Protein AF-A0A1N6ULQ9-F1 (afdb_monomer_lite)

pLDDT: mean 87.91, std 7.04, range [56.22, 96.94]

Radius of gyration: 104.52 Å; chains: 1; bounding box: 209×49×259 Å

InterPro domains:
  IPR003660 HAMP domain [PF00672] (233-285)
  IPR003660 HAMP domain [PS50885] (235-289)
  IPR003660 HAMP domain [SM00304] (235-289)
  IPR004089 Methyl-accepting chemotaxis protein (MCP) signalling domain [PF00015] (368-459)
  IPR004089 Methyl-accepting chemotaxis protein (MCP) signalling domain [PS50111] (294-460)
  IPR004089 Methyl-accepting chemotaxis protein (MCP) signalling domain [SM00283] (304-460)
  IPR033479 Double Cache domain 1 [PF02743] (39-207)

Secondary structure (DSSP, 8-state):
--GGGT-SS--TTEEEEEEEEPTTSSSSSS---EEEEE-TTS-EEEE-GGGSSSS--GGGSHHHHHHHHSPTT-PEEPPPB--TT-SS-EEEEEEEEEETTEEEEEEEEEEETTHHHHHHHHHHHHHTS-EEEE-TTSBB-S--TTS-S--TTSBHHHHTTT-HHHHHHHHHHTTTTT-S-EEEEEEETTEEEEEEEEE-TTSS-EEEEEEE-HHHHHHHHHHHHHHHHHHHHHHHHHHHHHHHHHHHHHHHSTT--TT------SSSHHHHHHHHHHHHHHHHHHHHHHHHHHHHHHHHHHHHHHHHHHHHHHHHHHHHHHHHHHHHHHHHHHHHHHHHHHHHHHHHHHHHHHHHHHHHHHHHHHHHHHHHHHHHHHHHHHHHHHHHHHHHHHHHHHHHHHHHHHHHHHHHHHHHHHHHHHHTGGGGHHHHHHHHHHHHHHHHHHHHHHHHHHHHTTT-

Structure (mmCIF, N/CA/C/O backbone):
data_AF-A0A1N6ULQ9-F1
#
_entry.id   AF-A0A1N6ULQ9-F1
#
loop_
_atom_site.group_PDB
_atom_site.id
_atom_site.type_symbol
_atom_site.label_atom_id
_atom_site.label_alt_id
_atom_site.label_comp_id
_atom_site.label_asym_id
_atom_site.label_entity_id
_atom_site.label_seq_id
_atom_site.pdbx_PDB_ins_code
_atom_site.Cartn_x
_atom_site.Cartn_y
_atom_site.Cartn_z
_atom_site.occupancy
_atom_site.B_iso_or_equiv
_atom_site.auth_seq_id
_atom_site.auth_comp_id
_atom_site.auth_asym_id
_atom_site.auth_atom_id
_atom_site.pdbx_PDB_model_num
ATOM 1 N N . MET A 1 1 ? 61.137 -29.752 -84.912 1.00 56.22 1 MET A N 1
ATOM 2 C CA . MET A 1 1 ? 60.511 -29.185 -83.702 1.00 56.22 1 MET A CA 1
ATOM 3 C C . MET A 1 1 ? 59.175 -29.887 -83.539 1.00 56.22 1 MET A C 1
ATOM 5 O O . MET A 1 1 ? 58.485 -30.025 -84.541 1.00 56.22 1 MET A O 1
ATOM 9 N N . VAL A 1 2 ? 58.871 -30.427 -82.361 1.00 65.38 2 VAL A N 1
ATOM 10 C CA . VAL A 1 2 ? 57.577 -31.081 -82.092 1.00 65.38 2 VAL A CA 1
ATOM 11 C C . VAL A 1 2 ? 56.573 -29.981 -81.713 1.00 65.38 2 VAL A C 1
ATOM 13 O O . VAL A 1 2 ? 56.991 -29.068 -81.002 1.00 65.38 2 VAL A O 1
ATOM 16 N N . PRO A 1 3 ? 55.293 -30.033 -82.138 1.00 66.00 3 PRO A N 1
ATOM 17 C CA . PRO A 1 3 ? 54.271 -29.047 -81.758 1.00 66.00 3 PRO A CA 1
ATOM 18 C C . PRO A 1 3 ? 54.219 -28.726 -80.253 1.00 66.00 3 PRO A C 1
ATOM 20 O O . PRO A 1 3 ? 54.009 -27.578 -79.880 1.00 66.00 3 PRO A O 1
ATOM 23 N N . GLY A 1 4 ? 54.525 -29.705 -79.393 1.00 70.69 4 GLY A N 1
ATOM 24 C CA . GLY A 1 4 ? 54.575 -29.527 -77.937 1.00 70.69 4 GLY A CA 1
ATOM 25 C C . GLY A 1 4 ? 55.683 -28.606 -77.406 1.00 70.69 4 GLY A C 1
ATOM 26 O O . GLY A 1 4 ? 55.672 -28.297 -76.225 1.00 70.69 4 GLY A O 1
ATOM 27 N N . LEU A 1 5 ? 56.636 -28.162 -78.238 1.00 76.06 5 LEU A N 1
ATOM 28 C CA . LEU A 1 5 ? 57.596 -27.109 -77.861 1.00 76.06 5 LEU A CA 1
ATOM 29 C C . LEU A 1 5 ? 57.043 -25.692 -78.074 1.00 76.06 5 LEU A C 1
ATOM 31 O O . LEU A 1 5 ? 57.602 -24.746 -77.533 1.00 76.06 5 LEU A O 1
ATOM 35 N N . VAL A 1 6 ? 56.001 -25.545 -78.894 1.00 81.56 6 VAL A N 1
ATOM 36 C CA . VAL A 1 6 ? 55.336 -24.260 -79.156 1.00 81.56 6 VAL A CA 1
ATOM 37 C C . VAL A 1 6 ? 54.208 -24.047 -78.156 1.00 81.56 6 VAL A C 1
ATOM 39 O O . VAL A 1 6 ? 54.081 -22.971 -77.587 1.00 81.56 6 VAL A O 1
ATOM 42 N N . ASP A 1 7 ? 53.426 -25.093 -77.913 1.00 81.94 7 ASP A N 1
ATOM 43 C CA . ASP A 1 7 ? 52.350 -25.088 -76.935 1.00 81.94 7 ASP A CA 1
ATOM 44 C C . ASP A 1 7 ? 52.336 -26.429 -76.195 1.00 81.94 7 ASP A C 1
ATOM 46 O O . ASP A 1 7 ? 51.782 -27.425 -76.662 1.00 81.94 7 ASP A O 1
ATOM 50 N N . GLN A 1 8 ? 53.015 -26.462 -75.049 1.00 78.56 8 GLN A N 1
ATOM 51 C CA . GLN A 1 8 ? 53.091 -27.649 -74.197 1.00 78.56 8 GLN A CA 1
ATOM 52 C C . GLN A 1 8 ? 51.780 -27.900 -73.435 1.00 78.56 8 GLN A C 1
ATOM 54 O O . GLN A 1 8 ? 51.505 -29.038 -73.056 1.00 78.56 8 GLN A O 1
ATOM 59 N N . TYR A 1 9 ? 50.988 -26.850 -73.199 1.00 82.00 9 TYR A N 1
ATOM 60 C CA . TYR A 1 9 ? 49.853 -26.871 -72.274 1.00 82.00 9 TYR A CA 1
ATOM 61 C C . TYR A 1 9 ? 48.491 -26.898 -72.971 1.00 82.00 9 TYR A C 1
ATOM 63 O O . TYR A 1 9 ? 47.471 -27.025 -72.298 1.00 82.00 9 TYR A O 1
ATOM 71 N N . GLY A 1 10 ? 48.457 -26.825 -74.302 1.00 80.19 10 GLY A N 1
ATOM 72 C CA . GLY A 1 10 ? 47.206 -26.791 -75.051 1.00 80.19 10 GLY A CA 1
ATOM 73 C C . GLY A 1 10 ? 46.504 -25.434 -74.978 1.00 80.19 10 GLY A C 1
ATOM 74 O O . GLY A 1 10 ? 45.295 -25.391 -75.197 1.00 80.19 10 GLY A O 1
ATOM 75 N N . ASP A 1 11 ? 47.212 -24.346 -74.646 1.00 84.06 11 ASP A N 1
ATOM 76 C CA . ASP A 1 11 ? 46.590 -23.027 -74.519 1.00 84.06 11 ASP A CA 1
ATOM 77 C C . ASP A 1 11 ? 46.186 -22.517 -75.907 1.00 84.06 11 ASP A C 1
ATOM 79 O O . ASP A 1 11 ? 47.011 -22.255 -76.791 1.00 84.06 11 ASP A O 1
ATOM 83 N N . THR A 1 12 ? 44.879 -22.377 -76.113 1.00 81.50 12 THR A N 1
ATOM 84 C CA . THR A 1 12 ? 44.297 -21.905 -77.370 1.00 81.50 12 THR A CA 1
ATOM 85 C C . THR A 1 12 ? 44.711 -20.476 -77.710 1.00 81.50 12 THR A C 1
ATOM 87 O O . THR A 1 12 ? 44.628 -20.103 -78.878 1.00 81.50 12 THR A O 1
ATOM 90 N N . LYS A 1 13 ? 45.196 -19.693 -76.733 1.00 85.06 13 LYS A N 1
ATOM 91 C CA . LYS A 1 13 ? 45.742 -18.346 -76.952 1.00 85.06 13 LYS A CA 1
ATOM 92 C C . LYS A 1 13 ? 47.090 -18.373 -77.662 1.00 85.06 13 LYS A C 1
ATOM 94 O O . LYS A 1 13 ? 47.447 -17.395 -78.314 1.00 85.06 13 LYS A O 1
ATOM 99 N N . VAL A 1 14 ? 47.842 -19.473 -77.563 1.00 87.88 14 VAL A N 1
ATOM 100 C CA . VAL A 1 14 ? 49.053 -19.669 -78.363 1.00 87.88 14 VAL A CA 1
ATOM 101 C C . VAL A 1 14 ? 48.617 -20.032 -79.776 1.00 87.88 14 VAL A C 1
ATOM 103 O O . VAL A 1 14 ? 48.209 -21.162 -80.058 1.00 87.88 14 VAL A O 1
ATOM 106 N N . PHE A 1 15 ? 48.687 -19.051 -80.671 1.00 89.00 15 PHE A N 1
ATOM 107 C CA . PHE A 1 15 ? 48.365 -19.222 -82.081 1.00 89.00 15 PHE A CA 1
ATOM 108 C C . PHE A 1 15 ? 49.405 -20.096 -82.776 1.00 89.00 15 PHE A C 1
ATOM 110 O O . PHE A 1 15 ? 49.069 -20.929 -83.613 1.00 89.00 15 PHE A O 1
ATOM 117 N N . GLY A 1 16 ? 50.677 -19.902 -82.444 1.00 90.00 16 GLY A N 1
ATOM 118 C CA . GLY A 1 16 ? 51.767 -20.547 -83.149 1.00 90.00 16 GLY A CA 1
ATOM 119 C C . GLY A 1 16 ? 53.123 -20.196 -82.576 1.00 90.00 16 GLY A C 1
ATOM 120 O O . GLY A 1 16 ? 53.244 -19.566 -81.533 1.00 90.00 16 GLY A O 1
ATOM 121 N N . GLY A 1 17 ? 54.163 -20.628 -83.264 1.00 91.25 17 GLY A N 1
ATOM 122 C CA . GLY A 1 17 ? 55.532 -20.377 -82.863 1.00 91.25 17 GLY A CA 1
ATOM 123 C C . GLY A 1 17 ? 56.505 -21.124 -83.748 1.00 91.25 17 GLY A C 1
ATOM 124 O O . GLY A 1 17 ? 56.156 -22.083 -84.447 1.00 91.25 17 GLY A O 1
ATOM 125 N N . GLY A 1 18 ? 57.746 -20.662 -83.765 1.00 91.56 18 GLY A N 1
ATOM 126 C CA . GLY A 1 18 ? 58.716 -21.213 -84.689 1.00 91.56 18 GLY A CA 1
ATOM 127 C C . GLY A 1 18 ? 60.156 -20.866 -84.398 1.00 91.56 18 GLY A C 1
ATOM 128 O O . GLY A 1 18 ? 60.469 -20.015 -83.575 1.00 91.56 18 GLY A O 1
ATOM 129 N N . ILE A 1 19 ? 61.037 -21.556 -85.115 1.00 92.62 19 ILE A N 1
ATOM 130 C CA . ILE A 1 19 ? 62.467 -21.273 -85.167 1.00 92.62 19 ILE A CA 1
ATOM 131 C C . ILE A 1 19 ? 62.770 -20.648 -86.517 1.00 92.62 19 ILE A C 1
ATOM 133 O O . ILE A 1 19 ? 62.474 -21.236 -87.562 1.00 92.62 19 ILE A O 1
ATOM 137 N N . TRP A 1 20 ? 63.427 -19.497 -86.470 1.00 93.38 20 TRP A N 1
ATOM 138 C CA . TRP A 1 20 ? 63.716 -18.624 -87.598 1.00 93.38 20 TRP A CA 1
ATOM 139 C C . TRP A 1 20 ? 65.231 -18.385 -87.688 1.00 93.38 20 TRP A C 1
ATOM 141 O O . TRP A 1 20 ? 65.728 -17.364 -87.199 1.00 93.38 20 TRP A O 1
ATOM 151 N N . PRO A 1 21 ? 65.998 -19.337 -88.253 1.00 94.69 21 PRO A N 1
ATOM 152 C CA . PRO A 1 21 ? 67.453 -19.247 -88.348 1.00 94.69 21 PRO A CA 1
ATOM 153 C C . PRO A 1 21 ? 67.902 -18.107 -89.260 1.00 94.69 21 PRO A C 1
ATOM 155 O O . PRO A 1 21 ? 67.238 -17.816 -90.251 1.00 94.69 21 PRO A O 1
ATOM 158 N N . LEU A 1 22 ? 69.063 -17.516 -88.990 1.00 94.12 22 LEU A N 1
ATOM 159 C CA . LEU A 1 22 ? 69.713 -16.615 -89.942 1.00 94.12 22 LEU A CA 1
ATOM 160 C C . LEU A 1 22 ? 70.035 -17.346 -91.265 1.00 94.12 22 LEU A C 1
ATOM 162 O O . LEU A 1 22 ? 70.157 -18.580 -91.261 1.00 94.12 22 LEU A O 1
ATOM 166 N N . PRO A 1 23 ? 70.201 -16.607 -92.380 1.00 93.56 23 PRO A N 1
ATOM 167 C CA . PRO A 1 23 ? 70.508 -17.195 -93.680 1.00 93.56 23 PRO A CA 1
ATOM 168 C C . PRO A 1 23 ? 71.663 -18.191 -93.600 1.00 93.56 23 PRO A C 1
ATOM 170 O O . PRO A 1 23 ? 72.671 -17.942 -92.934 1.00 93.56 23 PRO A O 1
ATOM 173 N N . GLN A 1 24 ? 71.489 -19.341 -94.249 1.00 90.44 24 GLN A N 1
ATOM 174 C CA . GLN A 1 24 ? 72.498 -20.396 -94.372 1.00 90.44 24 GLN A CA 1
ATOM 175 C C . GLN A 1 24 ? 72.966 -21.041 -93.050 1.00 90.44 24 GLN A C 1
ATOM 177 O O . GLN A 1 24 ? 73.880 -21.864 -93.042 1.00 90.44 24 GLN A O 1
ATOM 182 N N . LYS A 1 25 ? 72.333 -20.734 -91.904 1.00 91.31 25 LYS A N 1
ATOM 183 C CA . LYS A 1 25 ? 72.685 -21.348 -90.604 1.00 91.31 25 LYS A CA 1
ATOM 184 C C . LYS A 1 25 ? 72.104 -22.743 -90.394 1.00 91.31 25 LYS A C 1
ATOM 186 O O . LYS A 1 25 ? 72.619 -23.494 -89.567 1.00 91.31 25 LYS A O 1
ATOM 191 N N . ARG A 1 26 ? 71.020 -23.084 -91.095 1.00 89.69 26 ARG A N 1
ATOM 192 C CA . ARG A 1 26 ? 70.310 -24.367 -90.941 1.00 89.69 26 ARG A CA 1
ATOM 193 C C . ARG A 1 26 ? 70.421 -25.289 -92.156 1.00 89.69 26 ARG A C 1
ATOM 195 O O . ARG A 1 26 ? 70.409 -26.502 -91.988 1.00 89.69 26 ARG A O 1
ATOM 202 N N . SER A 1 27 ? 70.514 -24.722 -93.351 1.00 89.69 27 SER A N 1
ATOM 203 C CA . SER A 1 27 ? 70.687 -25.419 -94.632 1.00 89.69 27 SER A CA 1
ATOM 204 C C . SER A 1 27 ? 71.316 -24.467 -95.639 1.00 89.69 27 SER A C 1
ATOM 206 O O . SER A 1 27 ? 71.380 -23.281 -95.354 1.00 89.69 27 SER A O 1
ATOM 208 N N . GLU A 1 28 ? 71.653 -24.935 -96.837 1.00 87.12 28 GLU A N 1
ATOM 209 C CA . GLU A 1 28 ? 72.172 -24.085 -97.923 1.00 87.12 28 GLU A CA 1
ATOM 210 C C . GLU A 1 28 ? 71.163 -23.037 -98.442 1.00 87.12 28 GLU A C 1
ATOM 212 O O . GLU A 1 28 ? 71.550 -22.100 -99.131 1.00 87.12 28 GLU A O 1
ATOM 217 N N . GLN A 1 29 ? 69.875 -23.154 -98.094 1.00 87.81 29 GLN A N 1
ATOM 218 C CA . GLN A 1 29 ? 68.844 -22.161 -98.416 1.00 87.81 29 GLN A CA 1
ATOM 219 C C . GLN A 1 29 ? 68.864 -20.964 -97.449 1.00 87.81 29 GLN A C 1
ATOM 221 O O . GLN A 1 29 ? 68.985 -21.135 -96.232 1.00 87.81 29 GLN A O 1
ATOM 226 N N . ASP A 1 30 ? 68.642 -19.758 -97.981 1.00 89.19 30 ASP A N 1
ATOM 227 C CA . ASP A 1 30 ? 68.546 -18.522 -97.188 1.00 89.19 30 ASP A CA 1
ATOM 228 C C . ASP A 1 30 ? 67.293 -18.474 -96.294 1.00 89.19 30 ASP A C 1
ATOM 230 O O . ASP A 1 30 ? 67.328 -17.882 -95.215 1.00 89.19 30 ASP A O 1
ATOM 234 N N . LYS A 1 31 ? 66.191 -19.109 -96.721 1.00 92.88 31 LYS A N 1
ATOM 235 C CA . LYS A 1 31 ? 64.935 -19.215 -95.964 1.00 92.88 31 LYS A CA 1
ATOM 236 C C . LYS A 1 31 ? 64.673 -20.672 -95.587 1.00 92.88 31 LYS A C 1
ATOM 238 O O . LYS A 1 31 ? 64.257 -21.461 -96.425 1.00 92.88 31 LYS A O 1
ATOM 243 N N . HIS A 1 32 ? 64.915 -21.020 -94.324 1.00 92.94 32 HIS A N 1
ATOM 244 C CA . HIS A 1 32 ? 64.592 -22.347 -93.791 1.00 92.94 32 HIS A CA 1
ATOM 245 C C . HIS A 1 32 ? 64.159 -22.257 -92.322 1.00 92.94 32 HIS A C 1
ATOM 247 O O . HIS A 1 32 ? 64.877 -22.642 -91.392 1.00 92.94 32 HIS A O 1
ATOM 253 N N . SER A 1 33 ? 62.948 -21.756 -92.104 1.00 92.00 33 SER A N 1
ATOM 254 C CA . SER A 1 33 ? 62.291 -21.730 -90.803 1.00 92.00 33 SER A CA 1
ATOM 255 C C . SER A 1 33 ? 61.489 -23.008 -90.537 1.00 92.00 33 SER A C 1
ATOM 257 O O . SER A 1 33 ? 61.214 -23.829 -91.418 1.00 92.00 33 SER A O 1
ATOM 259 N N . THR A 1 34 ? 61.125 -23.208 -89.275 1.00 91.69 34 THR A N 1
ATOM 260 C CA . THR A 1 34 ? 60.052 -24.131 -88.897 1.00 91.69 34 THR A CA 1
ATOM 261 C C . THR A 1 34 ? 59.057 -23.343 -88.083 1.00 91.69 34 THR A C 1
ATOM 263 O O . THR A 1 34 ? 59.369 -22.998 -86.950 1.00 91.69 34 THR A O 1
ATOM 266 N N . PHE A 1 35 ? 57.894 -23.075 -88.660 1.00 90.56 35 PHE A N 1
ATOM 267 C CA . PHE A 1 35 ? 56.804 -22.374 -88.003 1.00 90.56 35 PHE A CA 1
ATOM 268 C C . PHE A 1 35 ? 55.598 -23.303 -87.919 1.00 90.56 35 PHE A C 1
ATOM 270 O O . PHE A 1 35 ? 55.226 -23.936 -88.908 1.00 90.56 35 PHE A O 1
ATOM 277 N N . PHE A 1 36 ? 55.022 -23.411 -86.730 1.00 90.56 36 PHE A N 1
ATOM 278 C CA . PHE A 1 36 ? 53.741 -24.060 -86.508 1.00 90.56 36 PHE A CA 1
ATOM 279 C C . PHE A 1 36 ? 52.712 -22.993 -86.174 1.00 90.56 36 PHE A C 1
ATOM 281 O O . PHE A 1 36 ? 53.017 -22.039 -85.466 1.00 90.56 36 PHE A O 1
ATOM 288 N N . HIS A 1 37 ? 51.500 -23.177 -86.670 1.00 88.94 37 HIS A N 1
ATOM 289 C CA . HIS A 1 37 ? 50.359 -22.327 -86.362 1.00 88.94 37 HIS A CA 1
ATOM 290 C C . HIS A 1 37 ? 49.102 -23.178 -86.249 1.00 88.94 37 HIS A C 1
ATOM 292 O O . HIS A 1 37 ? 49.050 -24.285 -86.793 1.00 88.94 37 HIS A O 1
ATOM 298 N N . ARG A 1 38 ? 48.089 -22.668 -85.561 1.00 88.25 38 ARG A N 1
ATOM 299 C CA . ARG A 1 38 ? 46.770 -23.282 -85.534 1.00 88.25 38 ARG A CA 1
ATOM 300 C C . ARG A 1 38 ? 46.036 -23.009 -86.842 1.00 88.25 38 ARG A C 1
ATOM 302 O O . ARG A 1 38 ? 45.975 -21.871 -87.295 1.00 88.25 38 ARG A O 1
ATOM 309 N N . ASP A 1 39 ? 45.480 -24.062 -87.430 1.00 85.19 39 ASP A N 1
ATOM 310 C CA . ASP A 1 39 ? 44.512 -23.937 -88.518 1.00 85.19 39 ASP A CA 1
ATOM 311 C C . ASP A 1 39 ? 43.135 -23.477 -87.994 1.00 85.19 39 ASP A C 1
ATOM 313 O O . ASP A 1 39 ? 42.933 -23.294 -86.790 1.00 85.19 39 ASP A O 1
ATOM 317 N N . ALA A 1 40 ? 42.157 -23.319 -88.891 1.00 80.94 40 ALA A N 1
ATOM 318 C CA . ALA A 1 40 ? 40.790 -22.935 -88.526 1.00 80.94 40 ALA A CA 1
ATOM 319 C C . ALA A 1 40 ? 40.098 -23.925 -87.560 1.00 80.94 40 ALA A C 1
ATOM 321 O O . ALA A 1 40 ? 39.140 -23.554 -86.889 1.00 80.94 40 ALA A O 1
ATOM 322 N N . GLY A 1 41 ? 40.576 -25.173 -87.474 1.00 80.56 41 GLY A N 1
ATOM 323 C CA . GLY A 1 41 ? 40.109 -26.182 -86.521 1.00 80.56 41 GLY A CA 1
ATOM 324 C C . GLY A 1 41 ? 40.857 -26.163 -85.183 1.00 80.56 41 GLY A C 1
ATOM 325 O O . GLY A 1 41 ? 40.627 -27.037 -84.348 1.00 80.56 41 GLY A O 1
ATOM 326 N N . GLY A 1 42 ? 41.771 -25.209 -84.971 1.00 81.12 42 GLY A N 1
ATOM 327 C CA . GLY A 1 42 ? 42.565 -25.072 -83.751 1.00 81.12 42 GLY A CA 1
ATOM 328 C C . GLY A 1 42 ? 43.751 -26.038 -83.657 1.00 81.12 42 GLY A C 1
ATOM 329 O O . GLY A 1 42 ? 44.415 -26.087 -82.616 1.00 81.12 42 GLY A O 1
ATOM 330 N N . LYS A 1 43 ? 44.056 -26.809 -84.710 1.00 85.94 43 LYS A N 1
ATOM 331 C CA . LYS A 1 43 ? 45.126 -27.813 -84.698 1.00 85.94 43 LYS A CA 1
ATOM 332 C C . LYS A 1 43 ? 46.452 -27.205 -85.147 1.00 85.94 43 LYS A C 1
ATOM 334 O O . LYS A 1 43 ? 46.520 -26.546 -86.178 1.00 85.94 43 LYS A O 1
ATOM 339 N N . MET A 1 44 ? 47.529 -27.483 -84.408 1.00 88.00 44 MET A N 1
ATOM 340 C CA . MET A 1 44 ? 48.880 -27.064 -84.795 1.00 88.00 44 MET A CA 1
ATOM 341 C C . MET A 1 44 ? 49.328 -27.778 -86.076 1.00 88.00 44 MET A C 1
ATOM 343 O O . MET A 1 44 ? 49.506 -28.999 -86.102 1.00 88.00 44 MET A O 1
ATOM 347 N N . THR A 1 45 ? 49.553 -27.001 -87.129 1.00 88.50 45 THR A N 1
ATOM 348 C CA . THR A 1 45 ? 50.034 -27.449 -88.435 1.00 88.50 45 THR A CA 1
ATOM 349 C C . THR A 1 45 ? 51.289 -26.678 -88.827 1.00 88.50 45 THR A C 1
ATOM 351 O O . THR A 1 45 ? 51.475 -25.510 -88.472 1.00 88.50 45 THR A O 1
ATOM 354 N N . VAL A 1 46 ? 52.197 -27.353 -89.534 1.00 88.94 46 VAL A N 1
ATOM 355 C CA . VAL A 1 46 ? 53.414 -26.714 -90.040 1.00 88.94 46 VAL A CA 1
ATOM 356 C C . VAL A 1 46 ? 53.057 -25.772 -91.184 1.00 88.94 46 VAL A C 1
ATOM 358 O O . VAL A 1 46 ? 52.354 -26.150 -92.118 1.00 88.94 46 VAL A O 1
ATOM 361 N N . ASN A 1 47 ? 53.570 -24.551 -91.120 1.00 87.81 47 ASN A N 1
ATOM 362 C CA . ASN A 1 47 ? 53.441 -23.563 -92.172 1.00 87.81 47 ASN A CA 1
ATOM 363 C C . ASN A 1 47 ? 54.770 -23.457 -92.927 1.00 87.81 47 ASN A C 1
ATOM 365 O O . ASN A 1 47 ? 55.796 -23.066 -92.367 1.00 87.81 47 ASN A O 1
ATOM 369 N N . THR A 1 48 ? 54.748 -23.812 -94.210 1.00 89.19 48 THR A N 1
ATOM 370 C CA . THR A 1 48 ? 55.922 -23.757 -95.090 1.00 89.19 48 THR A CA 1
ATOM 371 C C . THR A 1 48 ? 55.962 -22.503 -95.960 1.00 89.19 48 THR A C 1
ATOM 373 O O . THR A 1 48 ? 56.920 -22.337 -96.712 1.00 89.19 48 THR A O 1
ATOM 376 N N . TYR A 1 49 ? 54.973 -21.603 -95.860 1.00 90.00 49 TYR A N 1
ATOM 377 C CA . TYR A 1 49 ? 54.896 -20.388 -96.677 1.00 90.00 49 TYR A CA 1
ATOM 378 C C . TYR A 1 49 ? 56.152 -19.531 -96.526 1.00 90.00 49 TYR A C 1
ATOM 380 O O . TYR A 1 49 ? 56.719 -19.103 -97.521 1.00 90.00 49 TYR A O 1
ATOM 388 N N . TRP A 1 50 ? 56.669 -19.365 -95.309 1.00 89.56 50 TRP A N 1
ATOM 389 C CA . TRP A 1 50 ? 57.881 -18.577 -95.049 1.00 89.56 50 TRP A CA 1
ATOM 390 C C . TRP A 1 50 ? 59.180 -19.145 -95.647 1.00 89.56 50 TRP A C 1
ATOM 392 O O . TRP A 1 50 ? 60.206 -18.463 -95.625 1.00 89.56 50 TRP A O 1
ATOM 402 N N . ASN A 1 51 ? 59.134 -20.365 -96.189 1.00 91.31 51 ASN A N 1
ATOM 403 C CA . ASN A 1 51 ? 60.228 -21.001 -96.927 1.00 91.31 51 ASN A CA 1
ATOM 404 C C . ASN A 1 51 ? 60.008 -20.970 -98.453 1.00 91.31 51 ASN A C 1
ATOM 406 O O . ASN A 1 51 ? 60.888 -21.388 -99.201 1.00 91.31 51 ASN A O 1
ATOM 410 N N . SER A 1 52 ? 58.851 -20.490 -98.923 1.00 90.94 52 SER A N 1
ATOM 411 C CA . SER A 1 52 ? 58.534 -20.330 -100.351 1.00 90.94 52 SER A CA 1
ATOM 412 C C . SER A 1 52 ? 59.309 -19.166 -100.970 1.00 90.94 52 SER A C 1
ATOM 414 O O . SER A 1 52 ? 59.844 -18.328 -100.244 1.00 90.94 52 SER A O 1
ATOM 416 N N . ALA A 1 53 ? 59.382 -19.072 -102.299 1.00 87.31 53 ALA A N 1
ATOM 417 C CA . ALA A 1 53 ? 60.057 -17.955 -102.963 1.00 87.31 53 ALA A CA 1
ATOM 418 C C . ALA A 1 53 ? 59.297 -16.632 -102.752 1.00 87.31 53 ALA A C 1
ATOM 420 O O . ALA A 1 53 ? 59.925 -15.591 -102.562 1.00 87.31 53 ALA A O 1
ATOM 421 N N . GLU A 1 54 ? 57.969 -16.712 -102.690 1.00 89.25 54 GLU A N 1
ATOM 422 C CA . GLU A 1 54 ? 57.003 -15.614 -102.641 1.00 89.25 54 GLU A CA 1
ATOM 423 C C . GLU A 1 54 ? 56.989 -14.885 -101.292 1.00 89.25 54 GLU A C 1
ATOM 425 O O . GLU A 1 54 ? 56.601 -13.720 -101.212 1.00 89.25 54 GLU A O 1
ATOM 430 N N . SER A 1 55 ? 57.432 -15.543 -100.217 1.00 89.62 55 SER A N 1
ATOM 431 C CA . SER A 1 55 ? 57.442 -14.927 -98.894 1.00 89.62 55 SER A CA 1
ATOM 432 C C . SER A 1 55 ? 58.487 -13.821 -98.766 1.00 89.62 55 SER A C 1
ATOM 434 O O . SER A 1 55 ? 59.601 -13.898 -99.302 1.00 89.62 55 SER A O 1
ATOM 436 N N . LEU A 1 56 ? 58.193 -12.853 -97.902 1.00 90.50 56 LEU A N 1
ATOM 437 C CA . LEU A 1 56 ? 59.202 -11.916 -97.426 1.00 90.50 56 LEU A CA 1
ATOM 438 C C . LEU A 1 56 ? 60.350 -12.660 -96.725 1.00 90.50 56 LEU A C 1
ATOM 440 O O . LEU A 1 56 ? 60.198 -13.770 -96.199 1.00 90.50 56 LEU A O 1
ATOM 444 N N . LYS A 1 57 ? 61.520 -12.023 -96.698 1.00 93.19 57 LYS A N 1
ATOM 445 C CA . LYS A 1 57 ? 62.671 -12.492 -95.926 1.00 93.19 57 LYS A CA 1
ATOM 446 C C . LYS A 1 57 ? 62.378 -12.300 -94.441 1.00 93.19 57 LYS A C 1
ATOM 448 O O . LYS A 1 57 ? 62.404 -11.171 -93.948 1.00 93.19 57 LYS A O 1
ATOM 453 N N . TYR A 1 58 ? 62.091 -13.391 -93.725 1.00 91.56 58 TYR A N 1
ATOM 454 C CA . TYR A 1 58 ? 61.716 -13.333 -92.306 1.00 91.56 58 TYR A CA 1
ATOM 455 C C . TYR A 1 58 ? 62.816 -12.693 -91.435 1.00 91.56 58 TYR A C 1
ATOM 457 O O . TYR A 1 58 ? 62.513 -11.982 -90.487 1.00 91.56 58 TYR A O 1
ATOM 465 N N . TYR A 1 59 ? 64.092 -12.867 -91.798 1.00 92.31 59 TYR A N 1
ATOM 466 C CA . TYR A 1 59 ? 65.250 -12.308 -91.086 1.00 92.31 59 TYR A CA 1
ATOM 467 C C . TYR A 1 59 ? 65.451 -10.796 -91.301 1.00 92.31 59 TYR A C 1
ATOM 469 O O . TYR A 1 59 ? 66.295 -10.174 -90.659 1.00 92.31 59 TYR A O 1
ATOM 477 N N . GLU A 1 60 ? 64.686 -10.181 -92.205 1.00 93.44 60 GLU A N 1
ATOM 478 C CA . GLU A 1 60 ? 64.641 -8.725 -92.379 1.00 93.44 60 GLU A CA 1
ATOM 479 C C . GLU A 1 60 ? 63.432 -8.092 -91.674 1.00 93.44 60 GLU A C 1
ATOM 481 O O . GLU A 1 60 ? 63.357 -6.867 -91.593 1.00 93.44 60 GLU A O 1
ATOM 486 N N . GLN A 1 61 ? 62.509 -8.901 -91.139 1.00 92.06 61 GLN A N 1
ATOM 487 C CA . GLN A 1 61 ? 61.284 -8.402 -90.518 1.00 92.06 61 GLN A CA 1
ATOM 488 C C . GLN A 1 61 ? 61.562 -7.744 -89.158 1.00 92.06 61 GLN A C 1
ATOM 490 O O . GLN A 1 61 ? 62.460 -8.192 -88.434 1.00 92.06 61 GLN A O 1
ATOM 495 N N . PRO A 1 62 ? 60.774 -6.722 -88.766 1.00 89.69 62 PRO A N 1
ATOM 496 C CA . PRO A 1 62 ? 60.975 -6.002 -87.509 1.00 89.69 62 PRO A CA 1
ATOM 497 C C . PRO A 1 62 ? 61.004 -6.911 -86.277 1.00 89.69 62 PRO A C 1
ATOM 499 O O . PRO A 1 62 ? 61.900 -6.777 -85.451 1.00 89.69 62 PRO A O 1
ATOM 502 N N . TRP A 1 63 ? 60.093 -7.886 -86.188 1.00 90.19 63 TRP A N 1
ATOM 503 C CA . TRP A 1 63 ? 60.023 -8.826 -85.063 1.00 90.19 63 TRP A CA 1
ATOM 504 C C . TRP A 1 63 ? 61.261 -9.728 -84.962 1.00 90.19 63 TRP A C 1
ATOM 506 O O . TRP A 1 63 ? 61.712 -10.043 -83.864 1.00 90.19 63 TRP A O 1
ATOM 516 N N . HIS A 1 64 ? 61.862 -10.111 -86.094 1.00 92.75 64 HIS A N 1
ATOM 517 C CA . HIS A 1 64 ? 63.072 -10.935 -86.103 1.00 92.75 64 HIS A CA 1
ATOM 518 C C . HIS A 1 64 ? 64.275 -10.113 -85.652 1.00 92.75 64 HIS A C 1
ATOM 520 O O . HIS A 1 64 ? 65.007 -10.522 -84.756 1.00 92.75 64 HIS A O 1
ATOM 526 N N . ARG A 1 65 ? 64.432 -8.899 -86.194 1.00 92.06 65 ARG A N 1
ATOM 527 C CA . ARG A 1 65 ? 65.496 -7.975 -85.776 1.00 92.06 65 ARG A CA 1
ATOM 528 C C . ARG A 1 65 ? 65.378 -7.593 -84.300 1.00 92.06 65 ARG A C 1
ATOM 530 O O . ARG A 1 65 ? 66.390 -7.607 -83.607 1.00 92.06 65 ARG A O 1
ATOM 537 N N . ALA A 1 66 ? 64.167 -7.312 -83.819 1.00 89.25 66 ALA A N 1
ATOM 538 C CA . ALA A 1 66 ? 63.903 -7.025 -82.412 1.00 89.25 66 ALA A CA 1
ATOM 539 C C . ALA A 1 66 ? 64.235 -8.233 -81.525 1.00 89.25 66 ALA A C 1
ATOM 541 O O . ALA A 1 66 ? 64.957 -8.091 -80.544 1.00 89.25 66 ALA A O 1
ATOM 542 N N . GLY A 1 67 ? 63.810 -9.439 -81.917 1.00 90.81 67 GLY A N 1
ATOM 543 C CA . GLY A 1 67 ? 64.149 -10.665 -81.196 1.00 90.81 67 GLY A CA 1
ATOM 544 C C . GLY A 1 67 ? 65.650 -10.952 -81.153 1.00 90.81 67 GLY A C 1
ATOM 545 O O . GLY A 1 67 ? 66.152 -11.388 -80.123 1.00 90.81 67 GLY A O 1
ATOM 546 N N . MET A 1 68 ? 66.387 -10.657 -82.230 1.00 90.94 68 MET A N 1
ATOM 547 C CA . MET A 1 68 ? 67.853 -10.759 -82.270 1.00 90.94 68 MET A CA 1
ATOM 548 C C . MET A 1 68 ? 68.555 -9.761 -81.336 1.00 90.94 68 MET A C 1
ATOM 550 O O . MET A 1 68 ? 69.675 -10.029 -80.905 1.00 90.94 68 MET A O 1
ATOM 554 N N . GLN A 1 69 ? 67.928 -8.614 -81.060 1.00 90.12 69 GLN A N 1
ATOM 555 C CA . GLN A 1 69 ? 68.444 -7.568 -80.168 1.00 90.12 69 GLN A CA 1
ATOM 556 C C . GLN A 1 69 ? 67.977 -7.735 -78.715 1.00 90.12 69 GLN A C 1
ATOM 558 O O . GLN A 1 69 ? 68.526 -7.086 -77.825 1.00 90.12 69 GLN A O 1
ATOM 563 N N . ALA A 1 70 ? 66.984 -8.593 -78.467 1.00 87.25 70 ALA A N 1
ATOM 564 C CA . ALA A 1 70 ? 66.452 -8.839 -77.136 1.00 87.25 70 ALA A CA 1
ATOM 565 C C . ALA A 1 70 ? 67.539 -9.407 -76.197 1.00 87.25 70 ALA A C 1
ATOM 567 O O . ALA A 1 70 ? 68.340 -10.253 -76.618 1.00 87.25 70 ALA A O 1
ATOM 568 N N . PRO A 1 71 ? 67.578 -8.988 -74.916 1.00 85.50 71 PRO A N 1
ATOM 569 C CA . PRO A 1 71 ? 68.475 -9.574 -73.928 1.00 85.50 71 PRO A CA 1
ATOM 570 C C . PRO A 1 71 ? 68.292 -11.090 -73.822 1.00 85.50 71 PRO A C 1
ATOM 572 O O . PRO A 1 71 ? 67.197 -11.629 -73.984 1.00 85.50 71 PRO A O 1
ATOM 575 N N . ARG A 1 72 ? 69.375 -11.807 -73.511 1.00 82.81 72 ARG A N 1
ATOM 576 C CA . ARG A 1 72 ? 69.343 -13.271 -73.425 1.00 82.81 72 ARG A CA 1
ATOM 577 C C . ARG A 1 72 ? 68.303 -13.737 -72.397 1.00 82.81 72 ARG A C 1
ATOM 579 O O . ARG A 1 72 ? 68.385 -13.371 -71.230 1.00 82.81 72 ARG A O 1
ATOM 586 N N . GLY A 1 73 ? 67.386 -14.603 -72.831 1.00 81.00 73 GLY A N 1
ATOM 587 C CA . GLY A 1 73 ? 66.313 -15.143 -71.989 1.00 81.00 73 GLY A CA 1
ATOM 588 C C . GLY A 1 73 ? 65.073 -14.250 -71.889 1.00 81.00 73 GLY A C 1
ATOM 589 O O . GLY A 1 73 ? 64.113 -14.646 -71.240 1.00 81.00 73 GLY A O 1
ATOM 590 N N . GLN A 1 74 ? 65.067 -13.090 -72.549 1.00 85.31 74 GLN A N 1
ATOM 591 C CA . GLN A 1 74 ? 63.904 -12.217 -72.679 1.00 85.31 74 GLN A CA 1
ATOM 592 C C . GLN A 1 74 ? 63.427 -12.219 -74.126 1.00 85.31 74 GLN A C 1
ATOM 594 O O . GLN A 1 74 ? 64.226 -12.328 -75.058 1.00 85.31 74 GLN A O 1
ATOM 599 N N . CYS A 1 75 ? 62.118 -12.131 -74.320 1.00 86.69 75 CYS A N 1
ATOM 600 C CA . CYS A 1 75 ? 61.547 -11.989 -75.646 1.00 86.69 75 CYS A CA 1
ATOM 601 C C . CYS A 1 75 ? 61.126 -10.535 -75.871 1.00 86.69 75 CYS A C 1
ATOM 603 O O . CYS A 1 75 ? 60.651 -9.863 -74.959 1.00 86.69 75 CYS A O 1
ATOM 605 N N . ALA A 1 76 ? 61.351 -10.040 -77.083 1.00 87.50 76 ALA A N 1
ATOM 606 C CA . ALA A 1 76 ? 60.836 -8.758 -77.525 1.00 87.50 76 ALA A CA 1
ATOM 607 C C . ALA A 1 76 ? 59.456 -8.980 -78.144 1.00 87.50 76 ALA A C 1
ATOM 609 O O . ALA A 1 76 ? 59.326 -9.746 -79.105 1.00 87.50 76 ALA A O 1
ATOM 610 N N . SER A 1 77 ? 58.438 -8.318 -77.597 1.00 87.19 77 SER A N 1
ATOM 611 C CA . SER A 1 77 ? 57.097 -8.324 -78.176 1.00 87.19 77 SER A CA 1
ATOM 612 C C . SER A 1 77 ? 57.064 -7.470 -79.441 1.00 87.19 77 SER A C 1
ATOM 614 O O . SER A 1 77 ? 57.527 -6.328 -79.447 1.00 87.19 77 SER A O 1
ATOM 616 N N . ALA A 1 78 ? 56.513 -8.014 -80.520 1.00 86.44 78 ALA A N 1
ATOM 617 C CA . ALA A 1 78 ? 56.239 -7.264 -81.733 1.00 86.44 78 ALA A CA 1
ATOM 618 C C . ALA A 1 78 ? 54.948 -6.452 -81.601 1.00 86.44 78 ALA A C 1
ATOM 620 O O . ALA A 1 78 ? 54.033 -6.820 -80.864 1.00 86.44 78 ALA A O 1
ATOM 621 N N . ALA A 1 79 ? 54.855 -5.375 -82.375 1.00 86.31 79 ALA A N 1
ATOM 622 C CA . ALA A 1 79 ? 53.629 -4.599 -82.469 1.00 86.31 79 ALA A CA 1
ATOM 623 C C . ALA A 1 79 ? 52.465 -5.491 -82.936 1.00 86.31 79 ALA A C 1
ATOM 625 O O . ALA A 1 79 ? 52.636 -6.318 -83.837 1.00 86.31 79 ALA A O 1
ATOM 626 N N . ALA A 1 80 ? 51.290 -5.321 -82.337 1.00 88.88 80 ALA A N 1
ATOM 627 C CA . ALA A 1 80 ? 50.105 -6.098 -82.673 1.00 88.88 80 ALA A CA 1
ATOM 628 C C . ALA A 1 80 ? 49.696 -5.918 -84.144 1.00 88.88 80 ALA A C 1
ATOM 630 O O . ALA A 1 80 ? 49.758 -4.807 -84.686 1.00 88.88 80 ALA A O 1
ATOM 631 N N . TYR A 1 81 ? 49.271 -7.013 -84.779 1.00 86.25 81 TYR A N 1
ATOM 632 C CA . TYR A 1 81 ? 48.872 -7.069 -86.186 1.00 86.25 81 TYR A CA 1
ATOM 633 C C . TYR A 1 81 ? 47.786 -8.133 -86.430 1.00 86.25 81 TYR A C 1
ATOM 635 O O . TYR A 1 81 ? 47.571 -9.027 -85.612 1.00 86.25 81 TYR A O 1
ATOM 643 N N . LYS A 1 82 ? 47.094 -8.053 -87.571 1.00 85.00 82 LYS A N 1
ATOM 644 C CA . LYS A 1 82 ? 46.137 -9.063 -88.056 1.00 85.00 82 LYS A CA 1
ATOM 645 C C . LYS A 1 82 ? 46.486 -9.392 -89.504 1.00 85.00 82 LYS A C 1
ATOM 647 O O . LYS A 1 82 ? 46.752 -8.484 -90.287 1.00 85.00 82 LYS A O 1
ATOM 652 N N . ASP A 1 83 ? 46.523 -10.675 -89.831 1.00 79.38 83 ASP A N 1
ATOM 653 C CA . ASP A 1 83 ? 46.754 -11.183 -91.182 1.00 79.38 83 ASP A CA 1
ATOM 654 C C . ASP A 1 83 ? 45.739 -12.281 -91.518 1.00 79.38 83 ASP A C 1
ATOM 656 O O . ASP A 1 83 ? 45.008 -12.746 -90.643 1.00 79.38 83 ASP A O 1
ATOM 660 N N . ASP A 1 84 ? 45.712 -12.721 -92.775 1.00 75.19 84 ASP A N 1
ATOM 661 C CA . ASP A 1 84 ? 44.756 -13.731 -93.255 1.00 75.19 84 ASP A CA 1
ATOM 662 C C . ASP A 1 84 ? 44.930 -15.109 -92.591 1.00 75.19 84 ASP A C 1
ATOM 664 O O . ASP A 1 84 ? 44.070 -15.980 -92.722 1.00 75.19 84 ASP A O 1
ATOM 668 N N . ALA A 1 85 ? 46.036 -15.331 -91.871 1.00 71.31 85 ALA A N 1
ATOM 669 C CA . ALA A 1 85 ? 46.304 -16.592 -91.193 1.00 71.31 85 ALA A CA 1
ATOM 670 C C . ALA A 1 85 ? 45.596 -16.704 -89.832 1.00 71.31 85 ALA A C 1
ATOM 672 O O . ALA A 1 85 ? 45.497 -17.809 -89.303 1.00 71.31 85 ALA A O 1
ATOM 673 N N . SER A 1 86 ? 45.102 -15.602 -89.254 1.00 77.19 86 SER A N 1
ATOM 674 C CA . SER A 1 86 ? 44.411 -15.606 -87.960 1.00 77.19 86 SER A CA 1
ATOM 675 C C . SER A 1 86 ? 43.111 -14.811 -88.002 1.00 77.19 86 SER A C 1
ATOM 677 O O . SER A 1 86 ? 43.079 -13.649 -88.396 1.00 77.19 86 SER A O 1
ATOM 679 N N . ALA A 1 87 ? 42.033 -15.406 -87.485 1.00 77.44 87 ALA A N 1
ATOM 680 C CA . ALA A 1 87 ? 40.758 -14.710 -87.313 1.00 77.44 87 ALA A CA 1
ATOM 681 C C . ALA A 1 87 ? 40.844 -13.555 -86.294 1.00 77.44 87 ALA A C 1
ATOM 683 O O . ALA A 1 87 ? 40.073 -12.598 -86.374 1.00 77.44 87 ALA A O 1
ATOM 684 N N . GLN A 1 88 ? 41.789 -13.630 -85.349 1.00 81.81 88 GLN A N 1
ATOM 685 C CA . GLN A 1 88 ? 41.991 -12.637 -84.295 1.00 81.81 88 GLN A CA 1
ATOM 686 C C . GLN A 1 88 ? 43.311 -11.871 -84.482 1.00 81.81 88 GLN A C 1
ATOM 688 O O . GLN A 1 88 ? 44.301 -12.469 -84.921 1.00 81.81 88 GLN A O 1
ATOM 693 N N . PRO A 1 89 ? 43.365 -10.582 -84.099 1.00 87.19 89 PRO A N 1
ATOM 694 C CA . PRO A 1 89 ? 44.620 -9.864 -83.914 1.00 87.19 89 PRO A CA 1
ATOM 695 C C . PRO A 1 89 ? 45.589 -10.643 -83.024 1.00 87.19 89 PRO A C 1
ATOM 697 O O . PRO A 1 89 ? 45.181 -11.306 -82.065 1.00 87.19 89 PRO A O 1
ATOM 700 N N . ARG A 1 90 ? 46.879 -10.560 -83.334 1.00 88.38 90 ARG A N 1
ATOM 701 C CA . ARG A 1 90 ? 47.933 -11.261 -82.608 1.00 88.38 90 ARG A CA 1
ATOM 702 C C . ARG A 1 90 ? 49.171 -10.396 -82.435 1.00 88.38 90 ARG A C 1
ATOM 704 O O . ARG A 1 90 ? 49.380 -9.408 -83.134 1.00 88.38 90 ARG A O 1
ATOM 711 N N . THR A 1 91 ? 50.009 -10.812 -81.506 1.00 89.62 91 THR A N 1
ATOM 712 C CA . THR A 1 91 ? 51.390 -10.351 -81.371 1.00 89.62 91 THR A CA 1
ATOM 713 C C . THR A 1 91 ? 52.300 -11.575 -81.380 1.00 89.62 91 THR A C 1
ATOM 715 O O . THR A 1 91 ? 51.833 -12.712 -81.274 1.00 89.62 91 THR A O 1
ATOM 718 N N . ASN A 1 92 ? 53.602 -11.360 -81.506 1.00 88.81 92 ASN A N 1
ATOM 719 C CA . ASN A 1 92 ? 54.575 -12.403 -81.241 1.00 88.81 92 ASN A CA 1
ATOM 720 C C . ASN A 1 92 ? 55.600 -11.925 -80.220 1.00 88.81 92 ASN A C 1
ATOM 722 O O . ASN A 1 92 ? 55.905 -10.740 -80.143 1.00 88.81 92 ASN A O 1
ATOM 726 N N . CYS A 1 93 ? 56.126 -12.868 -79.448 1.00 89.19 93 CYS A N 1
ATOM 727 C CA . CYS A 1 93 ? 57.295 -12.657 -78.617 1.00 89.19 93 CYS A CA 1
ATOM 728 C C . CYS A 1 93 ? 58.480 -13.369 -79.262 1.00 89.19 93 CYS A C 1
ATOM 730 O O . CYS A 1 93 ? 58.470 -14.591 -79.426 1.00 89.19 93 CYS A O 1
ATOM 732 N N . ALA A 1 94 ? 59.488 -12.597 -79.650 1.00 91.81 94 ALA A N 1
ATOM 733 C CA . ALA A 1 94 ? 60.652 -13.055 -80.390 1.00 91.81 94 ALA A CA 1
ATOM 734 C C . ALA A 1 94 ? 61.896 -13.043 -79.490 1.00 91.81 94 ALA A C 1
ATOM 736 O O . ALA A 1 94 ? 62.221 -12.024 -78.890 1.00 91.81 94 ALA A O 1
ATOM 737 N N . MET A 1 95 ? 62.614 -14.162 -79.397 1.00 92.31 95 MET A N 1
ATOM 738 C CA . MET A 1 95 ? 63.816 -14.307 -78.564 1.00 92.31 95 MET A CA 1
ATOM 739 C C . MET A 1 95 ? 64.994 -14.826 -79.388 1.00 92.31 95 MET A C 1
ATOM 741 O O . MET A 1 95 ? 64.844 -15.781 -80.148 1.00 92.31 95 MET A O 1
ATOM 745 N N . ALA A 1 96 ? 66.178 -14.238 -79.217 1.00 92.56 96 ALA A N 1
ATOM 746 C CA . ALA A 1 96 ? 67.398 -14.709 -79.862 1.00 92.56 96 ALA A CA 1
ATOM 747 C C . ALA A 1 96 ? 67.771 -16.136 -79.420 1.00 92.56 96 ALA A C 1
ATOM 749 O O . ALA A 1 96 ? 67.809 -16.463 -78.233 1.00 92.56 96 ALA A O 1
ATOM 750 N N . ILE A 1 97 ? 68.131 -16.971 -80.391 1.00 91.50 97 ILE A N 1
ATOM 751 C CA . ILE A 1 97 ? 68.658 -18.319 -80.195 1.00 91.50 97 ILE A CA 1
ATOM 752 C C . ILE A 1 97 ? 70.129 -18.318 -80.578 1.00 91.50 97 ILE A C 1
ATOM 754 O O . ILE A 1 97 ? 70.518 -17.847 -81.651 1.00 91.50 97 ILE A O 1
ATOM 758 N N . MET A 1 98 ? 70.936 -18.938 -79.728 1.00 89.44 98 MET A N 1
ATOM 759 C CA . MET A 1 98 ? 72.366 -19.117 -79.938 1.00 89.44 98 MET A CA 1
ATOM 760 C C . MET A 1 98 ? 72.678 -20.598 -80.147 1.00 89.44 98 MET A C 1
ATOM 762 O O . MET A 1 98 ? 72.078 -21.460 -79.505 1.00 89.44 98 MET A O 1
ATOM 766 N N . LYS A 1 99 ? 73.651 -20.894 -81.008 1.00 89.19 99 LYS A N 1
ATOM 767 C CA . LYS A 1 99 ? 74.226 -22.231 -81.178 1.00 89.19 99 LYS A CA 1
ATOM 768 C C . LYS A 1 99 ? 75.741 -22.107 -81.070 1.00 89.19 99 LYS A C 1
ATOM 770 O O . LYS A 1 99 ? 76.330 -21.281 -81.759 1.00 89.19 99 LYS A O 1
ATOM 775 N N . ASP A 1 100 ? 76.347 -22.869 -80.161 1.00 88.56 100 ASP A N 1
ATOM 776 C CA . ASP A 1 100 ? 77.796 -22.858 -79.906 1.00 88.56 100 ASP A CA 1
ATOM 777 C C . ASP A 1 100 ? 78.364 -21.448 -79.633 1.00 88.56 100 ASP A C 1
ATOM 779 O O . ASP A 1 100 ? 79.442 -21.080 -80.087 1.00 88.56 100 ASP A O 1
ATOM 783 N N . GLY A 1 101 ? 77.599 -20.617 -78.914 1.00 84.38 101 GLY A N 1
ATOM 784 C CA . GLY A 1 101 ? 77.984 -19.241 -78.572 1.00 84.38 101 GLY A CA 1
ATOM 785 C C . GLY A 1 101 ? 77.806 -18.209 -79.693 1.00 84.38 101 GLY A C 1
ATOM 786 O O . GLY A 1 101 ? 77.974 -17.020 -79.435 1.00 84.38 101 GLY A O 1
ATOM 787 N N . ALA A 1 102 ? 77.405 -18.620 -80.901 1.00 89.69 102 ALA A N 1
ATOM 788 C CA . ALA A 1 102 ? 77.137 -17.727 -82.027 1.00 89.69 102 ALA A CA 1
ATOM 789 C C . ALA A 1 102 ? 75.625 -17.534 -82.275 1.00 89.69 102 ALA A C 1
ATOM 791 O O . ALA A 1 102 ? 74.841 -18.457 -82.024 1.00 89.69 102 ALA A O 1
ATOM 792 N N . PRO A 1 103 ? 75.189 -16.372 -82.803 1.00 90.69 103 PRO A N 1
ATOM 793 C CA . PRO A 1 103 ? 73.790 -16.150 -83.153 1.00 90.69 103 PRO A CA 1
ATOM 794 C C . PRO A 1 103 ? 73.316 -17.129 -84.228 1.00 90.69 103 PRO A C 1
ATOM 796 O O . PRO A 1 103 ? 73.895 -17.222 -85.315 1.00 90.69 103 PRO A O 1
ATOM 799 N N . PHE A 1 104 ? 72.258 -17.872 -83.909 1.00 93.38 104 PHE A N 1
ATOM 800 C CA . PHE A 1 104 ? 71.667 -18.874 -84.792 1.00 93.38 104 PHE A CA 1
ATOM 801 C C . PHE A 1 104 ? 70.397 -18.357 -85.469 1.00 93.38 104 PHE A C 1
ATOM 803 O O . PHE A 1 104 ? 70.168 -18.661 -86.637 1.00 93.38 104 PHE A O 1
ATOM 810 N N . GLY A 1 105 ? 69.590 -17.562 -84.766 1.00 92.88 105 GLY A N 1
ATOM 811 C CA . GLY A 1 105 ? 68.327 -17.016 -85.259 1.00 92.88 105 GLY A CA 1
ATOM 812 C C . GLY A 1 105 ? 67.414 -16.596 -84.119 1.00 92.88 105 GLY A C 1
ATOM 813 O O . GLY A 1 105 ? 67.897 -16.268 -83.043 1.00 92.88 105 GLY A O 1
ATOM 814 N N . VAL A 1 106 ? 66.103 -16.651 -84.341 1.00 93.44 106 VAL A N 1
ATOM 815 C CA . VAL A 1 106 ? 65.079 -16.253 -83.362 1.00 93.44 106 VAL A CA 1
ATOM 816 C C . VAL A 1 106 ? 64.079 -17.383 -83.141 1.00 93.44 106 VAL A C 1
ATOM 818 O O . VAL A 1 106 ? 63.721 -18.080 -84.089 1.00 93.44 106 VAL A O 1
ATOM 821 N N . SER A 1 107 ? 63.616 -17.567 -81.907 1.00 92.25 107 SER A N 1
ATOM 822 C CA . SER A 1 107 ? 62.427 -18.357 -81.574 1.00 92.25 107 SER A CA 1
ATOM 823 C C . SER A 1 107 ? 61.255 -17.418 -81.352 1.00 92.25 107 SER A C 1
ATOM 825 O O . SER A 1 107 ? 61.413 -16.430 -80.636 1.00 92.25 107 SER A O 1
ATOM 827 N N . THR A 1 108 ? 60.096 -17.730 -81.923 1.00 91.62 108 THR A N 1
ATOM 828 C CA . THR A 1 108 ? 58.865 -16.966 -81.695 1.00 91.62 108 THR A CA 1
ATOM 829 C C . THR A 1 108 ? 57.803 -17.805 -81.014 1.00 91.62 108 THR A C 1
ATOM 831 O O . THR A 1 108 ? 57.715 -19.013 -81.248 1.00 91.62 108 THR A O 1
ATOM 834 N N . ILE A 1 109 ? 56.980 -17.132 -80.218 1.00 90.44 109 ILE A N 1
ATOM 835 C CA . ILE A 1 109 ? 55.654 -17.595 -79.821 1.00 90.44 109 ILE A CA 1
ATOM 836 C C . ILE A 1 109 ? 54.672 -16.501 -80.221 1.00 90.44 109 ILE A C 1
ATOM 838 O O . ILE A 1 109 ? 54.854 -15.338 -79.867 1.00 90.44 109 ILE A O 1
ATOM 842 N N . ASP A 1 110 ? 53.651 -16.881 -80.967 1.00 89.06 110 ASP A N 1
ATOM 843 C CA . ASP A 1 110 ? 52.594 -16.013 -81.453 1.00 89.06 110 ASP A CA 1
ATOM 844 C C . ASP A 1 110 ? 51.374 -16.219 -80.554 1.00 89.06 110 ASP A C 1
ATOM 846 O O . ASP A 1 110 ? 50.903 -17.348 -80.390 1.00 89.06 110 ASP A O 1
ATOM 850 N N . VAL A 1 111 ? 50.857 -15.133 -79.980 1.00 88.44 111 VAL A N 1
ATOM 851 C CA . VAL A 1 111 ? 49.694 -15.162 -79.085 1.00 88.44 111 VAL A CA 1
ATOM 852 C C . VAL A 1 111 ? 48.565 -14.307 -79.641 1.00 88.44 111 VAL A C 1
ATOM 854 O O . VAL A 1 111 ? 48.777 -13.175 -80.084 1.00 88.44 111 VAL A O 1
ATOM 857 N N . THR A 1 112 ? 47.351 -14.854 -79.637 1.00 88.56 112 THR A N 1
ATOM 858 C CA . THR A 1 112 ? 46.138 -14.118 -80.004 1.00 88.56 112 THR A CA 1
ATOM 859 C C . THR A 1 112 ? 45.796 -13.114 -78.914 1.00 88.56 112 THR A C 1
ATOM 861 O O . THR A 1 112 ? 45.843 -13.457 -77.736 1.00 88.56 112 THR A O 1
ATOM 864 N N . LEU A 1 113 ? 45.378 -11.911 -79.291 1.00 85.69 113 LEU A N 1
ATOM 865 C CA . LEU A 1 113 ? 45.036 -10.836 -78.356 1.00 85.69 113 LEU A CA 1
ATOM 866 C C . LEU A 1 113 ? 43.582 -10.883 -77.871 1.00 85.69 113 LEU A C 1
ATOM 868 O O . LEU A 1 113 ? 43.201 -10.098 -77.012 1.00 85.69 113 LEU A O 1
ATOM 872 N N . GLY A 1 114 ? 42.768 -11.820 -78.370 1.00 80.38 114 GLY A N 1
ATOM 873 C CA . GLY A 1 114 ? 41.351 -11.923 -78.005 1.00 80.38 114 GLY A CA 1
ATOM 874 C C . GLY A 1 114 ? 41.090 -12.092 -76.502 1.00 80.38 114 GLY A C 1
ATOM 875 O O . GLY A 1 114 ? 40.027 -11.701 -76.032 1.00 80.38 114 GLY A O 1
ATOM 876 N N . PHE A 1 115 ? 42.057 -12.608 -75.733 1.00 83.19 115 PHE A N 1
ATOM 877 C CA . PHE A 1 115 ? 41.922 -12.740 -74.277 1.00 83.19 115 PHE A CA 1
ATOM 878 C C . PHE A 1 115 ? 41.851 -11.392 -73.550 1.00 83.19 115 PHE A C 1
ATOM 880 O O . PHE A 1 115 ? 41.274 -11.328 -72.468 1.00 83.19 115 PHE A O 1
ATOM 887 N N . PHE A 1 116 ? 42.411 -10.322 -74.126 1.00 87.62 116 PHE A N 1
ATOM 888 C CA . PHE A 1 116 ? 42.346 -9.000 -73.514 1.00 87.62 116 PHE A CA 1
ATOM 889 C C . PHE A 1 116 ? 40.931 -8.464 -73.435 1.00 87.62 116 PHE A C 1
ATOM 891 O O . PHE A 1 116 ? 40.606 -7.799 -72.464 1.00 87.62 116 PHE A O 1
ATOM 898 N N . ASN A 1 117 ? 40.085 -8.793 -74.409 1.00 86.12 117 ASN A N 1
ATOM 899 C CA . ASN A 1 117 ? 38.690 -8.367 -74.395 1.00 86.12 117 ASN A CA 1
ATOM 900 C C . ASN A 1 117 ? 37.957 -8.944 -73.182 1.00 86.12 117 ASN A C 1
ATOM 902 O O . ASN A 1 117 ? 37.271 -8.211 -72.485 1.00 86.12 117 ASN A O 1
ATOM 906 N N . GLN A 1 118 ? 38.157 -10.236 -72.906 1.00 84.38 118 GLN A N 1
ATOM 907 C CA . GLN A 1 118 ? 37.555 -10.885 -71.744 1.00 84.38 118 GLN A CA 1
ATOM 908 C C . GLN A 1 118 ? 38.116 -10.316 -70.433 1.00 84.38 118 GLN A C 1
ATOM 910 O O . GLN A 1 118 ? 37.363 -10.051 -69.505 1.00 84.38 118 GLN A O 1
ATOM 915 N N . LEU A 1 119 ? 39.434 -10.097 -70.367 1.00 86.88 119 LEU A N 1
ATOM 916 C CA . LEU A 1 119 ? 40.074 -9.525 -69.182 1.00 86.88 119 LEU A CA 1
ATOM 917 C C . LEU A 1 119 ? 39.562 -8.111 -68.877 1.00 86.88 119 LEU A C 1
ATOM 919 O O . LEU A 1 119 ? 39.315 -7.784 -67.720 1.00 86.88 119 LEU A O 1
ATOM 923 N N . VAL A 1 120 ? 39.424 -7.282 -69.913 1.00 89.62 120 VAL A N 1
ATOM 924 C CA . VAL A 1 120 ? 38.874 -5.930 -69.801 1.00 89.62 120 VAL A CA 1
ATOM 925 C C . VAL A 1 120 ? 37.426 -5.990 -69.337 1.00 89.62 120 VAL A C 1
ATOM 927 O O . VAL A 1 120 ? 37.108 -5.355 -68.343 1.00 89.62 120 VAL A O 1
ATOM 930 N N . GLU A 1 121 ? 36.581 -6.811 -69.960 1.00 86.94 121 GLU A N 1
ATOM 931 C CA . GLU A 1 121 ? 35.168 -6.941 -69.583 1.00 86.94 121 GLU A CA 1
ATOM 932 C C . GLU A 1 121 ? 34.984 -7.366 -68.114 1.00 86.94 121 GLU A C 1
ATOM 934 O O . GLU A 1 121 ? 34.184 -6.774 -67.388 1.00 86.94 121 GLU A O 1
ATOM 939 N N . GLU A 1 122 ? 35.755 -8.353 -67.646 1.00 87.62 122 GLU A N 1
ATOM 940 C CA . GLU A 1 122 ? 35.735 -8.787 -66.242 1.00 87.62 122 GLU A CA 1
ATOM 941 C C . GLU A 1 122 ? 36.149 -7.651 -65.292 1.00 87.62 122 GLU A C 1
ATOM 943 O O . GLU A 1 122 ? 35.552 -7.475 -64.227 1.00 87.62 122 GLU A O 1
ATOM 948 N N . LYS A 1 123 ? 37.146 -6.849 -65.683 1.00 86.75 123 LYS A N 1
ATOM 949 C CA . LYS A 1 123 ? 37.634 -5.731 -64.870 1.00 86.75 123 LYS A CA 1
ATOM 950 C C . LYS A 1 123 ? 36.694 -4.535 -64.861 1.00 86.75 123 LYS A C 1
ATOM 952 O O . LYS A 1 123 ? 36.480 -3.978 -63.789 1.00 86.75 123 LYS A O 1
ATOM 957 N N . GLU A 1 124 ? 36.090 -4.187 -65.993 1.00 87.25 124 GLU A N 1
ATOM 958 C CA . GLU A 1 124 ? 35.082 -3.122 -66.089 1.00 87.25 124 GLU A CA 1
ATOM 959 C C . GLU A 1 124 ? 33.899 -3.390 -65.142 1.00 87.25 124 GLU A C 1
ATOM 961 O O . GLU A 1 124 ? 33.423 -2.483 -64.455 1.00 87.25 124 GLU A O 1
ATOM 966 N N . GLN A 1 125 ? 33.475 -4.655 -65.020 1.00 84.88 125 GLN A N 1
ATOM 967 C CA . GLN A 1 125 ? 32.437 -5.064 -64.067 1.00 84.88 125 GLN A CA 1
ATOM 968 C C . GLN A 1 125 ? 32.875 -4.932 -62.602 1.00 84.88 125 GLN A C 1
ATOM 970 O O . GLN A 1 125 ? 32.065 -4.556 -61.754 1.00 84.88 125 GLN A O 1
ATOM 975 N N . GLU A 1 126 ? 34.134 -5.250 -62.293 1.00 84.31 126 GLU A N 1
ATOM 976 C CA . GLU A 1 126 ? 34.676 -5.188 -60.932 1.00 84.31 126 GLU A CA 1
ATOM 977 C C . GLU A 1 126 ? 34.810 -3.744 -60.437 1.00 84.31 126 GLU A C 1
ATOM 979 O O . GLU A 1 126 ? 34.404 -3.436 -59.315 1.00 84.31 126 GLU A O 1
ATOM 984 N N . ILE A 1 127 ? 35.368 -2.862 -61.269 1.00 83.00 127 ILE A N 1
ATOM 985 C CA . ILE A 1 127 ? 35.676 -1.480 -60.874 1.00 83.00 127 ILE A CA 1
ATOM 986 C C . ILE A 1 127 ? 34.530 -0.501 -61.152 1.00 83.00 127 ILE A C 1
ATOM 988 O O . ILE A 1 127 ? 34.622 0.660 -60.750 1.00 83.00 127 ILE A O 1
ATOM 992 N N . GLN A 1 128 ? 33.463 -0.965 -61.816 1.00 83.88 128 GLN A N 1
ATOM 993 C CA . GLN A 1 128 ? 32.347 -0.141 -62.292 1.00 83.88 128 GLN A CA 1
ATOM 994 C C . GLN A 1 128 ? 32.841 1.075 -63.090 1.00 83.88 128 GLN A C 1
ATOM 996 O O . GLN A 1 128 ? 32.442 2.213 -62.840 1.00 83.88 128 GLN A O 1
ATOM 1001 N N . GLY A 1 129 ? 33.739 0.813 -64.037 1.00 86.44 129 GLY A N 1
ATOM 1002 C CA . GLY A 1 129 ? 34.401 1.819 -64.858 1.00 86.44 129 GLY A CA 1
ATOM 1003 C C . GLY A 1 129 ? 34.894 1.240 -66.176 1.00 86.44 129 GLY A C 1
ATOM 1004 O O . GLY A 1 129 ? 34.616 0.090 -66.503 1.00 86.44 129 GLY A O 1
ATOM 1005 N N . GLU A 1 130 ? 35.597 2.056 -66.945 1.00 90.00 130 GLU A N 1
ATOM 1006 C CA . GLU A 1 130 ? 36.119 1.740 -68.270 1.00 90.00 130 GLU A CA 1
ATOM 1007 C C . GLU A 1 130 ? 37.578 1.292 -68.171 1.00 90.00 130 GLU A C 1
ATOM 1009 O O . GLU A 1 130 ? 38.356 1.866 -67.405 1.00 90.00 130 GLU A O 1
ATOM 1014 N N . VAL A 1 131 ? 37.960 0.285 -68.961 1.00 92.31 131 VAL A N 1
ATOM 1015 C CA . VAL A 1 131 ? 39.333 -0.240 -69.003 1.00 92.31 131 VAL A CA 1
ATOM 1016 C C . VAL A 1 131 ? 39.772 -0.437 -70.453 1.00 92.31 131 VAL A C 1
ATOM 1018 O O . VAL A 1 131 ? 39.021 -0.929 -71.290 1.00 92.31 131 VAL A O 1
ATOM 1021 N N . MET A 1 132 ? 41.014 -0.079 -70.782 1.00 92.81 132 MET A N 1
ATOM 1022 C CA . MET A 1 132 ? 41.581 -0.302 -72.112 1.00 92.81 132 MET A CA 1
ATOM 1023 C C . MET A 1 132 ? 43.067 -0.643 -72.046 1.00 92.81 132 MET A C 1
ATOM 1025 O O . MET A 1 132 ? 43.829 -0.058 -71.278 1.00 92.81 132 MET A O 1
ATOM 1029 N N . ILE A 1 133 ? 43.491 -1.580 -72.893 1.00 92.62 133 ILE A N 1
ATOM 1030 C CA . ILE A 1 133 ? 44.894 -1.957 -73.064 1.00 92.62 133 ILE A CA 1
ATOM 1031 C C . ILE A 1 133 ? 45.378 -1.431 -74.412 1.00 92.62 133 ILE A C 1
ATOM 1033 O O . ILE A 1 133 ? 44.748 -1.672 -75.446 1.00 92.62 133 ILE A O 1
ATOM 1037 N N . ILE A 1 134 ? 46.506 -0.725 -74.408 1.00 93.19 134 ILE A N 1
ATOM 1038 C CA . ILE A 1 134 ? 47.051 -0.037 -75.586 1.00 93.19 134 ILE A CA 1
ATOM 1039 C C . ILE A 1 134 ? 48.567 -0.240 -75.717 1.00 93.19 134 ILE A C 1
ATOM 1041 O O . ILE A 1 134 ? 49.264 -0.529 -74.745 1.00 93.19 134 ILE A O 1
ATOM 1045 N N . GLU A 1 135 ? 49.095 -0.065 -76.925 1.00 91.38 135 GLU A N 1
ATOM 1046 C CA . GLU A 1 135 ? 50.529 0.089 -77.186 1.00 91.38 135 GLU A CA 1
ATOM 1047 C C . GLU A 1 135 ? 50.968 1.556 -76.991 1.00 91.38 135 GLU A C 1
ATOM 1049 O O . GLU A 1 135 ? 50.138 2.468 -77.053 1.00 91.38 135 GLU A O 1
ATOM 1054 N N . PRO A 1 136 ? 52.272 1.833 -76.795 1.00 87.94 136 PRO A N 1
ATOM 1055 C CA . PRO A 1 136 ? 52.770 3.186 -76.532 1.00 87.94 136 PRO A CA 1
ATOM 1056 C C . PRO A 1 136 ? 52.622 4.144 -77.722 1.00 87.94 136 PRO A C 1
ATOM 1058 O O . PRO A 1 136 ? 52.703 5.356 -77.549 1.00 87.94 136 PRO A O 1
ATOM 1061 N N . ASP A 1 137 ? 52.417 3.614 -78.931 1.00 88.62 137 ASP A N 1
ATOM 1062 C CA . ASP A 1 137 ? 52.100 4.385 -80.139 1.00 88.62 137 ASP A CA 1
ATOM 1063 C C . ASP A 1 137 ? 50.593 4.695 -80.274 1.00 88.62 137 ASP A C 1
ATOM 1065 O O . ASP A 1 137 ? 50.161 5.314 -81.250 1.00 88.62 137 ASP A O 1
ATOM 1069 N N . GLY A 1 138 ? 49.791 4.277 -79.290 1.00 89.75 138 GLY A N 1
ATOM 1070 C CA . GLY A 1 138 ? 48.350 4.483 -79.230 1.00 89.75 138 GLY A CA 1
ATOM 1071 C C . GLY A 1 138 ? 47.524 3.421 -79.942 1.00 89.75 138 GLY A C 1
ATOM 1072 O O . GLY A 1 138 ? 46.316 3.600 -80.096 1.00 89.75 138 GLY A O 1
ATOM 1073 N N . LYS A 1 139 ? 48.123 2.313 -80.387 1.00 92.38 139 LYS A N 1
ATOM 1074 C CA . LYS A 1 139 ? 47.349 1.205 -80.949 1.00 92.38 139 LYS A CA 1
ATOM 1075 C C . LYS A 1 139 ? 46.543 0.486 -79.869 1.00 92.38 139 LYS A C 1
ATOM 1077 O O . LYS A 1 139 ? 47.083 0.083 -78.845 1.00 92.38 139 LYS A O 1
ATOM 1082 N N . ILE A 1 140 ? 45.261 0.270 -80.128 1.00 92.50 140 ILE A N 1
ATOM 1083 C CA . ILE A 1 140 ? 44.333 -0.373 -79.196 1.00 92.50 140 ILE A CA 1
ATOM 1084 C C . ILE A 1 140 ? 44.468 -1.897 -79.276 1.00 92.50 140 ILE A C 1
ATOM 1086 O O . ILE A 1 140 ? 44.447 -2.469 -80.368 1.00 92.50 140 ILE A O 1
ATOM 1090 N N . LEU A 1 141 ? 44.574 -2.565 -78.126 1.00 90.88 141 LEU A N 1
ATOM 1091 C CA . LEU A 1 141 ? 44.727 -4.023 -78.026 1.00 90.88 141 LEU A CA 1
ATOM 1092 C C . LEU A 1 141 ? 43.503 -4.742 -77.454 1.00 90.88 141 LEU A C 1
ATOM 1094 O O . LEU A 1 141 ? 43.396 -5.957 -77.619 1.00 90.88 141 LEU A O 1
ATOM 1098 N N . SER A 1 142 ? 42.587 -4.009 -76.825 1.00 90.00 142 SER A N 1
ATOM 1099 C CA . SER A 1 142 ? 41.336 -4.529 -76.276 1.00 90.00 142 SER A CA 1
ATOM 1100 C C . SER A 1 142 ? 40.125 -3.792 -76.847 1.00 90.00 142 SER A C 1
ATOM 1102 O O . SER A 1 142 ? 40.187 -2.606 -77.160 1.00 90.00 142 SER A O 1
ATOM 1104 N N . ASN A 1 143 ? 38.999 -4.485 -76.963 1.00 87.44 143 ASN A N 1
ATOM 1105 C CA . ASN A 1 143 ? 37.702 -3.835 -77.096 1.00 87.44 143 ASN A CA 1
ATOM 1106 C C . ASN A 1 143 ? 37.276 -3.237 -75.752 1.00 87.44 143 ASN A C 1
ATOM 1108 O O . ASN A 1 143 ? 37.842 -3.561 -74.711 1.00 87.44 143 ASN A O 1
ATOM 1112 N N . GLN A 1 144 ? 36.254 -2.394 -75.809 1.00 82.06 144 GLN A N 1
ATOM 1113 C CA . GLN A 1 144 ? 35.635 -1.766 -74.654 1.00 82.06 144 GLN A CA 1
ATOM 1114 C C . GLN A 1 144 ? 34.116 -1.860 -74.816 1.00 82.06 144 GLN A C 1
ATOM 1116 O O . GLN A 1 144 ? 33.621 -1.691 -75.934 1.00 82.06 144 GLN A O 1
ATOM 1121 N N . ALA A 1 145 ? 33.369 -2.121 -73.740 1.00 75.44 145 ALA A N 1
ATOM 1122 C CA . ALA A 1 145 ? 31.923 -2.342 -73.835 1.00 75.44 145 ALA A CA 1
ATOM 1123 C C . ALA A 1 145 ? 31.156 -1.124 -74.395 1.00 75.44 145 ALA A C 1
ATOM 1125 O O . ALA A 1 145 ? 30.203 -1.280 -75.161 1.00 75.44 145 ALA A O 1
ATOM 1126 N N . CYS A 1 146 ? 31.595 0.089 -74.051 1.00 73.56 146 CYS A N 1
ATOM 1127 C CA . CYS A 1 146 ? 30.924 1.338 -74.422 1.00 73.56 146 CYS A CA 1
ATOM 1128 C C . CYS A 1 146 ? 31.174 1.769 -75.878 1.00 73.56 146 CYS A C 1
ATOM 1130 O O . CYS A 1 146 ? 30.359 2.486 -76.461 1.00 73.56 146 CYS A O 1
ATOM 1132 N N . ILE A 1 147 ? 32.279 1.330 -76.489 1.00 78.69 147 ILE A N 1
ATOM 1133 C CA . ILE A 1 147 ? 32.658 1.710 -77.855 1.00 78.69 147 ILE A CA 1
ATOM 1134 C C . ILE A 1 147 ? 32.312 0.552 -78.791 1.00 78.69 147 ILE A C 1
ATOM 1136 O O . ILE A 1 147 ? 33.088 -0.383 -78.982 1.00 78.69 147 ILE A O 1
ATOM 1140 N N . GLY A 1 148 ? 31.116 0.604 -79.377 1.00 68.94 148 GLY A N 1
ATOM 1141 C CA . GLY A 1 148 ? 30.630 -0.444 -80.273 1.00 68.94 148 GLY A CA 1
ATOM 1142 C C . GLY A 1 148 ? 31.493 -0.630 -81.533 1.00 68.94 148 GLY A C 1
ATOM 1143 O O . GLY A 1 148 ? 31.868 0.334 -82.200 1.00 68.94 148 GLY A O 1
ATOM 1144 N N . GLY A 1 149 ? 31.746 -1.889 -81.909 1.00 75.56 149 GLY A N 1
ATOM 1145 C CA . GLY A 1 149 ? 32.459 -2.281 -83.135 1.00 75.56 149 GLY A CA 1
ATOM 1146 C C . GLY A 1 149 ? 33.832 -2.925 -82.890 1.00 75.56 149 GLY A C 1
ATOM 1147 O O . GLY A 1 149 ? 34.284 -3.055 -81.761 1.00 75.56 149 GLY A O 1
ATOM 1148 N N . GLU A 1 150 ? 34.509 -3.360 -83.961 1.00 80.19 150 GLU A N 1
ATOM 1149 C CA . GLU A 1 150 ? 35.891 -3.866 -83.876 1.00 80.19 150 GLU A CA 1
ATOM 1150 C C . GLU A 1 150 ? 36.847 -2.660 -83.802 1.00 80.19 150 GLU A C 1
ATOM 1152 O O . GLU A 1 150 ? 37.041 -1.947 -84.797 1.00 80.19 150 GLU A O 1
ATOM 1157 N N . ILE A 1 151 ? 37.375 -2.373 -82.604 1.00 87.06 151 ILE A N 1
ATOM 1158 C CA . ILE A 1 151 ? 38.313 -1.259 -82.361 1.00 87.06 151 ILE A CA 1
ATOM 1159 C C . ILE A 1 151 ? 39.763 -1.711 -82.184 1.00 87.06 151 ILE A C 1
ATOM 1161 O O . ILE A 1 151 ? 40.673 -0.898 -82.334 1.00 87.06 151 ILE A O 1
ATOM 1165 N N . VAL A 1 152 ? 39.993 -3.002 -81.933 1.00 88.31 152 VAL A N 1
ATOM 1166 C CA . VAL A 1 152 ? 41.344 -3.570 -81.833 1.00 88.31 152 VAL A CA 1
ATOM 1167 C C . VAL A 1 152 ? 42.143 -3.263 -83.108 1.00 88.31 152 VAL A C 1
ATOM 1169 O O . VAL A 1 152 ? 41.641 -3.399 -84.222 1.00 88.31 152 VAL A O 1
ATOM 1172 N N . LEU A 1 153 ? 43.403 -2.862 -82.933 1.00 89.12 153 LEU A N 1
ATOM 1173 C CA . LEU A 1 153 ? 44.350 -2.361 -83.939 1.00 89.12 153 LEU A CA 1
ATOM 1174 C C . LEU A 1 153 ? 44.086 -0.954 -84.500 1.00 89.12 153 LEU A C 1
ATOM 1176 O O . LEU A 1 153 ? 44.938 -0.455 -85.239 1.00 89.12 153 LEU A O 1
ATOM 1180 N N . LYS A 1 154 ? 42.977 -0.285 -84.156 1.00 91.38 154 LYS A N 1
ATOM 1181 C CA . LYS A 1 154 ? 42.814 1.153 -84.446 1.00 91.38 154 LYS A CA 1
ATOM 1182 C C . LYS A 1 154 ? 43.683 1.985 -83.506 1.00 91.38 154 LYS A C 1
ATOM 1184 O O . LYS A 1 154 ? 44.190 1.474 -82.506 1.00 91.38 154 LYS A O 1
ATOM 1189 N N . ASN A 1 155 ? 43.869 3.262 -83.826 1.00 92.62 155 ASN A N 1
ATOM 1190 C CA . ASN A 1 155 ? 44.597 4.176 -82.957 1.00 92.62 155 ASN A CA 1
ATOM 1191 C C . ASN A 1 155 ? 43.628 4.943 -82.046 1.00 92.62 155 ASN A C 1
ATOM 1193 O O . ASN A 1 155 ? 42.558 5.364 -82.493 1.00 92.62 155 ASN A O 1
ATOM 1197 N N . VAL A 1 156 ? 44.006 5.159 -80.784 1.00 91.62 156 VAL A N 1
ATOM 1198 C CA . VAL A 1 156 ? 43.209 5.961 -79.841 1.00 91.62 156 VAL A CA 1
ATOM 1199 C C . VAL A 1 156 ? 42.968 7.385 -80.351 1.00 91.62 156 VAL A C 1
ATOM 1201 O O . VAL A 1 156 ? 41.900 7.934 -80.096 1.00 91.62 156 VAL A O 1
ATOM 1204 N N . ALA A 1 157 ? 43.867 7.951 -81.165 1.00 90.31 157 ALA A N 1
ATOM 1205 C CA . ALA A 1 157 ? 43.694 9.273 -81.770 1.00 90.31 157 ALA A CA 1
ATOM 1206 C C . ALA A 1 157 ? 42.434 9.376 -82.649 1.00 90.31 157 ALA A C 1
ATOM 1208 O O . ALA A 1 157 ? 41.797 10.431 -82.695 1.00 90.31 157 ALA A O 1
ATOM 1209 N N . ASP A 1 158 ? 42.045 8.281 -83.312 1.00 89.19 158 ASP A N 1
ATOM 1210 C CA . ASP A 1 158 ? 40.867 8.234 -84.187 1.00 89.19 158 ASP A CA 1
ATOM 1211 C C . ASP A 1 158 ? 39.553 8.193 -83.386 1.00 89.19 158 ASP A C 1
ATOM 1213 O O . ASP A 1 158 ? 38.485 8.555 -83.892 1.00 89.19 158 ASP A O 1
ATOM 1217 N N . LEU A 1 159 ? 39.629 7.749 -82.128 1.00 88.31 159 LEU A N 1
ATOM 1218 C CA . LEU A 1 159 ? 38.491 7.522 -81.236 1.00 88.31 159 LEU A CA 1
ATOM 1219 C C . LEU A 1 159 ? 38.430 8.517 -80.067 1.00 88.31 159 LEU A C 1
ATOM 1221 O O . LEU A 1 159 ? 37.401 8.598 -79.405 1.00 88.31 159 LEU A O 1
ATOM 1225 N N . ALA A 1 160 ? 39.466 9.335 -79.860 1.00 85.75 160 ALA A N 1
ATOM 1226 C CA . ALA A 1 160 ? 39.586 10.289 -78.752 1.00 85.75 160 ALA A CA 1
ATOM 1227 C C . ALA A 1 160 ? 38.430 11.300 -78.650 1.00 85.75 160 ALA A C 1
ATOM 1229 O O . ALA A 1 160 ? 38.188 11.863 -77.591 1.00 85.75 160 ALA A O 1
ATOM 1230 N N . ARG A 1 161 ? 37.702 11.550 -79.748 1.00 83.75 161 ARG A N 1
ATOM 1231 C CA . ARG A 1 161 ? 36.514 12.426 -79.755 1.00 83.75 161 ARG A CA 1
ATOM 1232 C C . ARG A 1 161 ? 35.196 11.700 -79.477 1.00 83.75 161 ARG A C 1
ATOM 1234 O O . ARG A 1 161 ? 34.175 12.363 -79.345 1.00 83.75 161 ARG A O 1
ATOM 1241 N N . GLN A 1 162 ? 35.196 10.369 -79.481 1.00 84.19 162 GLN A N 1
ATOM 1242 C CA . GLN A 1 162 ? 33.996 9.541 -79.318 1.00 84.19 162 GLN A CA 1
ATOM 1243 C C . GLN A 1 162 ? 33.763 9.133 -77.860 1.00 84.19 162 GLN A C 1
ATOM 1245 O O . GLN A 1 162 ? 32.633 8.828 -77.499 1.00 84.19 162 GLN A O 1
ATOM 1250 N N . SER A 1 163 ? 34.811 9.132 -77.035 1.00 86.06 163 SER A N 1
ATOM 1251 C CA . SER A 1 163 ? 34.747 8.830 -75.606 1.00 86.06 163 SER A CA 1
ATOM 1252 C C . SER A 1 163 ? 35.707 9.744 -74.851 1.00 86.06 163 SER A C 1
ATOM 1254 O O . SER A 1 163 ? 36.854 9.918 -75.272 1.00 86.06 163 SER A O 1
ATOM 1256 N N . VAL A 1 164 ? 35.239 10.309 -73.734 1.00 87.88 164 VAL A N 1
ATOM 1257 C CA . VAL A 1 164 ? 36.061 11.133 -72.835 1.00 87.88 164 VAL A CA 1
ATOM 1258 C C . VAL A 1 164 ? 37.229 10.309 -72.294 1.00 87.88 164 VAL A C 1
ATOM 1260 O O . VAL A 1 164 ? 38.367 10.763 -72.348 1.00 87.88 164 VAL A O 1
ATOM 1263 N N . PHE A 1 165 ? 36.983 9.054 -71.907 1.00 89.19 165 PHE A N 1
ATOM 1264 C CA . PHE A 1 165 ? 38.016 8.121 -71.459 1.00 89.19 165 PHE A CA 1
ATOM 1265 C C . PHE A 1 165 ? 39.111 7.892 -72.508 1.00 89.19 165 PHE A C 1
ATOM 1267 O O . PHE A 1 165 ? 40.296 7.957 -72.190 1.00 89.19 165 PHE A O 1
ATOM 1274 N N . VAL A 1 166 ? 38.750 7.715 -73.782 1.00 90.12 166 VAL A N 1
ATOM 1275 C CA . VAL A 1 166 ? 39.754 7.581 -74.857 1.00 90.12 166 VAL A CA 1
ATOM 1276 C C . VAL A 1 166 ? 40.495 8.895 -75.117 1.00 90.12 166 VAL A C 1
ATOM 1278 O O . VAL A 1 166 ? 41.679 8.880 -75.462 1.00 90.12 166 VAL A O 1
ATOM 1281 N N . GLY A 1 167 ? 39.830 10.035 -74.924 1.00 89.06 167 GLY A N 1
ATOM 1282 C CA . GLY A 1 167 ? 40.471 11.349 -74.918 1.00 89.06 167 GLY A CA 1
ATOM 1283 C C . GLY A 1 167 ? 41.565 11.459 -73.852 1.00 89.06 167 GLY A C 1
ATOM 1284 O O . GLY A 1 167 ? 42.690 11.851 -74.170 1.00 89.06 167 GLY A O 1
ATOM 1285 N N . GLU A 1 168 ? 41.271 11.029 -72.623 1.00 90.31 168 GLU A N 1
ATOM 1286 C CA . GLU A 1 168 ? 42.230 11.008 -71.510 1.00 90.31 168 GLU A CA 1
ATOM 1287 C C . GLU A 1 168 ? 43.400 10.047 -71.772 1.00 90.31 168 GLU A C 1
ATOM 1289 O O . GLU A 1 168 ? 44.555 10.383 -71.494 1.00 90.31 168 GLU A O 1
ATOM 1294 N N . ILE A 1 169 ? 43.139 8.895 -72.403 1.00 91.62 169 ILE A N 1
ATOM 1295 C CA . ILE A 1 169 ? 44.190 7.974 -72.862 1.00 91.62 169 ILE A CA 1
ATOM 1296 C C . ILE A 1 169 ? 45.137 8.664 -73.851 1.00 91.62 169 ILE A C 1
ATOM 1298 O O . ILE A 1 169 ? 46.363 8.599 -73.715 1.00 91.62 169 ILE A O 1
ATOM 1302 N N . GLN A 1 170 ? 44.582 9.340 -74.860 1.00 90.88 170 GLN A N 1
ATOM 1303 C CA . GLN A 1 170 ? 45.368 10.041 -75.873 1.00 90.88 170 GLN A CA 1
ATOM 1304 C C . GLN A 1 170 ? 46.249 11.138 -75.255 1.00 90.88 170 GLN A C 1
ATOM 1306 O O . GLN A 1 170 ? 47.384 11.338 -75.700 1.00 90.88 170 GLN A O 1
ATOM 1311 N N . GLU A 1 171 ? 45.756 11.839 -74.234 1.00 88.38 171 GLU A N 1
ATOM 1312 C CA . GLU A 1 171 ? 46.551 12.812 -73.483 1.00 88.38 171 GLU A CA 1
ATOM 1313 C C . GLU A 1 171 ? 47.642 12.126 -72.639 1.00 88.38 171 GLU A C 1
ATOM 1315 O O . GLU A 1 171 ? 48.797 12.571 -72.620 1.00 88.38 171 GLU A O 1
ATOM 1320 N N . GLY A 1 172 ? 47.306 11.003 -71.997 1.00 87.12 172 GLY A N 1
ATOM 1321 C CA . GLY A 1 172 ? 48.205 10.210 -71.162 1.00 87.12 172 GLY A CA 1
ATOM 1322 C C . GLY A 1 172 ? 49.393 9.610 -71.916 1.00 87.12 172 GLY A C 1
ATOM 1323 O O . GLY A 1 172 ? 50.503 9.569 -71.378 1.00 87.12 172 GLY A O 1
ATOM 1324 N N . LEU A 1 173 ? 49.221 9.216 -73.184 1.00 88.56 173 LEU A N 1
ATOM 1325 C CA . LEU A 1 173 ? 50.305 8.693 -74.036 1.00 88.56 173 LEU A CA 1
ATOM 1326 C C . LEU A 1 173 ? 51.507 9.646 -74.146 1.00 88.56 173 LEU A C 1
ATOM 1328 O O . LEU A 1 173 ? 52.653 9.198 -74.174 1.00 88.56 173 LEU A O 1
ATOM 1332 N N . GLY A 1 174 ? 51.272 10.963 -74.153 1.00 78.31 174 GLY A N 1
ATOM 1333 C CA . GLY A 1 174 ? 52.345 11.963 -74.185 1.00 78.31 174 GLY A CA 1
ATOM 1334 C C . GLY A 1 174 ? 53.090 12.132 -72.854 1.00 78.31 174 GLY A C 1
ATOM 1335 O O . GLY A 1 174 ? 54.197 12.679 -72.834 1.00 78.31 174 GLY A O 1
ATOM 1336 N N . LYS A 1 175 ? 52.501 11.675 -71.743 1.00 81.44 175 LYS A N 1
ATOM 1337 C CA . LYS A 1 175 ? 52.981 11.912 -70.372 1.00 81.44 175 LYS A CA 1
ATOM 1338 C C . LYS A 1 175 ? 53.626 10.667 -69.749 1.00 81.44 175 LYS A C 1
ATOM 1340 O O . LYS A 1 175 ? 54.659 10.783 -69.088 1.00 81.44 175 LYS A O 1
ATOM 1345 N N . ILE A 1 176 ? 53.108 9.474 -70.049 1.00 77.88 176 ILE A N 1
ATOM 1346 C CA . ILE A 1 176 ? 53.542 8.194 -69.459 1.00 77.88 176 ILE A CA 1
ATOM 1347 C C . ILE A 1 176 ? 54.972 7.760 -69.832 1.00 77.88 176 ILE A C 1
ATOM 1349 O O . ILE A 1 176 ? 55.546 6.875 -69.212 1.00 77.88 176 ILE A O 1
ATOM 1353 N N . GLY A 1 177 ? 55.613 8.426 -70.798 1.00 64.00 177 GLY A N 1
ATOM 1354 C CA . GLY A 1 177 ? 57.045 8.248 -71.065 1.00 64.00 177 GLY A CA 1
ATOM 1355 C C . GLY A 1 177 ? 57.971 8.819 -69.977 1.00 64.00 177 GLY A C 1
ATOM 1356 O O . GLY A 1 177 ? 59.165 8.522 -69.985 1.00 64.00 177 GLY A O 1
ATOM 1357 N N . ARG A 1 178 ? 57.455 9.658 -69.063 1.00 61.16 178 ARG A N 1
ATOM 1358 C CA . ARG A 1 178 ? 58.218 10.288 -67.964 1.00 61.16 178 ARG A CA 1
ATOM 1359 C C . ARG A 1 178 ? 57.830 9.783 -66.573 1.00 61.16 178 ARG A C 1
ATOM 1361 O O . ARG A 1 178 ? 58.609 9.967 -65.642 1.00 61.16 178 ARG A O 1
ATOM 1368 N N . GLU A 1 179 ? 56.658 9.171 -66.434 1.00 68.19 179 GLU A N 1
ATOM 1369 C CA . GLU A 1 179 ? 56.061 8.778 -65.155 1.00 68.19 179 GLU A CA 1
ATOM 1370 C C . GLU A 1 179 ? 55.670 7.299 -65.176 1.00 68.19 179 GLU A C 1
ATOM 1372 O O . GLU A 1 179 ? 55.275 6.763 -66.205 1.00 68.19 179 GLU A O 1
ATOM 1377 N N . THR A 1 180 ? 55.758 6.630 -64.028 1.00 77.56 180 THR A N 1
ATOM 1378 C CA . THR A 1 180 ? 55.339 5.225 -63.881 1.00 77.56 180 THR A CA 1
ATOM 1379 C C . THR A 1 180 ? 53.829 5.066 -63.691 1.00 77.56 180 THR A C 1
ATOM 1381 O O . THR A 1 180 ? 53.330 3.949 -63.739 1.00 77.56 180 THR A O 1
ATOM 1384 N N . LEU A 1 181 ? 53.108 6.163 -63.454 1.00 84.94 181 LEU A N 1
ATOM 1385 C CA . LEU A 1 181 ? 51.654 6.223 -63.331 1.00 84.94 181 LEU A CA 1
ATOM 1386 C C . LEU A 1 181 ? 51.207 7.635 -63.702 1.00 84.94 181 LEU A C 1
ATOM 1388 O O . LEU A 1 181 ? 51.664 8.594 -63.086 1.00 84.94 181 LEU A O 1
ATOM 1392 N N . TYR A 1 182 ? 50.290 7.747 -64.652 1.00 87.38 182 TYR A N 1
ATOM 1393 C CA . TYR A 1 182 ? 49.601 8.989 -64.966 1.00 87.38 182 TYR A CA 1
ATOM 1394 C C . TYR A 1 182 ? 48.201 8.962 -64.349 1.00 87.38 182 TYR A C 1
ATOM 1396 O O . TYR A 1 182 ? 47.478 7.978 -64.503 1.00 87.38 182 TYR A O 1
ATOM 1404 N N . LYS A 1 183 ? 47.836 10.029 -63.632 1.00 89.56 183 LYS A N 1
ATOM 1405 C CA . LYS A 1 183 ? 46.541 10.175 -62.958 1.00 89.56 183 LYS A CA 1
ATOM 1406 C C . LYS A 1 183 ? 45.935 11.542 -63.271 1.00 89.56 183 LYS A C 1
ATOM 1408 O O . LYS A 1 183 ? 46.621 12.551 -63.111 1.00 89.56 183 LYS A O 1
ATOM 1413 N N . GLN A 1 184 ? 44.653 11.577 -63.629 1.00 86.00 184 GLN A N 1
ATOM 1414 C CA . GLN A 1 184 ? 43.902 12.814 -63.865 1.00 86.00 184 GLN A CA 1
ATOM 1415 C C . GLN A 1 184 ? 42.454 12.668 -63.384 1.00 86.00 184 GLN A C 1
ATOM 1417 O O . GLN A 1 184 ? 41.854 11.609 -63.531 1.00 86.00 184 GLN A O 1
ATOM 1422 N N . GLU A 1 185 ? 41.901 13.716 -62.780 1.00 86.69 185 GLU A N 1
ATOM 1423 C CA . GLU A 1 185 ? 40.466 13.801 -62.485 1.00 86.69 185 GLU A CA 1
ATOM 1424 C C . GLU A 1 185 ? 39.777 14.533 -63.635 1.00 86.69 185 GLU A C 1
ATOM 1426 O O . GLU A 1 185 ? 40.288 15.546 -64.119 1.00 86.69 185 GLU A O 1
ATOM 1431 N N . PHE A 1 186 ? 38.634 14.018 -64.076 1.00 83.31 186 PHE A N 1
ATOM 1432 C CA . PHE A 1 186 ? 37.862 14.582 -65.174 1.00 83.31 186 PHE A CA 1
ATOM 1433 C C . PHE A 1 186 ? 36.361 14.457 -64.899 1.00 83.31 186 PHE A C 1
ATOM 1435 O O . PHE A 1 186 ? 35.923 13.629 -64.101 1.00 83.31 186 PHE A O 1
ATOM 1442 N N . ASP A 1 187 ? 35.578 15.316 -65.542 1.00 80.50 187 ASP A N 1
ATOM 1443 C CA . ASP A 1 187 ? 34.119 15.247 -65.507 1.00 80.50 187 ASP A CA 1
ATOM 1444 C C . ASP A 1 187 ? 33.633 14.455 -66.722 1.00 80.50 187 ASP A C 1
ATOM 1446 O O . ASP A 1 187 ? 34.056 14.721 -67.851 1.00 80.50 187 ASP A O 1
ATOM 1450 N N . ASN A 1 188 ? 32.768 13.475 -66.485 1.00 81.19 188 ASN A N 1
ATOM 1451 C CA . ASN A 1 188 ? 32.098 12.714 -67.529 1.00 81.19 188 ASN A CA 1
ATOM 1452 C C . ASN A 1 188 ? 30.594 12.787 -67.267 1.00 81.19 188 ASN A C 1
ATOM 1454 O O . ASN A 1 188 ? 30.107 12.209 -66.296 1.00 81.19 188 ASN A O 1
ATOM 1458 N N . ASP A 1 189 ? 29.876 13.543 -68.098 1.00 77.19 189 ASP A N 1
ATOM 1459 C CA . ASP A 1 189 ? 28.431 13.775 -67.985 1.00 77.19 189 ASP A CA 1
ATOM 1460 C C . ASP A 1 189 ? 27.957 14.271 -66.595 1.00 77.19 189 ASP A C 1
ATOM 1462 O O . ASP A 1 189 ? 26.856 13.951 -66.142 1.00 77.19 189 ASP A O 1
ATOM 1466 N N . GLY A 1 190 ? 28.758 15.110 -65.922 1.00 74.56 190 GLY A N 1
ATOM 1467 C CA . GLY A 1 190 ? 28.430 15.700 -64.618 1.00 74.56 190 GLY A CA 1
ATOM 1468 C C . GLY A 1 190 ? 28.786 14.831 -63.408 1.00 74.56 190 GLY A C 1
ATOM 1469 O O . GLY A 1 190 ? 28.475 15.209 -62.273 1.00 74.56 190 GLY A O 1
ATOM 1470 N N . GLU A 1 191 ? 29.422 13.679 -63.628 1.00 77.31 191 GLU A N 1
ATOM 1471 C CA . GLU A 1 191 ? 30.037 12.871 -62.578 1.00 77.31 191 GLU A CA 1
ATOM 1472 C C . GLU A 1 191 ? 31.556 13.067 -62.574 1.00 77.31 191 GLU A C 1
ATOM 1474 O O . GLU A 1 191 ? 32.195 13.142 -63.622 1.00 77.31 191 GLU A O 1
ATOM 1479 N N . ALA A 1 192 ? 32.150 13.132 -61.380 1.00 82.81 192 ALA A N 1
ATOM 1480 C CA . ALA A 1 192 ? 33.597 13.195 -61.223 1.00 82.81 192 ALA A CA 1
ATOM 1481 C C . ALA A 1 192 ? 34.200 11.786 -61.323 1.00 82.81 192 ALA A C 1
ATOM 1483 O O . ALA A 1 192 ? 33.878 10.900 -60.521 1.00 82.81 192 ALA A O 1
ATOM 1484 N N . TRP A 1 193 ? 35.098 11.610 -62.288 1.00 85.94 193 TRP A N 1
ATOM 1485 C CA . TRP A 1 193 ? 35.829 10.379 -62.552 1.00 85.94 193 TRP A CA 1
ATOM 1486 C C . TRP A 1 193 ? 37.321 10.585 -62.334 1.00 85.94 193 TRP A C 1
ATOM 1488 O O . TRP A 1 193 ? 37.876 11.655 -62.581 1.00 85.94 193 TRP A O 1
ATOM 1498 N N . THR A 1 194 ? 37.993 9.527 -61.893 1.00 87.81 194 THR A N 1
ATOM 1499 C CA . THR A 1 194 ? 39.453 9.500 -61.814 1.00 87.81 194 THR A CA 1
ATOM 1500 C C . THR A 1 194 ? 40.006 8.529 -62.844 1.00 87.81 194 THR A C 1
ATOM 1502 O O . THR A 1 194 ? 39.662 7.351 -62.821 1.00 87.81 194 THR A O 1
ATOM 1505 N N . PHE A 1 195 ? 40.873 9.024 -63.724 1.00 90.44 195 PHE A N 1
ATOM 1506 C CA . PHE A 1 195 ? 41.610 8.269 -64.730 1.00 90.44 195 PHE A CA 1
ATOM 1507 C C . PHE A 1 195 ? 42.982 7.836 -64.209 1.00 90.44 195 PHE A C 1
ATOM 1509 O O . PHE A 1 195 ? 43.683 8.616 -63.554 1.00 90.44 195 PHE A O 1
ATOM 1516 N N . TYR A 1 196 ? 43.387 6.624 -64.575 1.00 91.19 196 TYR A N 1
ATOM 1517 C CA . TYR A 1 196 ? 44.696 6.048 -64.305 1.00 91.19 196 TYR A CA 1
ATOM 1518 C C . TYR A 1 196 ? 45.258 5.412 -65.574 1.00 91.19 196 TYR A C 1
ATOM 1520 O O . TYR A 1 196 ? 44.571 4.658 -66.254 1.00 91.19 196 TYR A O 1
ATOM 1528 N N . GLN A 1 197 ? 46.533 5.662 -65.867 1.00 91.75 197 GLN A N 1
ATOM 1529 C CA . GLN A 1 197 ? 47.258 4.988 -66.942 1.00 91.75 197 GLN A CA 1
ATOM 1530 C C . GLN A 1 197 ? 48.642 4.558 -66.460 1.00 91.75 197 GLN A C 1
ATOM 1532 O O . GLN A 1 197 ? 49.407 5.375 -65.946 1.00 91.75 197 GLN A O 1
ATOM 1537 N N . GLN A 1 198 ? 48.985 3.284 -66.643 1.00 92.12 198 GLN A N 1
ATOM 1538 C CA . GLN A 1 198 ? 50.237 2.697 -66.153 1.00 92.12 198 GLN A CA 1
ATOM 1539 C C . GLN A 1 198 ? 50.812 1.648 -67.119 1.00 92.12 198 GLN A C 1
ATOM 1541 O O . GLN A 1 198 ? 50.048 0.959 -67.798 1.00 92.12 198 GLN A O 1
ATOM 1546 N N . PRO A 1 199 ? 52.146 1.495 -67.206 1.00 89.88 199 PRO A N 1
ATOM 1547 C CA . PRO A 1 199 ? 52.762 0.422 -67.975 1.00 89.88 199 PRO A CA 1
ATOM 1548 C C . PRO A 1 199 ? 52.545 -0.944 -67.316 1.00 89.88 199 PRO A C 1
ATOM 1550 O O . PRO A 1 199 ? 52.641 -1.088 -66.099 1.00 89.88 199 PRO A O 1
ATOM 1553 N N . VAL A 1 200 ? 52.299 -1.964 -68.137 1.00 86.50 200 VAL A N 1
ATOM 1554 C CA . VAL A 1 200 ? 52.173 -3.353 -67.689 1.00 86.50 200 VAL A CA 1
ATOM 1555 C C . VAL A 1 200 ? 53.564 -3.978 -67.617 1.00 86.50 200 VAL A C 1
ATOM 1557 O O . VAL A 1 200 ? 54.237 -4.153 -68.637 1.00 86.50 200 VAL A O 1
ATOM 1560 N N . GLU A 1 201 ? 53.993 -4.321 -66.402 1.00 82.50 201 GLU A N 1
ATOM 1561 C CA . GLU A 1 201 ? 55.338 -4.829 -66.119 1.00 82.50 201 GLU A CA 1
ATOM 1562 C C . GLU A 1 201 ? 55.720 -6.015 -67.028 1.00 82.50 201 GLU A C 1
ATOM 1564 O O . GLU A 1 201 ? 54.968 -6.974 -67.193 1.00 82.50 201 GLU A O 1
ATOM 1569 N N . GLY A 1 202 ? 56.906 -5.943 -67.644 1.00 75.56 202 GLY A N 1
ATOM 1570 C CA . GLY A 1 202 ? 57.424 -6.992 -68.531 1.00 75.56 202 GLY A CA 1
ATOM 1571 C C . GLY A 1 202 ? 56.841 -7.007 -69.950 1.00 75.56 202 GLY A C 1
ATOM 1572 O O . GLY A 1 202 ? 57.214 -7.873 -70.741 1.00 75.56 202 GLY A O 1
ATOM 1573 N N . THR A 1 203 ? 55.971 -6.056 -70.305 1.00 81.56 203 THR A N 1
ATOM 1574 C CA . THR A 1 203 ? 55.370 -5.941 -71.644 1.00 81.56 203 THR A CA 1
ATOM 1575 C C . THR A 1 203 ? 55.491 -4.506 -72.173 1.00 81.56 203 THR A C 1
ATOM 1577 O O . THR A 1 203 ? 55.704 -3.584 -71.388 1.00 81.56 203 THR A O 1
ATOM 1580 N N . PRO A 1 204 ? 55.358 -4.269 -73.492 1.00 80.75 204 PRO A N 1
ATOM 1581 C CA . PRO A 1 204 ? 55.314 -2.907 -74.020 1.00 80.75 204 PRO A CA 1
ATOM 1582 C C . PRO A 1 204 ? 53.941 -2.239 -73.839 1.00 80.75 204 PRO A C 1
ATOM 1584 O O . PRO A 1 204 ? 53.737 -1.158 -74.373 1.00 80.75 204 PRO A O 1
ATOM 1587 N N . TRP A 1 205 ? 52.981 -2.874 -73.167 1.00 89.75 205 TRP A N 1
ATOM 1588 C CA . TRP A 1 205 ? 51.599 -2.405 -73.113 1.00 89.75 205 TRP A CA 1
ATOM 1589 C C . TRP A 1 205 ? 51.351 -1.439 -71.963 1.00 89.75 205 TRP A C 1
ATOM 1591 O O . TRP A 1 205 ? 52.033 -1.465 -70.939 1.00 89.75 205 TRP A O 1
ATOM 1601 N N . LEU A 1 206 ? 50.331 -0.608 -72.129 1.00 91.88 206 LEU A N 1
ATOM 1602 C CA . LEU A 1 206 ? 49.809 0.286 -71.110 1.00 91.88 206 LEU A CA 1
ATOM 1603 C C . LEU A 1 206 ? 48.381 -0.141 -70.768 1.00 91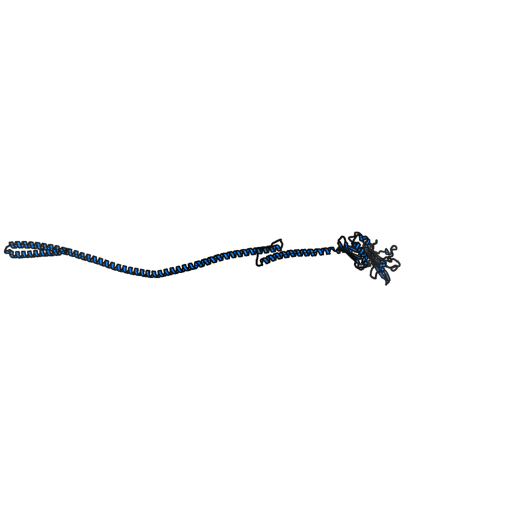.88 206 LEU A C 1
ATOM 1605 O O . LEU A 1 206 ? 47.603 -0.480 -71.661 1.00 91.88 206 LEU A O 1
ATOM 1609 N N . LEU A 1 207 ? 48.055 -0.108 -69.482 1.00 92.25 207 LEU A N 1
ATOM 1610 C CA . LEU A 1 207 ? 46.711 -0.280 -68.955 1.00 92.25 207 LEU A CA 1
ATOM 1611 C C . LEU A 1 207 ? 46.158 1.096 -68.596 1.00 92.25 207 LEU A C 1
ATOM 1613 O O . LEU A 1 207 ? 46.791 1.831 -67.836 1.00 92.25 207 LEU A O 1
ATOM 1617 N N . ALA A 1 208 ? 44.994 1.423 -69.139 1.00 92.19 208 ALA A N 1
ATOM 1618 C CA . ALA A 1 208 ? 44.218 2.600 -68.799 1.00 92.19 208 ALA A CA 1
ATOM 1619 C C . ALA A 1 208 ? 42.915 2.172 -68.120 1.00 92.19 208 ALA A C 1
ATOM 1621 O O . ALA A 1 208 ? 42.262 1.251 -68.605 1.00 92.19 208 ALA A O 1
ATOM 1622 N N . GLU A 1 209 ? 42.536 2.828 -67.027 1.00 91.44 209 GLU A N 1
ATOM 1623 C CA . GLU A 1 209 ? 41.296 2.559 -66.294 1.00 91.44 209 GLU A CA 1
ATOM 1624 C C . GLU A 1 209 ? 40.706 3.837 -65.678 1.00 91.44 209 GLU A C 1
ATOM 1626 O O . GLU A 1 209 ? 41.434 4.802 -65.427 1.00 91.44 209 GLU A O 1
ATOM 1631 N N . ASN A 1 210 ? 39.394 3.867 -65.433 1.00 88.06 210 ASN A N 1
ATOM 1632 C CA . ASN A 1 210 ? 38.745 4.940 -64.678 1.00 88.06 210 ASN A CA 1
ATOM 1633 C C . ASN A 1 210 ? 37.772 4.411 -63.601 1.00 88.06 210 ASN A C 1
ATOM 1635 O O . ASN A 1 210 ? 37.364 3.253 -63.625 1.00 88.06 210 ASN A O 1
ATOM 1639 N N . SER A 1 211 ? 37.437 5.248 -62.611 1.00 85.00 211 SER A N 1
ATOM 1640 C CA . SER A 1 211 ? 36.481 4.916 -61.538 1.00 85.00 211 SER A CA 1
ATOM 1641 C C . SER A 1 211 ? 35.762 6.168 -61.005 1.00 85.00 211 SER A C 1
ATOM 1643 O O . SER A 1 211 ? 36.350 7.256 -61.002 1.00 85.00 211 SER A O 1
ATOM 1645 N N . SER A 1 212 ? 34.505 6.022 -60.559 1.00 78.44 212 SER A N 1
ATOM 1646 C CA . SER A 1 212 ? 33.646 7.115 -60.067 1.00 78.44 212 SER A CA 1
ATOM 1647 C C . SER A 1 212 ? 33.677 7.286 -58.535 1.00 78.44 212 SER A C 1
ATOM 1649 O O . SER A 1 212 ? 33.786 6.325 -57.772 1.00 78.44 212 SER A O 1
ATOM 1651 N N . ASP A 1 213 ? 33.532 8.528 -58.048 1.00 71.00 213 ASP A N 1
ATOM 1652 C CA . ASP A 1 213 ? 33.570 8.861 -56.606 1.00 71.00 213 ASP A CA 1
ATOM 1653 C C . ASP A 1 213 ? 32.186 8.893 -55.904 1.00 71.00 213 ASP A C 1
ATOM 1655 O O . ASP A 1 213 ? 32.077 9.228 -54.717 1.00 71.00 213 ASP A O 1
ATOM 1659 N N . VAL A 1 214 ? 31.107 8.510 -56.599 1.00 67.38 214 VAL A N 1
ATOM 1660 C CA . VAL A 1 214 ? 29.702 8.670 -56.155 1.00 67.38 214 VAL A CA 1
ATOM 1661 C C . VAL A 1 214 ? 29.392 7.954 -54.830 1.00 67.38 214 VAL A C 1
ATOM 1663 O O . VAL A 1 214 ? 28.649 8.462 -53.987 1.00 67.38 214 VAL A O 1
ATOM 1666 N N . LEU A 1 215 ? 29.997 6.792 -54.575 1.00 67.31 215 LEU A N 1
ATOM 1667 C CA . LEU A 1 215 ? 29.766 6.043 -53.332 1.00 67.31 215 LEU A CA 1
ATOM 1668 C C . LEU A 1 215 ? 30.310 6.767 -52.086 1.00 67.31 215 LEU A C 1
ATOM 1670 O O . LEU A 1 215 ? 29.737 6.647 -50.999 1.00 67.31 215 LEU A O 1
ATOM 1674 N N . LYS A 1 216 ? 31.384 7.557 -52.220 1.00 70.75 216 LYS A N 1
ATOM 1675 C CA . LYS A 1 216 ? 31.979 8.296 -51.092 1.00 70.75 216 LYS A CA 1
ATOM 1676 C C . LYS A 1 216 ? 31.127 9.498 -50.686 1.00 70.75 216 LYS A C 1
ATOM 1678 O O . LYS A 1 216 ? 30.989 9.774 -49.493 1.00 70.75 216 LYS A O 1
ATOM 1683 N N . THR A 1 217 ? 30.531 10.201 -51.649 1.00 69.00 217 THR A N 1
ATOM 1684 C CA . THR A 1 217 ? 29.706 11.391 -51.378 1.00 69.00 217 THR A CA 1
ATOM 1685 C C . THR A 1 217 ? 28.401 11.026 -50.667 1.00 69.00 217 THR A C 1
ATOM 1687 O O . THR A 1 217 ? 28.014 11.703 -49.712 1.00 69.00 217 THR A O 1
ATOM 1690 N N . LEU A 1 218 ? 27.773 9.904 -51.036 1.00 76.69 218 LEU A N 1
ATOM 1691 C CA . LEU A 1 218 ? 26.575 9.389 -50.362 1.00 76.69 218 LEU A CA 1
ATOM 1692 C C . LEU A 1 218 ? 26.829 9.051 -48.883 1.00 76.69 218 LEU A C 1
ATOM 1694 O O . LEU A 1 218 ? 26.027 9.417 -48.017 1.00 76.69 218 LEU A O 1
ATOM 1698 N N . ALA A 1 219 ? 27.963 8.418 -48.571 1.00 78.06 219 ALA A N 1
ATOM 1699 C CA . ALA A 1 219 ? 28.314 8.041 -47.201 1.00 78.06 219 ALA A CA 1
ATOM 1700 C C . ALA A 1 219 ? 28.497 9.261 -46.274 1.00 78.06 219 ALA A C 1
ATOM 1702 O O . ALA A 1 219 ? 28.062 9.238 -45.119 1.00 78.06 219 ALA A O 1
ATOM 1703 N N . ILE A 1 220 ? 29.086 10.348 -46.788 1.00 82.94 220 ILE A N 1
ATOM 1704 C CA . ILE A 1 220 ? 29.327 11.587 -46.030 1.00 82.94 220 ILE A CA 1
ATOM 1705 C C . ILE A 1 220 ? 28.014 12.277 -45.633 1.00 82.94 220 ILE A C 1
ATOM 1707 O O . ILE A 1 220 ? 27.961 12.902 -44.579 1.00 82.94 220 ILE A O 1
ATOM 1711 N N . ILE A 1 221 ? 26.949 12.150 -46.430 1.00 85.19 221 ILE A N 1
ATOM 1712 C CA . ILE A 1 221 ? 25.649 12.783 -46.145 1.00 85.19 221 ILE A CA 1
ATOM 1713 C C . ILE A 1 221 ? 24.776 11.899 -45.242 1.00 85.19 221 ILE A C 1
ATOM 1715 O O . ILE A 1 221 ? 24.103 12.401 -44.339 1.00 85.19 221 ILE A O 1
ATOM 1719 N N . GLN A 1 222 ? 24.785 10.580 -45.450 1.00 86.62 222 GLN A N 1
ATOM 1720 C CA . GLN A 1 222 ? 23.905 9.662 -44.718 1.00 86.62 222 GLN A CA 1
ATOM 1721 C C . GLN A 1 222 ? 24.310 9.482 -43.249 1.00 86.62 222 GLN A C 1
ATOM 1723 O O . GLN A 1 222 ? 23.439 9.455 -42.378 1.00 86.62 222 GLN A O 1
ATOM 1728 N N . LEU A 1 223 ? 25.609 9.409 -42.942 1.00 89.06 223 LEU A N 1
ATOM 1729 C CA . LEU A 1 223 ? 26.085 9.203 -41.568 1.00 89.06 223 LEU A CA 1
ATOM 1730 C C . LEU A 1 223 ? 25.680 10.340 -40.599 1.00 89.06 223 LEU A C 1
ATOM 1732 O O . LEU A 1 223 ? 25.120 10.035 -39.541 1.00 89.06 223 LEU A O 1
ATOM 1736 N N . PRO A 1 224 ? 25.875 11.636 -40.926 1.00 89.94 224 PRO A N 1
ATOM 1737 C CA . PRO A 1 224 ? 25.401 12.735 -40.087 1.00 89.94 224 PRO A CA 1
ATOM 1738 C C . PRO A 1 224 ? 23.880 12.766 -39.955 1.00 89.94 224 PRO A C 1
ATOM 1740 O O . PRO A 1 224 ? 23.372 13.063 -38.875 1.00 89.94 224 PRO A O 1
ATOM 1743 N N . LEU A 1 225 ? 23.145 12.454 -41.028 1.00 90.50 225 LEU A N 1
ATOM 1744 C CA . LEU A 1 225 ? 21.683 12.453 -41.011 1.00 90.50 225 LEU A CA 1
ATOM 1745 C C . LEU A 1 225 ? 21.137 11.394 -40.044 1.00 90.50 225 LEU A C 1
ATOM 1747 O O . LEU A 1 225 ? 20.271 11.696 -39.223 1.00 90.50 225 LEU A O 1
ATOM 1751 N N . VAL A 1 226 ? 21.684 10.175 -40.084 1.00 92.44 226 VAL A N 1
ATOM 1752 C CA . VAL A 1 226 ? 21.323 9.101 -39.144 1.00 92.44 226 VAL A CA 1
ATOM 1753 C C . VAL A 1 226 ? 21.697 9.481 -37.712 1.00 92.44 226 VAL A C 1
ATOM 1755 O O . VAL A 1 226 ? 20.888 9.300 -36.799 1.00 92.44 226 VAL A O 1
ATOM 1758 N N . ALA A 1 227 ? 22.881 10.064 -37.502 1.00 91.81 227 ALA A N 1
ATOM 1759 C CA . ALA A 1 227 ? 23.299 10.531 -36.183 1.00 91.81 227 ALA A CA 1
ATOM 1760 C C . ALA A 1 227 ? 22.352 11.612 -35.631 1.00 91.81 227 ALA A C 1
ATOM 1762 O O . ALA A 1 227 ? 21.956 11.542 -34.469 1.00 91.81 227 ALA A O 1
ATOM 1763 N N . LEU A 1 228 ? 21.934 12.573 -36.462 1.00 93.62 228 LEU A N 1
ATOM 1764 C CA . LEU A 1 228 ? 20.993 13.631 -36.091 1.00 93.62 228 LEU A CA 1
ATOM 1765 C C . LEU A 1 228 ? 19.617 13.060 -35.710 1.00 93.62 228 LEU A C 1
ATOM 1767 O O . LEU A 1 228 ? 19.059 13.444 -34.680 1.00 93.62 228 LEU A O 1
ATOM 1771 N N . LEU A 1 229 ? 19.092 12.122 -36.506 1.00 92.62 229 LEU A N 1
ATOM 1772 C CA . LEU A 1 229 ? 17.815 11.455 -36.236 1.00 92.62 229 LEU A CA 1
ATOM 1773 C C . LEU A 1 229 ? 17.857 10.651 -34.932 1.00 92.62 229 LEU A C 1
ATOM 1775 O O . LEU A 1 229 ? 16.940 10.763 -34.117 1.00 92.62 229 LEU A O 1
ATOM 1779 N N . MET A 1 230 ? 18.941 9.907 -34.682 1.00 92.38 230 MET A N 1
ATOM 1780 C CA . MET A 1 230 ? 19.133 9.203 -33.409 1.00 92.38 230 MET A CA 1
ATOM 1781 C C . MET A 1 230 ? 19.190 10.169 -32.225 1.00 92.38 230 MET A C 1
ATOM 1783 O O . MET A 1 230 ? 18.557 9.933 -31.198 1.00 92.38 230 MET A O 1
ATOM 1787 N N . LEU A 1 231 ? 19.902 11.287 -32.365 1.00 93.50 231 LEU A N 1
ATOM 1788 C CA . LEU A 1 231 ? 20.031 12.285 -31.304 1.00 93.50 231 LEU A CA 1
ATOM 1789 C C . LEU A 1 231 ? 18.683 12.956 -30.993 1.00 93.50 231 LEU A C 1
ATOM 1791 O O . LEU A 1 231 ? 18.374 13.212 -29.828 1.00 93.50 231 LEU A O 1
ATOM 1795 N N . PHE A 1 232 ? 17.852 13.186 -32.015 1.00 91.56 232 PHE A N 1
ATOM 1796 C CA . PHE A 1 232 ? 16.481 13.669 -31.854 1.00 91.56 232 PHE A CA 1
ATOM 1797 C C . PHE A 1 232 ? 15.589 12.649 -31.128 1.00 91.56 232 PHE A C 1
ATOM 1799 O O . PHE A 1 232 ? 14.939 13.007 -30.143 1.00 91.56 232 PHE A O 1
ATOM 1806 N N . ALA A 1 233 ? 15.614 11.378 -31.543 1.00 87.62 233 ALA A N 1
ATOM 1807 C CA . ALA A 1 233 ? 14.836 10.308 -30.915 1.00 87.62 233 ALA A CA 1
ATOM 1808 C C . ALA A 1 233 ? 15.221 10.096 -29.438 1.00 87.62 233 ALA A C 1
ATOM 1810 O O . ALA A 1 233 ? 14.354 10.053 -28.563 1.00 87.62 233 ALA A O 1
ATOM 1811 N N . ILE A 1 234 ? 16.525 10.059 -29.133 1.00 89.94 234 ILE A N 1
ATOM 1812 C CA . ILE A 1 234 ? 17.032 9.939 -27.757 1.00 89.94 234 ILE A CA 1
ATOM 1813 C C . ILE A 1 234 ? 16.588 11.137 -26.914 1.00 89.94 234 ILE A C 1
ATOM 1815 O O . ILE A 1 234 ? 16.128 10.959 -25.786 1.00 89.94 234 ILE A O 1
ATOM 1819 N N . ARG A 1 235 ? 16.679 12.365 -27.446 1.00 90.00 235 ARG A N 1
ATOM 1820 C CA . ARG A 1 235 ? 16.210 13.562 -26.729 1.00 90.00 235 ARG A CA 1
ATOM 1821 C C . ARG A 1 235 ? 14.725 13.484 -26.388 1.00 90.00 235 ARG A C 1
ATOM 1823 O O . ARG A 1 235 ? 14.358 13.818 -25.262 1.00 90.00 235 ARG A O 1
ATOM 1830 N N . GLN A 1 236 ? 13.892 13.027 -27.320 1.00 85.31 236 GLN A N 1
ATOM 1831 C CA . GLN A 1 236 ? 12.456 12.881 -27.090 1.00 85.31 236 GLN A CA 1
ATOM 1832 C C . GLN A 1 236 ? 12.161 11.856 -25.982 1.00 85.31 236 GLN A C 1
ATOM 1834 O O . GLN A 1 236 ? 11.353 12.131 -25.092 1.00 85.31 236 GLN A O 1
ATOM 1839 N N . LEU A 1 237 ? 12.857 10.715 -25.983 1.00 84.75 237 LEU A N 1
ATOM 1840 C CA . LEU A 1 237 ? 12.710 9.679 -24.956 1.00 84.75 237 LEU A CA 1
ATOM 1841 C C . LEU A 1 237 ? 13.150 10.177 -23.567 1.00 84.75 237 LEU A C 1
ATOM 1843 O O . LEU A 1 237 ? 12.430 10.018 -22.581 1.00 84.75 237 LEU A O 1
ATOM 1847 N N . VAL A 1 238 ? 14.304 10.849 -23.486 1.00 88.31 238 VAL A N 1
ATOM 1848 C CA . VAL A 1 238 ? 14.844 11.385 -22.223 1.00 88.31 238 VAL A CA 1
ATOM 1849 C C . VAL A 1 238 ? 13.939 12.467 -21.626 1.00 88.31 238 VAL A C 1
ATOM 1851 O O . VAL A 1 238 ? 13.792 12.534 -20.404 1.00 88.31 238 VAL A O 1
ATOM 1854 N N . GLN A 1 239 ? 13.298 13.295 -22.457 1.00 86.81 239 GLN A N 1
ATOM 1855 C CA . GLN A 1 239 ? 12.321 14.278 -21.979 1.00 86.81 239 GLN A CA 1
ATOM 1856 C C . GLN A 1 239 ? 11.102 13.611 -21.332 1.00 86.81 239 GLN A C 1
ATOM 1858 O O . GLN A 1 239 ? 10.689 14.030 -20.250 1.00 86.81 239 GLN A O 1
ATOM 1863 N N . ARG A 1 240 ? 10.551 12.554 -21.945 1.00 84.00 240 ARG A N 1
ATOM 1864 C CA . ARG A 1 240 ? 9.429 11.798 -21.361 1.00 84.00 240 ARG A CA 1
ATOM 1865 C C . ARG A 1 240 ? 9.818 11.146 -20.031 1.00 84.00 240 ARG A C 1
ATOM 1867 O O . ARG A 1 240 ? 9.065 11.245 -19.064 1.00 84.00 240 ARG A O 1
ATOM 1874 N N . LEU A 1 241 ? 11.029 10.589 -19.941 1.00 85.75 241 LEU A N 1
ATOM 1875 C CA . LEU A 1 241 ? 11.572 10.048 -18.688 1.00 85.75 241 LEU A CA 1
ATOM 1876 C C . LEU A 1 241 ? 11.724 11.114 -17.594 1.00 85.75 241 LEU A C 1
ATOM 1878 O O . LEU A 1 241 ? 11.444 10.835 -16.432 1.00 85.75 241 LEU A O 1
ATOM 1882 N N . HIS A 1 242 ? 12.115 12.343 -17.942 1.00 86.50 242 HIS A N 1
ATOM 1883 C CA . HIS A 1 242 ? 12.178 13.446 -16.976 1.00 86.50 242 HIS A CA 1
ATOM 1884 C C . HIS A 1 242 ? 10.802 13.824 -16.420 1.00 86.50 242 HIS A C 1
ATOM 1886 O O . HIS A 1 242 ? 10.691 14.102 -15.229 1.00 86.50 242 HIS A O 1
ATOM 1892 N N . VAL A 1 243 ? 9.754 13.810 -17.250 1.00 83.94 243 VAL A N 1
ATOM 1893 C CA . VAL A 1 243 ? 8.378 14.065 -16.792 1.00 83.94 243 VAL A CA 1
ATOM 1894 C C . VAL A 1 243 ? 7.906 12.955 -15.855 1.00 83.94 243 VAL A C 1
ATOM 1896 O O . VAL A 1 243 ? 7.353 13.249 -14.796 1.00 83.94 243 VAL A O 1
ATOM 1899 N N . LEU A 1 244 ? 8.149 11.690 -16.209 1.00 83.69 244 LEU A N 1
ATOM 1900 C CA . LEU A 1 244 ? 7.811 10.550 -15.353 1.00 83.69 244 LEU A CA 1
ATOM 1901 C C . LEU A 1 244 ? 8.535 10.641 -14.004 1.00 83.69 244 LEU A C 1
ATOM 1903 O O . LEU A 1 244 ? 7.894 10.574 -12.956 1.00 83.69 244 LEU A O 1
ATOM 1907 N N . ARG A 1 245 ? 9.852 10.882 -14.031 1.00 84.88 245 ARG A N 1
ATOM 1908 C CA . ARG A 1 245 ? 10.660 11.096 -12.827 1.00 84.88 245 ARG A CA 1
ATOM 1909 C C . ARG A 1 245 ? 10.123 12.254 -11.992 1.00 84.88 245 ARG A C 1
ATOM 1911 O O . ARG A 1 245 ? 9.938 12.080 -10.800 1.00 84.88 245 ARG A O 1
ATOM 1918 N N . GLY A 1 246 ? 9.842 13.406 -12.598 1.00 83.12 246 GLY A N 1
ATOM 1919 C CA . GLY A 1 246 ? 9.354 14.581 -11.876 1.00 83.12 246 GLY A CA 1
ATOM 1920 C C . GLY A 1 246 ? 8.015 14.342 -11.172 1.00 83.12 246 GLY A C 1
ATOM 1921 O O . GLY A 1 246 ? 7.825 14.816 -10.056 1.00 83.12 246 GLY A O 1
ATOM 1922 N N . ASN A 1 247 ? 7.109 13.570 -11.782 1.00 79.19 247 ASN A N 1
ATOM 1923 C CA . ASN A 1 247 ? 5.850 13.187 -11.138 1.00 79.19 247 ASN A CA 1
ATOM 1924 C C . ASN A 1 247 ? 6.085 12.251 -9.942 1.00 79.19 247 ASN A C 1
ATOM 1926 O O . ASN A 1 247 ? 5.507 12.475 -8.881 1.00 79.19 247 ASN A O 1
ATOM 1930 N N . ILE A 1 248 ? 6.962 11.254 -10.082 1.00 82.56 248 ILE A N 1
ATOM 1931 C CA . ILE A 1 248 ? 7.327 10.348 -8.980 1.00 82.56 248 ILE A CA 1
ATOM 1932 C C . ILE A 1 248 ? 8.044 11.110 -7.856 1.00 82.56 248 ILE A C 1
ATOM 1934 O O . ILE A 1 248 ? 7.693 10.953 -6.689 1.00 82.56 248 ILE A O 1
ATOM 1938 N N . ASP A 1 249 ? 8.987 11.989 -8.194 1.00 83.31 249 ASP A N 1
ATOM 1939 C CA . ASP A 1 249 ? 9.683 12.835 -7.225 1.00 83.31 249 ASP A CA 1
ATOM 1940 C C . ASP A 1 249 ? 8.666 13.722 -6.489 1.00 83.31 249 ASP A C 1
ATOM 1942 O O . ASP A 1 249 ? 8.702 13.778 -5.265 1.00 83.31 249 ASP A O 1
ATOM 1946 N N . SER A 1 250 ? 7.690 14.323 -7.187 1.00 78.06 250 SER A N 1
ATOM 1947 C CA . SER A 1 250 ? 6.627 15.125 -6.555 1.00 78.06 250 SER A CA 1
ATOM 1948 C C . SER A 1 250 ? 5.674 14.320 -5.665 1.00 78.06 250 SER A C 1
ATOM 1950 O O . SER A 1 250 ? 5.152 14.863 -4.697 1.00 78.06 250 SER A O 1
ATOM 1952 N N . LEU A 1 251 ? 5.483 13.029 -5.958 1.00 76.44 251 LEU A N 1
ATOM 1953 C CA . LEU A 1 251 ? 4.708 12.109 -5.124 1.00 76.44 251 LEU A CA 1
ATOM 1954 C C . LEU A 1 251 ? 5.447 11.778 -3.818 1.00 76.44 251 LEU A C 1
ATOM 1956 O O . LEU A 1 251 ? 4.818 11.580 -2.784 1.00 76.44 251 LEU A O 1
ATOM 1960 N N . SER A 1 252 ? 6.781 11.710 -3.874 1.00 77.00 252 SER A N 1
ATOM 1961 C CA . SER A 1 252 ? 7.647 11.429 -2.720 1.00 77.00 252 SER A CA 1
ATOM 1962 C C . SER A 1 252 ? 8.082 12.677 -1.941 1.00 77.00 252 SER A C 1
ATOM 1964 O O . SER A 1 252 ? 8.472 12.579 -0.778 1.00 77.00 252 SER A O 1
ATOM 1966 N N . ALA A 1 253 ? 8.038 13.849 -2.575 1.00 66.88 253 ALA A N 1
ATOM 1967 C CA . ALA A 1 253 ? 8.340 15.127 -1.954 1.00 66.88 253 ALA A CA 1
ATOM 1968 C C . ALA A 1 253 ? 7.183 15.556 -1.042 1.00 66.88 253 ALA A C 1
ATOM 1970 O O . ALA A 1 253 ? 6.031 15.210 -1.284 1.00 66.88 253 ALA A O 1
ATOM 1971 N N . GLY A 1 254 ? 7.508 16.313 0.008 1.00 56.44 254 GLY A N 1
ATOM 1972 C CA . GLY A 1 254 ? 6.704 16.477 1.230 1.00 56.44 254 GLY A CA 1
ATOM 1973 C C . GLY A 1 254 ? 5.242 16.934 1.116 1.00 56.44 254 GLY A C 1
ATOM 1974 O O . GLY A 1 254 ? 4.554 16.874 2.129 1.00 56.44 254 GLY A O 1
ATOM 1975 N N . ASP A 1 255 ? 4.754 17.333 -0.060 1.00 70.25 255 ASP A N 1
ATOM 1976 C CA . ASP A 1 255 ? 3.341 17.672 -0.278 1.00 70.25 255 ASP A CA 1
ATOM 1977 C C . ASP A 1 255 ? 2.487 16.463 -0.705 1.00 70.25 255 ASP A C 1
ATOM 1979 O O . ASP A 1 255 ? 1.264 16.528 -0.602 1.00 70.25 255 ASP A O 1
ATOM 1983 N N . ALA A 1 256 ? 3.116 15.375 -1.184 1.00 76.81 256 ALA A N 1
ATOM 1984 C CA . ALA A 1 256 ? 2.483 14.113 -1.590 1.00 76.81 256 ALA A CA 1
ATOM 1985 C C . ALA A 1 256 ? 1.150 14.298 -2.350 1.00 76.81 256 ALA A C 1
ATOM 1987 O O . ALA A 1 256 ? 0.154 13.626 -2.072 1.00 76.81 256 ALA A O 1
ATOM 1988 N N . ASP A 1 257 ? 1.120 15.238 -3.302 1.00 84.50 257 ASP A N 1
ATOM 1989 C CA . ASP A 1 257 ? -0.099 15.645 -4.003 1.00 84.50 257 ASP A CA 1
ATOM 1990 C C . ASP A 1 257 ? -0.598 14.535 -4.940 1.00 84.50 257 ASP A C 1
ATOM 1992 O O . ASP A 1 257 ? -0.219 14.431 -6.112 1.00 84.50 257 ASP A O 1
ATOM 1996 N N . LEU A 1 258 ? -1.505 13.711 -4.413 1.00 87.50 258 LEU A N 1
ATOM 1997 C CA . LEU A 1 258 ? -2.125 12.612 -5.143 1.00 87.50 258 LEU A CA 1
ATOM 1998 C C . LEU A 1 258 ? -3.120 13.077 -6.214 1.00 87.50 258 LEU A C 1
ATOM 2000 O O . LEU A 1 258 ? -3.672 12.230 -6.913 1.00 87.50 258 LEU A O 1
ATOM 2004 N N . THR A 1 259 ? -3.411 14.375 -6.360 1.00 86.31 259 THR A N 1
ATOM 2005 C CA . THR A 1 259 ? -4.347 14.866 -7.391 1.00 86.31 259 THR A CA 1
ATOM 2006 C C . THR A 1 259 ? -3.709 14.937 -8.775 1.00 86.31 259 THR A C 1
ATOM 2008 O O . THR A 1 259 ? -4.413 14.918 -9.788 1.00 86.31 259 THR A O 1
ATOM 2011 N N . ARG A 1 260 ? -2.374 14.943 -8.845 1.00 84.00 260 ARG A N 1
ATOM 2012 C CA . ARG A 1 260 ? -1.644 14.974 -10.112 1.00 84.00 260 ARG A CA 1
ATOM 2013 C C . ARG A 1 260 ? -1.723 13.642 -10.848 1.00 84.00 260 ARG A C 1
ATOM 2015 O O . ARG A 1 260 ? -1.809 12.565 -10.256 1.00 84.00 260 ARG A O 1
ATOM 2022 N N . ARG A 1 261 ? -1.712 13.728 -12.176 1.00 85.19 261 ARG A N 1
ATOM 2023 C CA . ARG A 1 261 ? -1.711 12.584 -13.091 1.00 85.19 261 ARG A CA 1
ATOM 2024 C C . ARG A 1 261 ? -0.679 12.797 -14.179 1.00 85.19 261 ARG A C 1
ATOM 2026 O O . ARG A 1 261 ? -0.453 13.922 -14.625 1.00 85.19 261 ARG A O 1
ATOM 2033 N N . ILE A 1 262 ? -0.091 11.700 -14.633 1.00 85.69 262 ILE A N 1
ATOM 2034 C CA . ILE A 1 262 ? 0.790 11.699 -15.794 1.00 85.69 262 ILE A CA 1
ATOM 2035 C C . ILE A 1 262 ? -0.088 11.817 -17.038 1.00 85.69 262 ILE A C 1
ATOM 2037 O O . ILE A 1 262 ? -0.981 10.995 -17.252 1.00 85.69 262 ILE A O 1
ATOM 2041 N N . ALA A 1 263 ? 0.155 12.857 -17.837 1.00 83.50 263 ALA A N 1
ATOM 2042 C CA . ALA A 1 263 ? -0.532 13.068 -19.103 1.00 83.50 263 ALA A CA 1
ATOM 2043 C C . ALA A 1 263 ? -0.013 12.073 -20.150 1.00 83.50 263 ALA A C 1
ATOM 2045 O O . ALA A 1 263 ? 1.155 12.142 -20.538 1.00 83.50 263 ALA A O 1
ATOM 2046 N N . LEU A 1 264 ? -0.893 11.183 -20.603 1.00 84.56 264 LEU A N 1
ATOM 2047 C CA . LEU A 1 264 ? -0.617 10.202 -21.652 1.00 84.56 264 LEU A CA 1
ATOM 2048 C C . LEU A 1 264 ? -0.827 10.873 -23.013 1.00 84.56 264 LEU A C 1
ATOM 2050 O O . LEU A 1 264 ? -1.842 11.544 -23.216 1.00 84.56 264 LEU A O 1
ATOM 2054 N N . LYS A 1 265 ? 0.154 10.777 -23.913 1.00 79.62 265 LYS A N 1
ATOM 2055 C CA . LYS A 1 265 ? 0.136 11.474 -25.218 1.00 79.62 265 LYS A CA 1
ATOM 2056 C C . LYS A 1 265 ? 0.261 10.532 -26.415 1.00 79.62 265 LYS A C 1
ATOM 2058 O O . LYS A 1 265 ? 0.131 11.007 -27.542 1.00 79.62 265 LYS A O 1
ATOM 2063 N N . GLY A 1 266 ? 0.513 9.249 -26.190 1.00 78.06 266 GLY A N 1
ATOM 2064 C CA . GLY A 1 266 ? 0.597 8.229 -27.227 1.00 78.06 266 GLY A CA 1
ATOM 2065 C C . GLY A 1 266 ? 0.063 6.881 -26.748 1.00 78.06 266 GLY A C 1
ATOM 2066 O O . GLY A 1 266 ? -0.699 6.806 -25.785 1.00 78.06 266 GLY A O 1
ATOM 2067 N N . GLU A 1 267 ? 0.473 5.830 -27.451 1.00 82.94 267 GLU A N 1
ATOM 2068 C CA . GLU A 1 267 ? 0.131 4.430 -27.167 1.00 82.94 267 GLU A CA 1
ATOM 2069 C C . GLU A 1 267 ? 1.404 3.565 -27.119 1.00 82.94 267 GLU A C 1
ATOM 2071 O O . GLU A 1 267 ? 1.410 2.420 -27.564 1.00 82.94 267 GLU A O 1
ATOM 2076 N N . ASP A 1 268 ? 2.513 4.138 -26.637 1.00 84.88 268 ASP A N 1
ATOM 2077 C CA . ASP A 1 268 ? 3.791 3.431 -26.511 1.00 84.88 268 ASP A CA 1
ATOM 2078 C C . ASP A 1 268 ? 4.032 2.903 -25.086 1.00 84.88 268 ASP A C 1
ATOM 2080 O O . ASP A 1 268 ? 3.250 3.119 -24.153 1.00 84.88 268 ASP A O 1
ATOM 2084 N N . GLU A 1 269 ? 5.134 2.177 -24.898 1.00 85.94 269 GLU A N 1
ATOM 2085 C CA . GLU A 1 269 ? 5.488 1.570 -23.617 1.00 85.94 269 GLU A CA 1
ATOM 2086 C C . GLU A 1 269 ? 5.645 2.604 -22.489 1.00 85.94 269 GLU A C 1
ATOM 2088 O O . GLU A 1 269 ? 5.450 2.266 -21.319 1.00 85.94 269 GLU A O 1
ATOM 2093 N N . MET A 1 270 ? 5.968 3.866 -22.799 1.00 84.19 270 MET A N 1
ATOM 2094 C CA . MET A 1 270 ? 6.062 4.919 -21.783 1.00 84.19 270 MET A CA 1
ATOM 2095 C C . MET A 1 270 ? 4.676 5.361 -21.307 1.00 84.19 270 MET A C 1
ATOM 2097 O O . MET A 1 270 ? 4.502 5.642 -20.118 1.00 84.19 270 MET A O 1
ATOM 2101 N N . ASP A 1 271 ? 3.683 5.391 -22.198 1.00 87.19 271 ASP A N 1
ATOM 2102 C CA . ASP A 1 271 ? 2.298 5.693 -21.830 1.00 87.19 271 ASP A CA 1
ATOM 2103 C C . ASP A 1 271 ? 1.699 4.571 -20.956 1.00 87.19 271 ASP A C 1
ATOM 2105 O O . ASP A 1 271 ? 1.055 4.858 -19.945 1.00 87.19 271 ASP A O 1
ATOM 2109 N N . ALA A 1 272 ? 2.006 3.299 -21.244 1.00 89.25 272 ALA A N 1
ATOM 2110 C CA . ALA A 1 272 ? 1.596 2.164 -20.405 1.00 89.25 272 ALA A CA 1
ATOM 2111 C C . ALA A 1 272 ? 2.160 2.241 -18.967 1.00 89.25 272 ALA A C 1
ATOM 2113 O O . ALA A 1 272 ? 1.471 1.924 -17.985 1.00 89.25 272 ALA A O 1
ATOM 2114 N N . VAL A 1 273 ? 3.406 2.707 -18.813 1.00 89.44 273 VAL A N 1
ATOM 2115 C CA . VAL A 1 273 ? 3.996 2.987 -17.492 1.00 89.44 273 VAL A CA 1
ATOM 2116 C C . VAL A 1 273 ? 3.263 4.143 -16.809 1.00 89.44 273 VAL A C 1
ATOM 2118 O O . VAL A 1 273 ? 2.920 4.039 -15.629 1.00 89.44 273 VAL A O 1
ATOM 2121 N N . GLY A 1 274 ? 2.969 5.221 -17.541 1.00 89.50 274 GLY A N 1
ATOM 2122 C CA . GLY A 1 274 ? 2.189 6.348 -17.028 1.00 89.50 274 GLY A CA 1
ATOM 2123 C C . GLY A 1 274 ? 0.795 5.937 -16.534 1.00 89.50 274 GLY A C 1
ATOM 2124 O O . GLY A 1 274 ? 0.370 6.375 -15.463 1.00 89.50 274 GLY A O 1
ATOM 2125 N N . GLU A 1 275 ? 0.103 5.052 -17.256 1.00 91.75 275 GLU A N 1
ATOM 2126 C CA . GLU A 1 275 ? -1.198 4.509 -16.849 1.00 91.75 275 GLU A CA 1
ATOM 2127 C C . GLU A 1 275 ? -1.094 3.696 -15.551 1.00 91.75 275 GLU A C 1
ATOM 2129 O O . GLU A 1 275 ? -1.885 3.886 -14.622 1.00 91.75 275 GLU A O 1
ATOM 2134 N N . SER A 1 276 ? -0.082 2.831 -15.455 1.00 91.44 276 SER A N 1
ATOM 2135 C CA . SER A 1 276 ? 0.167 2.015 -14.261 1.00 91.44 276 SER A CA 1
ATOM 2136 C C . SER A 1 276 ? 0.424 2.884 -13.027 1.00 91.44 276 SER A C 1
ATOM 2138 O O . SER A 1 276 ? -0.129 2.626 -11.955 1.00 91.44 276 SER A O 1
ATOM 2140 N N . VAL A 1 277 ? 1.193 3.966 -13.182 1.00 89.88 277 VAL A N 1
ATOM 2141 C CA . VAL A 1 277 ? 1.424 4.946 -12.113 1.00 89.88 277 VAL A CA 1
ATOM 2142 C C . VAL A 1 277 ? 0.137 5.696 -11.757 1.00 89.88 277 VAL A C 1
ATOM 2144 O O . VAL A 1 277 ? -0.175 5.832 -10.577 1.00 89.88 277 VAL A O 1
ATOM 2147 N N . ASN A 1 278 ? -0.666 6.123 -12.735 1.00 91.31 278 ASN A N 1
ATOM 2148 C CA . ASN A 1 278 ? -1.953 6.775 -12.469 1.00 91.31 278 ASN A CA 1
ATOM 2149 C C . ASN A 1 278 ? -2.918 5.861 -11.690 1.00 91.31 278 ASN A C 1
ATOM 2151 O O . ASN A 1 278 ? -3.613 6.329 -10.785 1.00 91.31 278 ASN A O 1
ATOM 2155 N N . ARG A 1 279 ? -2.940 4.558 -12.002 1.00 93.25 279 ARG A N 1
ATOM 2156 C CA . ARG A 1 279 ? -3.731 3.553 -11.274 1.00 93.25 279 ARG A CA 1
ATOM 2157 C C . ARG A 1 279 ? -3.244 3.384 -9.836 1.00 93.25 279 ARG A C 1
ATOM 2159 O O . ARG A 1 279 ? -4.060 3.307 -8.920 1.00 93.25 279 ARG A O 1
ATOM 2166 N N . PHE A 1 280 ? -1.929 3.383 -9.631 1.00 91.00 280 PHE A N 1
ATOM 2167 C CA . PHE A 1 280 ? -1.330 3.358 -8.299 1.00 91.00 280 PHE A CA 1
ATOM 2168 C C . PHE A 1 280 ? -1.681 4.611 -7.480 1.00 91.00 280 PHE A C 1
ATOM 2170 O O . PHE A 1 280 ? -2.089 4.491 -6.327 1.00 91.00 280 PHE A O 1
ATOM 2177 N N . ILE A 1 281 ? -1.623 5.805 -8.080 1.00 91.38 281 ILE A N 1
ATOM 2178 C CA . ILE A 1 281 ? -2.029 7.054 -7.415 1.00 91.38 281 ILE A CA 1
ATOM 2179 C C . ILE A 1 281 ? -3.516 7.010 -7.028 1.00 91.38 281 ILE A C 1
ATOM 2181 O O . ILE A 1 281 ? -3.865 7.380 -5.910 1.00 91.38 281 ILE A O 1
ATOM 2185 N N . ALA A 1 282 ? -4.396 6.524 -7.910 1.00 93.69 282 ALA A N 1
ATOM 2186 C CA . ALA A 1 282 ? -5.822 6.384 -7.605 1.00 93.69 282 ALA A CA 1
ATOM 2187 C C . ALA A 1 282 ? -6.079 5.421 -6.431 1.00 93.69 282 ALA A C 1
ATOM 2189 O O . ALA A 1 282 ? -6.906 5.701 -5.565 1.00 93.69 282 ALA A O 1
ATOM 2190 N N . TYR A 1 283 ? -5.337 4.313 -6.368 1.00 94.00 283 TYR A N 1
ATOM 2191 C CA . TYR A 1 283 ? -5.392 3.386 -5.240 1.00 94.00 283 TYR A CA 1
ATOM 2192 C C . TYR A 1 283 ? -4.984 4.059 -3.919 1.00 94.00 283 TYR A C 1
ATOM 2194 O O . TYR A 1 283 ? -5.688 3.920 -2.919 1.00 94.00 283 TYR A O 1
ATOM 2202 N N . LEU A 1 284 ? -3.901 4.846 -3.923 1.00 92.00 284 LEU A N 1
ATOM 2203 C CA . LEU A 1 284 ? -3.477 5.609 -2.745 1.00 92.00 284 LEU A CA 1
ATOM 2204 C C . LEU A 1 284 ? -4.515 6.655 -2.322 1.00 92.00 284 LEU A C 1
ATOM 2206 O O . LEU A 1 284 ? -4.771 6.796 -1.130 1.00 92.00 284 LEU A O 1
ATOM 2210 N N . GLN A 1 285 ? -5.144 7.362 -3.266 1.00 92.44 285 GLN A N 1
ATOM 2211 C CA . GLN A 1 285 ? -6.193 8.337 -2.940 1.00 92.44 285 GLN A CA 1
ATOM 2212 C C . GLN A 1 285 ? -7.364 7.695 -2.203 1.00 92.44 285 GLN A C 1
ATOM 2214 O O . GLN A 1 285 ? -7.801 8.231 -1.188 1.00 92.44 285 GLN A O 1
ATOM 2219 N N . ASN A 1 286 ? -7.843 6.549 -2.689 1.00 95.31 286 ASN A N 1
ATOM 2220 C CA . ASN A 1 286 ? -8.936 5.828 -2.042 1.00 95.31 286 ASN A CA 1
ATOM 2221 C C . ASN A 1 286 ? -8.535 5.363 -0.638 1.00 95.31 286 ASN A C 1
ATOM 2223 O O . ASN A 1 286 ? -9.284 5.569 0.306 1.00 95.31 286 ASN A O 1
ATOM 2227 N N . MET A 1 287 ? -7.318 4.838 -0.473 1.00 94.50 287 MET A N 1
ATOM 2228 C CA . MET A 1 287 ? -6.813 4.441 0.843 1.00 94.50 287 MET A CA 1
ATOM 2229 C C . MET A 1 287 ? -6.743 5.623 1.824 1.00 94.50 287 MET A C 1
ATOM 2231 O O . MET A 1 287 ? -7.133 5.487 2.980 1.00 94.50 287 MET A O 1
ATOM 2235 N N . ILE A 1 288 ? -6.277 6.795 1.382 1.00 93.06 288 ILE A N 1
ATOM 2236 C CA . ILE A 1 288 ? -6.248 8.005 2.219 1.00 93.06 288 ILE A CA 1
ATOM 2237 C C . ILE A 1 288 ? -7.670 8.501 2.530 1.00 93.06 288 ILE A C 1
ATOM 2239 O O . ILE A 1 288 ? -7.935 8.927 3.656 1.00 93.06 288 ILE A O 1
ATOM 2243 N N . ALA A 1 289 ? -8.604 8.412 1.580 1.00 94.00 289 ALA A N 1
ATOM 2244 C CA . ALA A 1 289 ? -10.014 8.717 1.819 1.00 94.00 289 ALA A CA 1
ATOM 2245 C C . ALA A 1 289 ? -10.622 7.783 2.883 1.00 94.00 289 ALA A C 1
ATOM 2247 O O . ALA A 1 289 ? -11.267 8.251 3.818 1.00 94.00 289 ALA A O 1
ATOM 2248 N N . ASP A 1 290 ? -10.330 6.485 2.819 1.00 95.69 290 ASP A N 1
ATOM 2249 C CA . ASP A 1 290 ? -10.787 5.515 3.817 1.00 95.69 290 ASP A CA 1
ATOM 2250 C C . ASP A 1 290 ? -10.186 5.801 5.203 1.00 95.69 290 ASP A C 1
ATOM 2252 O O . ASP A 1 290 ? -10.896 5.784 6.209 1.00 95.69 290 ASP A O 1
ATOM 2256 N N . VAL A 1 291 ? -8.890 6.133 5.274 1.00 96.06 291 VAL A N 1
ATOM 2257 C CA . VAL A 1 291 ? -8.214 6.496 6.533 1.00 96.06 291 VAL A CA 1
ATOM 2258 C C . VAL A 1 291 ? -8.792 7.779 7.127 1.00 96.06 291 VAL A C 1
ATOM 2260 O O . VAL A 1 291 ? -9.003 7.852 8.338 1.00 96.06 291 VAL A O 1
ATOM 2263 N N . THR A 1 292 ? -9.069 8.792 6.306 1.00 95.50 292 THR A N 1
ATOM 2264 C CA . THR A 1 292 ? -9.665 10.053 6.781 1.00 95.50 292 THR A CA 1
ATOM 2265 C C . THR A 1 292 ? -11.098 9.847 7.263 1.00 95.50 292 THR A C 1
ATOM 2267 O O . THR A 1 292 ? -11.440 10.334 8.341 1.00 95.50 292 THR A O 1
ATOM 2270 N N . GLN A 1 293 ? -11.899 9.052 6.550 1.00 96.25 293 GLN A N 1
ATOM 2271 C CA . GLN A 1 293 ? -13.247 8.675 6.976 1.00 96.25 293 GLN A CA 1
ATOM 2272 C C . GLN A 1 293 ? -13.228 7.890 8.295 1.00 96.25 293 GLN A C 1
ATOM 2274 O O . GLN A 1 293 ? -13.963 8.225 9.222 1.00 96.25 293 GLN A O 1
ATOM 2279 N N . ALA A 1 294 ? -12.361 6.880 8.416 1.00 95.62 294 ALA A N 1
ATOM 2280 C CA . ALA A 1 294 ? -12.202 6.116 9.652 1.00 95.62 294 ALA A CA 1
ATOM 2281 C C . ALA A 1 294 ? -11.764 7.013 10.821 1.00 95.62 294 ALA A C 1
ATOM 2283 O O . ALA A 1 294 ? -12.287 6.898 11.928 1.00 95.62 294 ALA A O 1
ATOM 2284 N N . SER A 1 295 ? -10.846 7.949 10.568 1.00 96.94 295 SER A N 1
ATOM 2285 C CA . SER A 1 295 ? -10.384 8.910 11.575 1.00 96.94 295 SER A CA 1
ATOM 2286 C C . SER A 1 295 ? -11.502 9.852 12.029 1.00 96.94 295 SER A C 1
ATOM 2288 O O . SER A 1 295 ? -11.589 10.161 13.216 1.00 96.94 295 SER A O 1
ATOM 2290 N N . ALA A 1 296 ? -12.381 10.281 11.117 1.00 95.81 296 ALA A N 1
ATOM 2291 C CA . ALA A 1 296 ? -13.541 11.105 11.449 1.00 95.81 296 ALA A CA 1
ATOM 2292 C C . ALA A 1 296 ? -14.537 10.356 12.349 1.00 95.81 296 ALA A C 1
ATOM 2294 O O . ALA A 1 296 ? -14.975 10.907 13.356 1.00 95.81 296 ALA A O 1
ATOM 2295 N N . VAL A 1 297 ? -14.824 9.086 12.039 1.00 96.25 297 VAL A N 1
ATOM 2296 C CA . VAL A 1 297 ? -15.679 8.226 12.878 1.00 96.25 297 VAL A CA 1
ATOM 2297 C C . VAL A 1 297 ? -15.075 8.052 14.274 1.00 96.25 297 VAL A C 1
ATOM 2299 O O . VAL A 1 297 ? -15.769 8.218 15.271 1.00 96.25 297 VAL A O 1
ATOM 2302 N N . ILE A 1 298 ? -13.767 7.792 14.371 1.00 96.69 298 ILE A N 1
ATOM 2303 C CA . ILE A 1 298 ? -13.078 7.688 15.667 1.00 96.69 298 ILE A CA 1
ATOM 2304 C C . ILE A 1 298 ? -13.189 8.997 16.463 1.00 96.69 298 ILE A C 1
ATOM 2306 O O . ILE A 1 298 ? -13.407 8.962 17.673 1.00 96.69 298 ILE A O 1
ATOM 2310 N N . ALA A 1 299 ? -13.039 10.152 15.809 1.00 96.31 299 ALA A N 1
ATOM 2311 C CA . ALA A 1 299 ? -13.163 11.448 16.471 1.00 96.31 299 ALA A CA 1
ATOM 2312 C C . ALA A 1 299 ? -14.583 11.694 17.012 1.00 96.31 299 ALA A C 1
ATOM 2314 O O . ALA A 1 299 ? -14.732 12.217 18.118 1.00 96.31 299 ALA A O 1
ATOM 2315 N N . GLU A 1 300 ? -15.614 11.291 16.266 1.00 96.75 300 GLU A N 1
ATOM 2316 C CA . GLU A 1 300 ? -17.011 11.366 16.702 1.00 96.75 300 GLU A CA 1
ATOM 2317 C C . GLU A 1 300 ? -17.281 10.459 17.913 1.00 96.75 300 GLU A C 1
ATOM 2319 O O . GLU A 1 300 ? -17.803 10.923 18.927 1.00 96.75 300 GLU A O 1
ATOM 2324 N N . GLU A 1 301 ? -16.844 9.201 17.860 1.00 96.25 301 GLU A N 1
ATOM 2325 C CA . GLU A 1 301 ? -16.971 8.242 18.967 1.00 96.25 301 GLU A CA 1
ATOM 2326 C C . GLU A 1 301 ? -16.235 8.717 20.229 1.00 96.25 301 GLU A C 1
ATOM 2328 O O . GLU A 1 301 ? -16.750 8.618 21.344 1.00 96.25 301 GLU A O 1
ATOM 2333 N N . LEU A 1 302 ? -15.047 9.312 20.080 1.00 96.75 302 LEU A N 1
ATOM 2334 C CA . LEU A 1 302 ? -14.320 9.911 21.203 1.00 96.75 302 LEU A CA 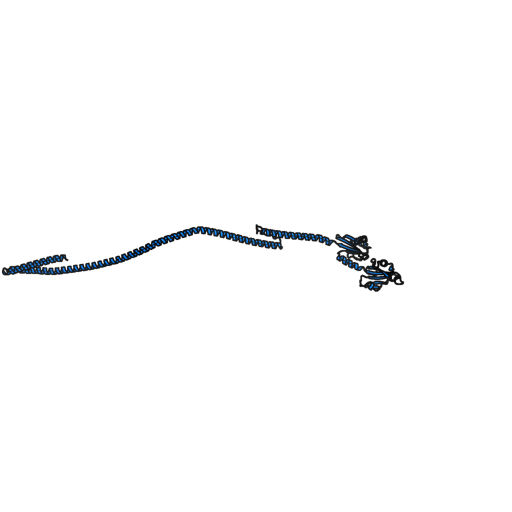1
ATOM 2335 C C . LEU A 1 302 ? -15.084 11.084 21.828 1.00 96.75 302 LEU A C 1
ATOM 2337 O O . LEU A 1 302 ? -15.087 11.221 23.054 1.00 96.75 302 LEU A O 1
ATOM 2341 N N . ALA A 1 303 ? -15.751 11.912 21.019 1.00 95.62 303 ALA A N 1
ATOM 2342 C CA . ALA A 1 303 ? -16.591 12.992 21.528 1.00 95.62 303 ALA A CA 1
ATOM 2343 C C . ALA A 1 303 ? -17.800 12.442 22.308 1.00 95.62 303 ALA A C 1
ATOM 2345 O O . ALA A 1 303 ? -18.096 12.932 23.404 1.00 95.62 303 ALA A O 1
ATOM 2346 N N . GLN A 1 304 ? -18.446 11.385 21.802 1.00 96.25 304 GLN A N 1
ATOM 2347 C CA . GLN A 1 304 ? -19.537 10.700 22.502 1.00 96.25 304 GLN A CA 1
ATOM 2348 C C . GLN A 1 304 ? -19.064 10.076 23.824 1.00 96.25 304 GLN A C 1
ATOM 2350 O O . GLN A 1 304 ? -19.687 10.288 24.867 1.00 96.25 304 GLN A O 1
ATOM 2355 N N . LEU A 1 305 ? -17.920 9.384 23.827 1.00 96.50 305 LEU A N 1
ATOM 2356 C CA . LEU A 1 305 ? -17.314 8.828 25.042 1.00 96.50 305 LEU A CA 1
ATOM 2357 C C . LEU A 1 305 ? -16.982 9.915 26.068 1.00 96.50 305 LEU A C 1
ATOM 2359 O O . LEU A 1 305 ? -17.222 9.737 27.265 1.00 96.50 305 LEU A O 1
ATOM 2363 N N . GLN A 1 306 ? -16.463 11.061 25.623 1.00 96.38 306 GLN A N 1
ATOM 2364 C CA . GLN A 1 306 ? -16.181 12.185 26.510 1.00 96.38 306 GLN A CA 1
ATOM 2365 C C . GLN A 1 306 ? -17.466 12.744 27.136 1.00 96.38 306 GLN A C 1
ATOM 2367 O O . GLN A 1 306 ? -17.484 13.043 28.334 1.00 96.38 306 GLN A O 1
ATOM 2372 N N . GLN A 1 307 ? -18.548 12.854 26.362 1.00 96.62 307 GLN A N 1
ATOM 2373 C CA . GLN A 1 307 ? -19.856 13.267 26.870 1.00 96.62 307 GLN A CA 1
ATOM 2374 C C . GLN A 1 307 ? -20.415 12.256 27.880 1.00 96.62 307 GLN A C 1
ATOM 2376 O O . GLN A 1 307 ? -20.842 12.656 28.964 1.00 96.62 307 GLN A O 1
ATOM 2381 N N . GLN A 1 308 ? -20.348 10.957 27.582 1.00 96.31 308 GLN A N 1
ATOM 2382 C CA . GLN A 1 308 ? -20.805 9.897 28.482 1.00 96.31 308 GLN A CA 1
ATOM 2383 C C . GLN A 1 308 ? -20.003 9.863 29.791 1.00 96.31 308 GLN A C 1
ATOM 2385 O O . GLN A 1 308 ? -20.564 9.677 30.874 1.00 96.31 308 GLN A O 1
ATOM 2390 N N . SER A 1 309 ? -18.690 10.085 29.712 1.00 96.62 309 SER A N 1
ATOM 2391 C CA . SER A 1 309 ? -17.809 10.175 30.879 1.00 96.62 309 SER A CA 1
ATOM 2392 C C . SER A 1 309 ? -18.141 11.389 31.753 1.00 96.62 309 SER A C 1
ATOM 2394 O O . SER A 1 309 ? -18.224 11.271 32.978 1.00 96.62 309 SER A O 1
ATOM 2396 N N . ARG A 1 310 ? -18.417 12.553 31.146 1.00 95.81 310 ARG A N 1
ATOM 2397 C CA . ARG A 1 310 ? -18.903 13.736 31.878 1.00 95.81 310 ARG A CA 1
ATOM 2398 C C . ARG A 1 310 ? -20.238 13.467 32.561 1.00 95.81 310 ARG A C 1
ATOM 2400 O O . ARG A 1 310 ? -20.355 13.718 33.754 1.00 95.81 310 ARG A O 1
ATOM 2407 N N . HIS A 1 311 ? -21.196 12.889 31.839 1.00 95.81 311 HIS A N 1
ATOM 2408 C CA . HIS A 1 311 ? -22.496 12.538 32.400 1.00 95.81 311 HIS A CA 1
ATOM 2409 C C . HIS A 1 311 ? -22.362 11.575 33.589 1.00 95.81 311 HIS A C 1
ATOM 2411 O O . HIS A 1 311 ? -22.960 11.789 34.640 1.00 95.81 311 HIS A O 1
ATOM 2417 N N . SER A 1 312 ? -21.504 10.559 33.467 1.00 95.31 312 SER A N 1
ATOM 2418 C CA . SER A 1 312 ? -21.241 9.611 34.555 1.00 95.31 312 SER A CA 1
ATOM 2419 C C . SER A 1 312 ? -20.640 10.306 35.784 1.00 95.31 312 SER A C 1
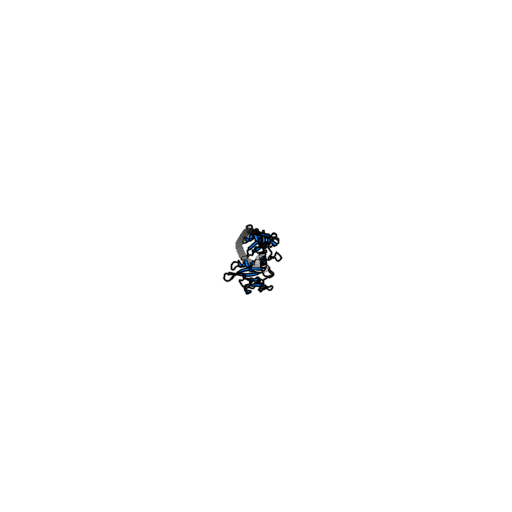ATOM 2421 O O . SER A 1 312 ? -21.085 10.057 36.902 1.00 95.31 312 SER A O 1
ATOM 2423 N N . ASN A 1 313 ? -19.686 11.225 35.589 1.00 95.56 313 ASN A N 1
ATOM 2424 C CA . ASN A 1 313 ? -19.100 12.022 36.674 1.00 95.56 313 ASN A CA 1
ATOM 2425 C C . ASN A 1 313 ? -20.107 12.965 37.353 1.00 95.56 313 ASN A C 1
ATOM 2427 O O . ASN A 1 313 ? -19.960 13.252 38.537 1.00 95.56 313 ASN A O 1
ATOM 2431 N N . GLU A 1 314 ? -21.128 13.440 36.640 1.00 94.81 314 GLU A N 1
ATOM 2432 C CA . GLU A 1 314 ? -22.204 14.251 37.225 1.00 94.81 314 GLU A CA 1
ATOM 2433 C C . GLU A 1 314 ? -23.212 13.414 38.026 1.00 94.81 314 GLU A C 1
ATOM 2435 O O . GLU A 1 314 ? -23.767 13.890 39.019 1.00 94.81 314 GLU A O 1
ATOM 2440 N N . VAL A 1 315 ? -23.466 12.173 37.601 1.00 96.25 315 VAL A N 1
ATOM 2441 C CA . VAL A 1 315 ? -24.457 11.280 38.222 1.00 96.25 315 VAL A CA 1
ATOM 2442 C C . VAL A 1 315 ? -23.889 10.542 39.439 1.00 96.25 315 VAL A C 1
ATOM 2444 O O . VAL A 1 315 ? -24.597 10.370 40.430 1.00 96.25 315 VAL A O 1
ATOM 2447 N N . LEU A 1 316 ? -22.608 10.164 39.416 1.00 96.62 316 LEU A N 1
ATOM 2448 C CA . LEU A 1 316 ? -21.932 9.441 40.504 1.00 96.62 316 LEU A CA 1
ATOM 2449 C C . LEU A 1 316 ? -22.108 10.087 41.897 1.00 96.62 316 LEU A C 1
ATOM 2451 O O . LEU A 1 316 ? -22.468 9.370 42.831 1.00 96.62 316 LEU A O 1
ATOM 2455 N N . PRO A 1 317 ? -21.937 11.413 42.073 1.00 95.69 317 PRO A N 1
ATOM 2456 C CA . PRO A 1 317 ? -22.181 12.071 43.356 1.00 95.69 317 PRO A CA 1
ATOM 2457 C C . PRO A 1 317 ? -23.637 11.986 43.827 1.00 95.69 317 PRO A C 1
ATOM 2459 O O . PRO A 1 317 ? -23.876 11.885 45.029 1.00 95.69 317 PRO A O 1
ATOM 2462 N N . ARG A 1 318 ? -24.615 11.999 42.906 1.00 94.88 318 ARG A N 1
ATOM 2463 C CA . ARG A 1 318 ? -26.031 11.824 43.273 1.00 94.88 318 ARG A CA 1
ATOM 2464 C C . ARG A 1 318 ? -26.288 10.414 43.778 1.00 94.88 318 ARG A C 1
ATOM 2466 O O . ARG A 1 318 ? -26.879 10.275 44.838 1.00 94.88 318 ARG A O 1
ATOM 2473 N N . HIS A 1 319 ? -25.772 9.391 43.097 1.00 95.00 319 HIS A N 1
ATOM 2474 C CA . HIS A 1 319 ? -25.881 8.013 43.582 1.00 95.00 319 HIS A CA 1
ATOM 2475 C C . HIS A 1 319 ? -25.187 7.802 44.929 1.00 95.00 319 HIS A C 1
ATOM 2477 O O . HIS A 1 319 ? -25.705 7.078 45.778 1.00 95.00 319 HIS A O 1
ATOM 2483 N N . ALA A 1 320 ? -24.041 8.451 45.158 1.00 95.69 320 ALA A N 1
ATOM 2484 C CA . ALA A 1 320 ? -23.387 8.423 46.463 1.00 95.69 320 ALA A CA 1
ATOM 2485 C C . ALA A 1 320 ? -24.288 9.031 47.554 1.00 95.69 320 ALA A C 1
ATOM 2487 O O . ALA A 1 320 ? -24.452 8.426 48.610 1.00 95.69 320 ALA A O 1
ATOM 2488 N N . ALA A 1 321 ? -24.929 10.172 47.280 1.00 95.19 321 ALA A N 1
ATOM 2489 C CA . ALA A 1 321 ? -25.864 10.807 48.209 1.00 95.19 321 ALA A CA 1
ATOM 2490 C C . ALA A 1 321 ? -27.136 9.970 48.446 1.00 95.19 321 ALA A C 1
ATOM 2492 O O . ALA A 1 321 ? -27.574 9.832 49.584 1.00 95.19 321 ALA A O 1
ATOM 2493 N N . GLU A 1 322 ? -27.709 9.370 47.399 1.00 96.00 322 GLU A N 1
ATOM 2494 C CA . GLU A 1 322 ? -28.851 8.448 47.508 1.00 96.00 322 GLU A CA 1
ATOM 2495 C C . GLU A 1 322 ? -28.500 7.218 48.357 1.00 96.00 322 GLU A C 1
ATOM 2497 O O . GLU A 1 322 ? -29.299 6.772 49.180 1.00 96.00 322 GLU A O 1
ATOM 2502 N N . THR A 1 323 ? -27.283 6.691 48.197 1.00 96.12 323 THR A N 1
ATOM 2503 C CA . THR A 1 323 ? -26.784 5.569 49.002 1.00 96.12 323 THR A CA 1
ATOM 2504 C C . THR A 1 323 ? -26.634 5.969 50.470 1.00 96.12 323 THR A C 1
ATOM 2506 O O . THR A 1 323 ? -27.058 5.223 51.349 1.00 96.12 323 THR A O 1
ATOM 2509 N N . ASP A 1 324 ? -26.089 7.154 50.750 1.00 95.31 324 ASP A N 1
ATOM 2510 C CA . ASP A 1 324 ? -25.937 7.678 52.115 1.00 95.31 324 ASP A CA 1
ATOM 2511 C C . ASP A 1 324 ? -27.298 7.905 52.804 1.00 95.31 324 ASP A C 1
ATOM 2513 O O . ASP A 1 324 ? -27.503 7.548 53.969 1.00 95.31 324 ASP A O 1
ATOM 2517 N N . GLN A 1 325 ? -28.288 8.394 52.051 1.00 95.56 325 GLN A N 1
ATOM 2518 C CA . GLN A 1 325 ? -29.672 8.498 52.517 1.00 95.56 325 GLN A CA 1
ATOM 2519 C C . GLN A 1 325 ? -30.287 7.130 52.820 1.00 95.56 325 GLN A C 1
ATOM 2521 O O . GLN A 1 325 ? -30.937 6.970 53.854 1.00 95.56 325 GLN A O 1
ATOM 2526 N N . ALA A 1 326 ? -30.069 6.131 51.961 1.00 95.56 326 ALA A N 1
ATOM 2527 C CA . ALA A 1 326 ? -30.550 4.775 52.207 1.00 95.56 326 ALA A CA 1
ATOM 2528 C C . ALA A 1 326 ? -29.923 4.173 53.475 1.00 95.56 326 ALA A C 1
ATOM 2530 O O . ALA A 1 326 ? -30.630 3.572 54.282 1.00 95.56 326 ALA A O 1
ATOM 2531 N N . VAL A 1 327 ? -28.620 4.383 53.695 1.00 96.12 327 VAL A N 1
ATOM 2532 C CA . VAL A 1 327 ? -27.928 3.959 54.925 1.00 96.12 327 VAL A CA 1
ATOM 2533 C C . VAL A 1 327 ? -28.520 4.649 56.154 1.00 96.12 327 VAL A C 1
ATOM 2535 O O . VAL A 1 327 ? -28.754 3.996 57.173 1.00 96.12 327 VAL A O 1
ATOM 2538 N N . THR A 1 328 ? -28.818 5.945 56.055 1.00 94.81 328 THR A N 1
ATOM 2539 C CA . THR A 1 328 ? -29.457 6.707 57.136 1.00 94.81 328 THR A CA 1
ATOM 2540 C C . THR A 1 328 ? -30.843 6.143 57.461 1.00 94.81 328 THR A C 1
ATOM 2542 O O . THR A 1 328 ? -31.113 5.818 58.615 1.00 94.81 328 THR A O 1
ATOM 2545 N N . ALA A 1 329 ? -31.686 5.919 56.449 1.00 94.81 329 ALA A N 1
ATOM 2546 C CA . ALA A 1 329 ? -33.020 5.346 56.629 1.00 94.81 329 ALA A CA 1
ATOM 2547 C C . ALA A 1 329 ? -32.977 3.931 57.233 1.00 94.81 329 ALA A C 1
ATOM 2549 O O . ALA A 1 329 ? -33.760 3.611 58.126 1.00 94.81 329 ALA A O 1
ATOM 2550 N N . ILE A 1 330 ? -32.034 3.090 56.795 1.00 95.38 330 ILE A N 1
ATOM 2551 C CA . ILE A 1 330 ? -31.815 1.759 57.382 1.00 95.38 330 ILE A CA 1
ATOM 2552 C C . ILE A 1 330 ? -31.405 1.881 58.854 1.00 95.38 330 ILE A C 1
ATOM 2554 O O . ILE A 1 330 ? -31.896 1.128 59.692 1.00 95.38 330 ILE A O 1
ATOM 2558 N N . THR A 1 331 ? -30.542 2.841 59.188 1.00 95.06 331 THR A N 1
ATOM 2559 C CA . THR A 1 331 ? -30.094 3.075 60.568 1.00 95.06 331 THR A CA 1
ATOM 2560 C C . THR A 1 331 ? -31.257 3.505 61.467 1.00 95.06 331 THR A C 1
ATOM 2562 O O . THR A 1 331 ? -31.425 2.955 62.557 1.00 95.06 331 THR A O 1
ATOM 2565 N N . GLU A 1 332 ? -32.110 4.422 61.002 1.00 94.19 332 GLU A N 1
ATOM 2566 C CA . GLU A 1 332 ? -33.328 4.832 61.716 1.00 94.19 332 GLU A CA 1
ATOM 2567 C C . GLU A 1 332 ? -34.325 3.677 61.871 1.00 94.19 332 GLU A C 1
ATOM 2569 O O . GLU A 1 332 ? -34.902 3.492 62.947 1.00 94.19 332 GLU A O 1
ATOM 2574 N N . MET A 1 333 ? -34.497 2.851 60.833 1.00 94.75 333 MET A N 1
ATOM 2575 C CA . MET A 1 333 ? -35.328 1.648 60.903 1.00 94.75 333 MET A CA 1
ATOM 2576 C C . MET A 1 333 ? -34.805 0.648 61.938 1.00 94.75 333 MET A C 1
ATOM 2578 O O . MET A 1 333 ? -35.603 0.127 62.715 1.00 94.75 333 MET A O 1
ATOM 2582 N N . CYS A 1 334 ? -33.493 0.400 61.986 1.00 95.31 334 CYS A N 1
ATOM 2583 C CA . CYS A 1 334 ? -32.882 -0.463 62.999 1.00 95.31 334 CYS A CA 1
ATOM 2584 C C . CYS A 1 334 ? -33.113 0.088 64.410 1.00 95.31 334 CYS A C 1
ATOM 2586 O O . CYS A 1 334 ? -33.582 -0.642 65.277 1.00 95.31 334 CYS A O 1
ATOM 2588 N N . SER A 1 335 ? -32.884 1.388 64.626 1.00 94.69 335 SER A N 1
ATOM 2589 C CA . SER A 1 335 ? -33.141 2.027 65.924 1.00 94.69 335 SER A CA 1
ATOM 2590 C C . SER A 1 335 ? -34.618 1.946 66.333 1.00 94.69 335 SER A C 1
ATOM 2592 O O . SER A 1 335 ? -34.942 1.694 67.497 1.00 94.69 335 SER A O 1
ATOM 2594 N N . THR A 1 336 ? -35.530 2.101 65.372 1.00 94.75 336 THR A N 1
ATOM 2595 C CA . THR A 1 336 ? -36.968 1.940 65.607 1.00 94.75 336 THR A CA 1
ATOM 2596 C C . THR A 1 336 ? -37.300 0.497 65.978 1.00 94.75 336 THR A C 1
ATOM 2598 O O . THR A 1 336 ? -38.021 0.270 66.946 1.00 94.75 336 THR A O 1
ATOM 2601 N N . ALA A 1 337 ? -36.750 -0.486 65.262 1.00 94.12 337 ALA A N 1
ATOM 2602 C CA . ALA A 1 337 ? -36.940 -1.902 65.566 1.00 94.12 337 ALA A CA 1
ATOM 2603 C C . ALA A 1 337 ? -36.422 -2.263 66.972 1.00 94.12 337 ALA A C 1
ATOM 2605 O O . ALA A 1 337 ? -37.136 -2.932 67.723 1.00 94.12 337 ALA A O 1
ATOM 2606 N N . ASP A 1 338 ? -35.251 -1.744 67.357 1.00 93.31 338 ASP A N 1
ATOM 2607 C CA . ASP A 1 338 ? -34.666 -1.903 68.697 1.00 93.31 338 ASP A CA 1
ATOM 2608 C C . ASP A 1 338 ? -35.532 -1.281 69.799 1.00 93.31 338 ASP A C 1
ATOM 2610 O O . ASP A 1 338 ? -35.511 -1.748 70.935 1.00 93.31 338 ASP A O 1
ATOM 2614 N N . THR A 1 339 ? -36.321 -0.252 69.479 1.00 92.56 339 THR A N 1
ATOM 2615 C CA . THR A 1 339 ? -37.247 0.381 70.431 1.00 92.56 339 THR A CA 1
ATOM 2616 C C . THR A 1 339 ? -38.589 -0.356 70.495 1.00 92.56 339 THR A C 1
ATOM 2618 O O . THR A 1 339 ? -39.168 -0.521 71.568 1.00 92.56 339 THR A O 1
ATOM 2621 N N . VAL A 1 340 ? -39.086 -0.847 69.357 1.00 95.25 340 VAL A N 1
ATOM 2622 C CA . VAL A 1 340 ? -40.379 -1.542 69.259 1.00 95.25 340 VAL A CA 1
ATOM 2623 C C . VAL A 1 340 ? -40.323 -2.944 69.874 1.00 95.25 3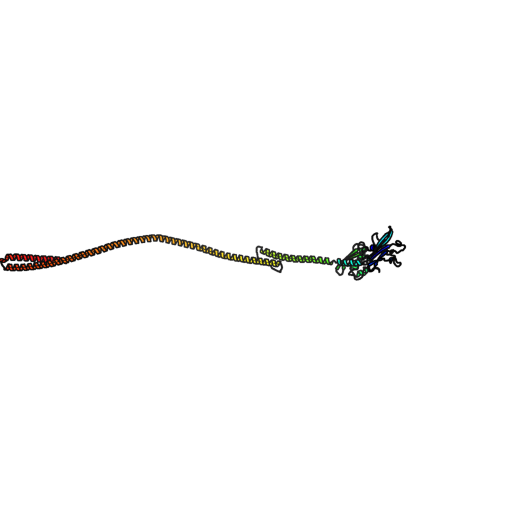40 VAL A C 1
ATOM 2625 O O . VAL A 1 340 ? -41.295 -3.368 70.503 1.00 95.25 340 VAL A O 1
ATOM 2628 N N . ALA A 1 341 ? -39.212 -3.673 69.737 1.00 95.44 341 ALA A N 1
ATOM 2629 C CA . ALA A 1 341 ? -39.095 -5.038 70.258 1.00 95.44 341 ALA A CA 1
ATOM 2630 C C . ALA A 1 341 ? -39.245 -5.137 71.800 1.00 95.44 341 ALA A C 1
ATOM 2632 O O . ALA A 1 341 ? -40.027 -5.980 72.265 1.00 95.44 341 ALA A O 1
ATOM 2633 N N . PRO A 1 342 ? -38.600 -4.277 72.618 1.00 93.69 342 PRO A N 1
ATOM 2634 C CA . PRO A 1 342 ? -38.853 -4.200 74.055 1.00 93.69 342 PRO A CA 1
ATOM 2635 C C . PRO A 1 342 ? -40.301 -3.840 74.385 1.00 93.69 342 PRO A C 1
ATOM 2637 O O . PRO A 1 342 ? -40.906 -4.521 75.207 1.00 93.69 342 PRO A O 1
ATOM 2640 N N . SER A 1 343 ? -40.894 -2.846 73.712 1.00 94.38 343 SER A N 1
ATOM 2641 C CA . SER A 1 343 ? -42.294 -2.459 73.949 1.00 94.38 343 SER A CA 1
ATOM 2642 C C . SER A 1 343 ? -43.280 -3.585 73.631 1.00 94.38 343 SER A C 1
ATOM 2644 O O . SER A 1 343 ? -44.249 -3.784 74.363 1.00 94.38 343 SER A O 1
ATOM 2646 N N . ALA A 1 344 ? -43.034 -4.365 72.575 1.00 95.06 344 ALA A N 1
ATOM 2647 C CA . ALA A 1 344 ? -43.832 -5.549 72.264 1.00 95.06 344 ALA A CA 1
ATOM 2648 C C . ALA A 1 344 ? -43.686 -6.632 73.348 1.00 95.06 344 ALA A C 1
ATOM 2650 O O . ALA A 1 344 ? -44.678 -7.241 73.754 1.00 95.06 344 ALA A O 1
ATOM 2651 N N . THR A 1 345 ? -42.467 -6.834 73.857 1.00 95.62 345 THR A N 1
ATOM 2652 C CA . THR A 1 345 ? -42.182 -7.782 74.948 1.00 95.62 345 THR A CA 1
ATOM 2653 C C . THR A 1 345 ? -42.869 -7.361 76.250 1.00 95.62 345 THR A C 1
ATOM 2655 O O . THR A 1 345 ? -43.509 -8.180 76.909 1.00 95.62 345 THR A O 1
ATOM 2658 N N . GLU A 1 346 ? -42.799 -6.077 76.595 1.00 95.94 346 GLU A N 1
ATOM 2659 C CA . GLU A 1 346 ? -43.467 -5.494 77.759 1.00 95.94 346 GLU A CA 1
ATOM 2660 C C . GLU A 1 346 ? -44.995 -5.591 77.633 1.00 95.94 346 GLU A C 1
ATOM 2662 O O . GLU A 1 346 ? -45.666 -6.047 78.556 1.00 95.94 346 GLU A O 1
ATOM 2667 N N . THR A 1 347 ? -45.550 -5.276 76.459 1.00 96.31 347 THR A N 1
ATOM 2668 C CA . THR A 1 347 ? -46.992 -5.408 76.182 1.00 96.31 347 THR A CA 1
ATOM 2669 C C . THR A 1 347 ? -47.464 -6.856 76.322 1.00 96.31 347 THR A C 1
ATOM 2671 O O . THR A 1 347 ? -48.523 -7.113 76.901 1.00 96.31 347 THR A O 1
ATOM 2674 N N . ALA A 1 348 ? -46.679 -7.822 75.836 1.00 96.12 348 ALA A N 1
ATOM 2675 C CA . ALA A 1 348 ? -46.970 -9.241 76.022 1.00 96.12 348 ALA A CA 1
ATOM 2676 C C . ALA A 1 348 ? -46.941 -9.639 77.509 1.00 96.12 348 ALA A C 1
ATOM 2678 O O . ALA A 1 348 ? -47.794 -10.414 77.946 1.00 96.12 348 ALA A O 1
ATOM 2679 N N . SER A 1 349 ? -46.014 -9.078 78.296 1.00 96.12 349 SER A N 1
ATOM 2680 C CA . SER A 1 349 ? -45.967 -9.270 79.751 1.00 96.12 349 SER A CA 1
ATOM 2681 C C . SER A 1 349 ? -47.209 -8.701 80.438 1.00 96.12 349 SER A C 1
ATOM 2683 O O . SER A 1 349 ? -47.887 -9.433 81.152 1.00 96.12 349 SER A O 1
ATOM 2685 N N . PHE A 1 350 ? -47.577 -7.444 80.166 1.00 96.81 350 PHE A N 1
ATOM 2686 C CA . PHE A 1 350 ? -48.782 -6.836 80.739 1.00 96.81 350 PHE A CA 1
ATOM 2687 C C . PHE A 1 350 ? -50.059 -7.578 80.349 1.00 96.81 350 PHE A C 1
ATOM 2689 O O . PHE A 1 350 ? -50.971 -7.703 81.163 1.00 96.81 350 PHE A O 1
ATOM 2696 N N . THR A 1 351 ? -50.126 -8.100 79.123 1.00 96.62 351 THR A N 1
ATOM 2697 C CA . THR A 1 351 ? -51.265 -8.910 78.671 1.00 96.62 351 THR A CA 1
ATOM 2698 C C . THR A 1 351 ? -51.358 -10.220 79.453 1.00 96.62 351 THR A C 1
ATOM 2700 O O . THR A 1 351 ? -52.455 -10.619 79.844 1.00 96.62 351 THR A O 1
ATOM 2703 N N . ARG A 1 352 ? -50.221 -10.877 79.728 1.00 96.19 352 ARG A N 1
ATOM 2704 C CA . ARG A 1 352 ? -50.175 -12.080 80.572 1.00 96.19 352 ARG A CA 1
ATOM 2705 C C . ARG A 1 352 ? -50.608 -11.765 82.006 1.00 96.19 352 ARG A C 1
ATOM 2707 O O . ARG A 1 352 ? -51.503 -12.433 82.511 1.00 96.19 352 ARG A O 1
ATOM 2714 N N . ASP A 1 353 ? -50.075 -10.703 82.606 1.00 96.56 353 ASP A N 1
ATOM 2715 C CA . ASP A 1 353 ? -50.449 -10.277 83.961 1.00 96.56 353 ASP A CA 1
ATOM 2716 C C . ASP A 1 353 ? -51.941 -9.920 84.063 1.00 96.56 353 ASP A C 1
ATOM 2718 O O . ASP A 1 353 ? -52.609 -10.244 85.047 1.00 96.56 353 ASP A O 1
ATOM 2722 N N . ALA A 1 354 ? -52.491 -9.251 83.044 1.00 96.00 354 ALA A N 1
ATOM 2723 C CA . ALA A 1 354 ? -53.912 -8.927 82.975 1.00 96.00 354 ALA A CA 1
ATOM 2724 C C . ALA A 1 354 ? -54.780 -10.189 82.878 1.00 96.00 354 ALA A C 1
ATOM 2726 O O . ALA A 1 354 ? -55.810 -10.269 83.548 1.00 96.00 354 ALA A O 1
ATOM 2727 N N . ASN A 1 355 ? -54.358 -11.183 82.091 1.00 96.81 355 ASN A N 1
ATOM 2728 C CA . ASN A 1 355 ? -55.040 -12.470 81.993 1.00 96.81 355 ASN A CA 1
ATOM 2729 C C . ASN A 1 355 ? -55.019 -13.227 83.330 1.00 96.81 355 ASN A C 1
ATOM 2731 O O . ASN A 1 355 ? -56.055 -13.724 83.768 1.00 96.81 355 ASN A O 1
ATOM 2735 N N . ASP A 1 356 ? -53.879 -13.244 84.020 1.00 96.19 356 ASP A N 1
ATOM 2736 C CA . ASP A 1 356 ? -53.749 -13.889 85.330 1.00 96.19 356 ASP A CA 1
ATOM 2737 C C . ASP A 1 356 ? -54.644 -13.210 86.380 1.00 96.19 356 ASP A C 1
ATOM 2739 O O . ASP A 1 356 ? -55.338 -13.881 87.147 1.00 96.19 356 ASP A O 1
ATOM 2743 N N . LYS A 1 357 ? -54.714 -11.871 86.377 1.00 96.19 357 LYS A N 1
ATOM 2744 C CA . LYS A 1 357 ? -55.643 -11.117 87.239 1.00 96.19 357 LYS A CA 1
ATOM 2745 C C . LYS A 1 357 ? -57.112 -11.358 86.891 1.00 96.19 357 LYS A C 1
ATOM 2747 O O . LYS A 1 357 ? -57.949 -11.405 87.797 1.00 96.19 357 LYS A O 1
ATOM 2752 N N . ALA A 1 358 ? -57.447 -11.495 85.609 1.00 96.31 358 ALA A N 1
ATOM 2753 C CA . ALA A 1 358 ? -58.806 -11.811 85.177 1.00 96.31 358 ALA A CA 1
ATOM 2754 C C . ALA A 1 358 ? -59.224 -13.209 85.656 1.00 96.31 358 ALA A C 1
ATOM 2756 O O . ALA A 1 358 ? -60.336 -13.377 86.155 1.00 96.31 358 ALA A O 1
ATOM 2757 N N . GLU A 1 359 ? -58.315 -14.184 85.596 1.00 96.44 359 GLU A N 1
ATOM 2758 C CA . GLU A 1 359 ? -58.560 -15.538 86.094 1.00 96.44 359 GLU A CA 1
ATOM 2759 C C . GLU A 1 359 ? -58.728 -15.566 87.620 1.00 96.44 359 GLU A C 1
ATOM 2761 O O . GLU A 1 359 ? -59.678 -16.162 88.126 1.00 96.44 359 GLU A O 1
ATOM 2766 N N . GLN A 1 360 ? -57.892 -14.837 88.366 1.00 95.50 360 GLN A N 1
ATOM 2767 C CA . GLN A 1 360 ? -58.085 -14.652 89.812 1.00 95.50 360 GLN A CA 1
ATOM 2768 C C . GLN A 1 360 ? -59.443 -14.009 90.130 1.00 95.50 360 GLN A C 1
ATOM 2770 O O . GLN A 1 360 ? -60.159 -14.465 91.020 1.00 95.50 360 GLN A O 1
ATOM 2775 N N . SER A 1 361 ? -59.834 -12.981 89.374 1.00 96.81 361 SER A N 1
ATOM 2776 C CA . SER A 1 361 ? -61.137 -12.325 89.543 1.00 96.81 361 SER A CA 1
ATOM 2777 C C . SER A 1 361 ? -62.296 -13.288 89.269 1.00 96.81 361 SER A C 1
ATOM 2779 O O . SER A 1 361 ? -63.290 -13.269 89.992 1.00 96.81 361 SER A O 1
ATOM 2781 N N . ARG A 1 362 ? -62.164 -14.172 88.270 1.00 96.06 362 ARG A N 1
ATOM 2782 C CA . ARG A 1 362 ? -63.153 -15.216 87.962 1.00 96.06 362 ARG A CA 1
ATOM 2783 C C . ARG A 1 362 ? -63.363 -16.161 89.146 1.00 96.06 362 ARG A C 1
ATOM 2785 O O . ARG A 1 362 ? -64.508 -16.487 89.452 1.00 96.06 362 ARG A O 1
ATOM 2792 N N . VAL A 1 363 ? -62.283 -16.566 89.819 1.00 96.50 363 VAL A N 1
ATOM 2793 C CA . VAL A 1 363 ? -62.347 -17.405 91.028 1.00 96.50 363 VAL A CA 1
ATOM 2794 C C . VAL A 1 363 ? -63.103 -16.687 92.148 1.00 96.50 363 VAL A C 1
ATOM 2796 O O . VAL A 1 363 ? -64.070 -17.235 92.671 1.00 96.50 363 VAL A O 1
ATOM 2799 N N . VAL A 1 364 ? -62.745 -15.435 92.449 1.00 96.38 364 VAL A N 1
ATOM 2800 C CA . VAL A 1 364 ? -63.403 -14.643 93.506 1.00 96.38 364 VAL A CA 1
ATOM 2801 C C . VAL A 1 364 ? -64.893 -14.430 93.218 1.00 96.38 364 VAL A C 1
ATOM 2803 O O . VAL A 1 364 ? -65.726 -14.548 94.114 1.00 96.38 364 VAL A O 1
ATOM 2806 N N . VAL A 1 365 ? -65.268 -14.150 91.965 1.00 96.31 365 VAL A N 1
ATOM 2807 C CA . VAL A 1 365 ? -66.682 -14.007 91.576 1.00 96.31 365 VAL A CA 1
ATOM 2808 C C . VAL A 1 365 ? -67.444 -15.325 91.743 1.00 96.31 365 VAL A C 1
ATOM 2810 O O . VAL A 1 365 ? -68.586 -15.310 92.203 1.00 96.31 365 VAL A O 1
ATOM 2813 N N . ALA A 1 366 ? -66.831 -16.468 91.421 1.00 95.25 366 ALA A N 1
ATOM 2814 C CA . ALA A 1 366 ? -67.445 -17.777 91.639 1.00 95.25 366 ALA A CA 1
ATOM 2815 C C . ALA A 1 366 ? -67.651 -18.073 93.137 1.00 95.25 366 ALA A C 1
ATOM 2817 O O . ALA A 1 366 ? -68.721 -18.538 93.530 1.00 95.25 366 ALA A O 1
ATOM 2818 N N . GLU A 1 367 ? -66.672 -17.746 93.985 1.00 95.44 367 GLU A N 1
ATOM 2819 C CA . GLU A 1 367 ? -66.791 -17.853 95.447 1.00 95.44 367 GLU A CA 1
ATOM 2820 C C . GLU A 1 367 ? -67.901 -16.951 96.005 1.00 95.44 367 GLU A C 1
ATOM 2822 O O . GLU A 1 367 ? -68.712 -17.393 96.826 1.00 95.44 367 GLU A O 1
ATOM 2827 N N . ALA A 1 368 ? -67.992 -15.709 95.522 1.00 94.25 368 ALA A N 1
ATOM 2828 C CA . ALA A 1 368 ? -69.057 -14.785 95.897 1.00 94.25 368 ALA A CA 1
ATOM 2829 C C . ALA A 1 368 ? -70.437 -15.315 95.474 1.00 94.25 368 ALA A C 1
ATOM 2831 O O . ALA A 1 368 ? -71.371 -15.297 96.273 1.00 94.25 368 ALA A O 1
ATOM 2832 N N . SER A 1 369 ? -70.562 -15.854 94.256 1.0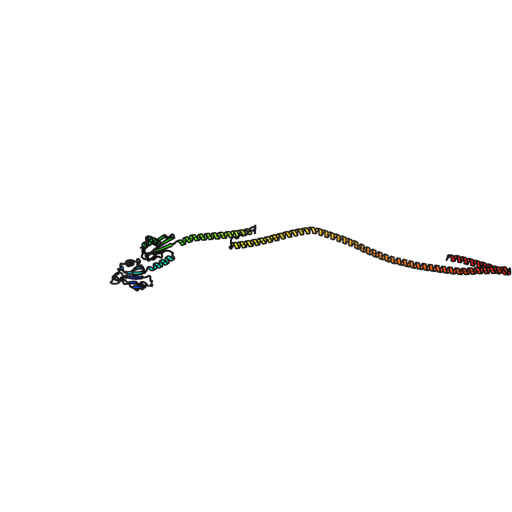0 95.62 369 S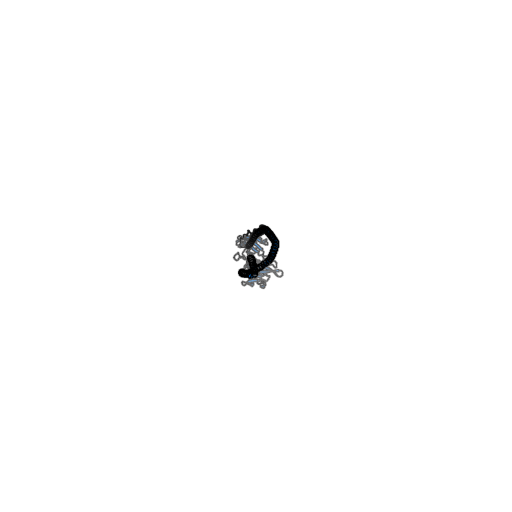ER A N 1
ATOM 2833 C CA . SER A 1 369 ? -71.803 -16.475 93.774 1.00 95.62 369 SER A CA 1
ATOM 2834 C C . SER A 1 369 ? -72.219 -17.668 94.638 1.00 95.62 369 SER A C 1
ATOM 2836 O O . SER A 1 369 ? -73.392 -17.788 94.987 1.00 95.62 369 SER A O 1
ATOM 2838 N N . ASN A 1 370 ? -71.275 -18.533 95.017 1.00 95.12 370 ASN A N 1
ATOM 2839 C CA . ASN A 1 370 ? -71.549 -19.663 95.909 1.00 95.12 370 ASN A CA 1
ATOM 2840 C C . ASN A 1 370 ? -71.989 -19.195 97.301 1.00 95.12 370 ASN A C 1
ATOM 2842 O O . ASN A 1 370 ? -72.914 -19.764 97.874 1.00 95.12 370 ASN A O 1
ATOM 2846 N N . SER A 1 371 ? -71.373 -18.132 97.823 1.00 95.56 371 SER A N 1
ATOM 2847 C CA . SER A 1 371 ? -71.764 -17.534 99.106 1.00 95.56 371 SER A CA 1
ATOM 2848 C C . SER A 1 371 ? -73.183 -16.960 99.059 1.00 95.56 371 SER A C 1
ATOM 2850 O O . SER A 1 371 ? -73.938 -17.113 100.014 1.00 95.56 371 SER A O 1
ATOM 2852 N N . VAL A 1 372 ? -73.577 -16.346 97.936 1.00 95.00 372 VAL A N 1
ATOM 2853 C CA . VAL A 1 372 ? -74.954 -15.871 97.726 1.00 95.00 372 VAL A CA 1
ATOM 2854 C C . VAL A 1 372 ? -75.939 -17.039 97.674 1.00 95.00 372 VAL A C 1
ATOM 2856 O O . VAL A 1 372 ? -76.986 -16.959 98.306 1.00 95.00 372 VAL A O 1
ATOM 2859 N N . LEU A 1 373 ? -75.614 -18.135 96.981 1.00 94.69 373 LEU A N 1
ATOM 2860 C CA . LEU A 1 373 ? -76.468 -19.330 96.951 1.00 94.69 373 LEU A CA 1
ATOM 2861 C C . LEU A 1 373 ? -76.637 -19.954 98.342 1.00 94.69 373 LEU A C 1
ATOM 2863 O O . LEU A 1 373 ? -77.752 -20.297 98.719 1.00 94.69 373 LEU A O 1
ATOM 2867 N N . ALA A 1 374 ? -75.554 -20.046 99.118 1.00 94.06 374 ALA A N 1
ATOM 2868 C CA . ALA A 1 374 ? -75.614 -20.520 100.499 1.00 94.06 374 ALA A CA 1
ATOM 2869 C C . ALA A 1 374 ? -76.475 -19.601 101.383 1.00 94.06 374 ALA A C 1
ATOM 2871 O O . ALA A 1 374 ? -77.242 -20.080 102.210 1.00 94.06 374 ALA A O 1
ATOM 2872 N N . LEU A 1 375 ? -76.388 -18.281 101.183 1.00 94.19 375 LEU A N 1
ATOM 2873 C CA . LEU A 1 375 ? -77.229 -17.323 101.898 1.00 94.19 375 LEU A CA 1
ATOM 2874 C C . LEU A 1 375 ? -78.715 -17.478 101.543 1.00 94.19 375 LEU A C 1
ATOM 2876 O O . LEU A 1 375 ? -79.554 -17.360 102.429 1.00 94.19 375 LEU A O 1
ATOM 2880 N N . VAL A 1 376 ? -79.047 -17.738 100.275 1.00 94.75 376 VAL A N 1
ATOM 2881 C CA . VAL A 1 376 ? -80.434 -18.008 99.853 1.00 94.75 376 VAL A CA 1
ATOM 2882 C C . VAL A 1 376 ? -80.979 -19.251 100.557 1.00 94.75 376 VAL A C 1
ATOM 2884 O O . VAL A 1 376 ? -82.070 -19.185 101.113 1.00 94.75 376 VAL A O 1
ATOM 2887 N N . ASP A 1 377 ? -80.203 -20.337 100.607 1.00 94.00 377 ASP A N 1
ATOM 2888 C CA . ASP A 1 377 ? -80.600 -21.570 101.302 1.00 94.00 377 ASP A CA 1
ATOM 2889 C C . ASP A 1 377 ? -80.819 -21.336 102.809 1.00 94.00 377 ASP A C 1
ATOM 2891 O O . ASP A 1 377 ? -81.803 -21.796 103.388 1.00 94.00 377 ASP A O 1
ATOM 2895 N N . GLU A 1 378 ? -79.956 -20.540 103.451 1.00 93.69 378 GLU A N 1
ATOM 2896 C CA . GLU A 1 378 ? -80.120 -20.163 104.861 1.00 93.69 378 GLU A CA 1
ATOM 2897 C C . GLU A 1 378 ? -81.389 -19.320 105.093 1.00 93.69 378 GLU A C 1
ATOM 2899 O O . GLU A 1 378 ? -82.102 -19.519 106.079 1.00 93.69 378 GLU A O 1
ATOM 2904 N N . VAL A 1 379 ? -81.719 -18.404 104.175 1.00 94.62 379 VAL A N 1
ATOM 2905 C CA . VAL A 1 379 ? -82.947 -17.589 104.242 1.00 94.62 379 VAL A CA 1
ATOM 2906 C C . VAL A 1 379 ? -84.205 -18.439 104.033 1.00 94.62 379 VAL A C 1
ATOM 2908 O O . VAL A 1 379 ? -85.193 -18.246 104.751 1.00 94.62 379 VAL A O 1
ATOM 2911 N N . ASP A 1 380 ? -84.182 -19.394 103.104 1.00 92.94 380 ASP A N 1
ATOM 2912 C CA . ASP A 1 380 ? -85.291 -20.328 102.878 1.00 92.94 380 ASP A CA 1
ATOM 2913 C C . ASP A 1 380 ? -85.508 -21.227 104.105 1.00 92.94 380 ASP A C 1
ATOM 2915 O O . ASP A 1 380 ? -86.641 -21.380 104.576 1.00 92.94 380 ASP A O 1
ATOM 2919 N N . ASN A 1 381 ? -84.424 -21.736 104.701 1.00 93.81 381 ASN A N 1
ATOM 2920 C CA . ASN A 1 381 ? -84.470 -22.487 105.957 1.00 93.81 381 ASN A CA 1
ATOM 2921 C C . ASN A 1 381 ? -85.042 -21.647 107.109 1.00 93.81 381 ASN A C 1
ATOM 2923 O O . ASN A 1 381 ? -85.919 -22.114 107.840 1.00 93.81 381 ASN A O 1
ATOM 2927 N N . ALA A 1 382 ? -84.600 -20.395 107.263 1.00 92.75 382 ALA A N 1
ATOM 2928 C CA . ALA A 1 382 ? -85.140 -19.486 108.272 1.00 92.75 382 ALA A CA 1
ATOM 2929 C C . ALA A 1 382 ? -86.641 -19.221 108.055 1.00 92.75 382 ALA A C 1
ATOM 2931 O O . ALA A 1 382 ? -87.420 -19.240 109.008 1.00 92.75 382 ALA A O 1
ATOM 2932 N N . THR A 1 383 ? -87.073 -19.048 106.804 1.00 93.31 383 THR A N 1
ATOM 2933 C CA . THR A 1 383 ? -88.486 -18.853 106.441 1.00 93.31 383 THR A CA 1
ATOM 2934 C C . THR A 1 383 ? -89.330 -20.081 106.782 1.00 93.31 383 THR A C 1
ATOM 2936 O O . THR A 1 383 ? -90.406 -19.943 107.368 1.00 93.31 383 THR A O 1
ATOM 2939 N N . ALA A 1 384 ? -88.832 -21.288 106.494 1.00 92.69 384 ALA A N 1
ATOM 2940 C CA . ALA A 1 384 ? -89.499 -22.534 106.865 1.00 92.69 384 ALA A CA 1
ATOM 2941 C C . ALA A 1 384 ? -89.666 -22.661 108.390 1.00 92.69 384 ALA A C 1
ATOM 2943 O O . ALA A 1 384 ? -90.737 -23.040 108.865 1.00 92.69 384 ALA A O 1
ATOM 2944 N N . ARG A 1 385 ? -88.648 -22.271 109.172 1.00 92.62 385 ARG A N 1
ATOM 2945 C CA . ARG A 1 385 ? -88.728 -22.231 110.645 1.00 92.62 385 ARG A CA 1
ATOM 2946 C C . ARG A 1 385 ? -89.756 -21.228 111.157 1.00 92.62 385 ARG A C 1
ATOM 2948 O O . ARG A 1 385 ? -90.471 -21.527 112.109 1.00 92.62 385 ARG A O 1
ATOM 2955 N N . VAL A 1 386 ? -89.862 -20.061 110.525 1.00 90.94 386 VAL A N 1
ATOM 2956 C CA . VAL A 1 386 ? -90.889 -19.063 110.862 1.00 90.94 386 VAL A CA 1
ATOM 2957 C C . VAL A 1 386 ? -92.295 -19.599 110.560 1.00 90.94 386 VAL A C 1
ATOM 2959 O O . VAL A 1 386 ? -93.195 -19.429 111.379 1.00 90.94 386 VAL A O 1
ATOM 2962 N N . GLN A 1 387 ? -92.492 -20.301 109.438 1.00 89.56 387 GLN A N 1
ATOM 2963 C CA . GLN A 1 387 ? -93.774 -20.943 109.108 1.00 89.56 387 GLN A CA 1
ATOM 2964 C C . GLN A 1 387 ? -94.142 -22.067 110.087 1.00 89.56 387 GLN A C 1
ATOM 2966 O O . GLN A 1 387 ? -95.298 -22.166 110.499 1.00 89.56 387 GLN A O 1
ATOM 2971 N N . GLU A 1 388 ? -93.173 -22.899 110.477 1.00 90.62 388 GLU A N 1
ATOM 2972 C CA . GLU A 1 388 ? -93.347 -23.930 111.510 1.00 90.62 388 GLU A CA 1
ATOM 2973 C C . GLU A 1 388 ? -93.775 -23.288 112.840 1.00 90.62 388 GLU A C 1
ATOM 2975 O O . GLU A 1 388 ? -94.784 -23.683 113.425 1.00 90.62 388 GLU A O 1
ATOM 2980 N N . MET A 1 389 ? -93.091 -22.214 113.252 1.00 89.19 389 MET A N 1
ATOM 2981 C CA . MET A 1 389 ? -93.438 -21.443 114.448 1.00 89.19 389 MET A CA 1
ATOM 2982 C C . MET A 1 389 ? -94.860 -20.860 114.379 1.00 89.19 389 MET A C 1
ATOM 2984 O O . MET A 1 389 ? -95.585 -20.908 115.371 1.00 89.19 389 MET A O 1
ATOM 2988 N N . GLN A 1 390 ? -95.289 -20.347 113.221 1.00 88.25 390 GLN A N 1
ATOM 2989 C CA . GLN A 1 390 ? -96.648 -19.831 113.023 1.00 88.25 390 GLN A CA 1
ATOM 2990 C C . GLN A 1 390 ? -97.709 -20.938 113.158 1.00 88.25 390 GLN A C 1
ATOM 2992 O O . GLN A 1 390 ? -98.751 -20.724 113.782 1.00 88.25 390 GLN A O 1
ATOM 2997 N N . GLN A 1 391 ? -97.449 -22.133 112.613 1.00 89.81 391 GLN A N 1
ATOM 2998 C CA . GLN A 1 391 ? -98.350 -23.283 112.756 1.00 89.81 391 GLN A CA 1
ATOM 2999 C C . GLN A 1 391 ? -98.457 -23.746 114.209 1.00 89.81 391 GLN A C 1
ATOM 3001 O O . GLN A 1 391 ? -99.559 -24.023 114.684 1.00 89.81 391 GLN A O 1
ATOM 3006 N N . ASP A 1 392 ? -97.337 -23.808 114.928 1.00 88.69 392 ASP A N 1
ATOM 3007 C CA . ASP A 1 392 ? -97.340 -24.174 116.342 1.00 88.69 392 ASP A CA 1
ATOM 3008 C C . ASP A 1 392 ? -98.056 -23.122 117.196 1.00 88.69 392 ASP A C 1
ATOM 3010 O O . ASP A 1 392 ? -98.861 -23.484 118.054 1.00 88.69 392 ASP A O 1
ATOM 3014 N N . ALA A 1 393 ? -97.873 -21.828 116.910 1.00 89.12 393 ALA A N 1
ATOM 3015 C CA . ALA A 1 393 ? -98.626 -20.758 117.561 1.00 89.12 393 ALA A CA 1
ATOM 3016 C C . ALA A 1 393 ? -100.145 -20.899 117.341 1.00 89.12 393 ALA A C 1
ATOM 3018 O O . ALA A 1 393 ? -100.918 -20.738 118.288 1.00 89.12 393 ALA A O 1
ATOM 3019 N N . GLN A 1 394 ? -100.582 -21.260 116.128 1.00 88.00 394 GLN A N 1
ATOM 3020 C CA . GLN A 1 394 ? -101.996 -21.512 115.833 1.00 88.00 394 GLN A CA 1
ATOM 3021 C C . GLN A 1 394 ? -102.536 -22.731 116.592 1.00 88.00 394 GLN A C 1
ATOM 3023 O O . GLN A 1 394 ? -103.604 -22.647 117.192 1.00 88.00 394 GLN A O 1
ATOM 3028 N N . ARG A 1 395 ? -101.783 -23.840 116.636 1.00 88.25 395 ARG A N 1
ATOM 3029 C CA . ARG A 1 395 ? -102.164 -25.032 117.417 1.00 88.25 395 ARG A CA 1
ATOM 3030 C C . ARG A 1 395 ? -102.314 -24.709 118.900 1.00 88.25 395 ARG A C 1
ATOM 3032 O O . ARG A 1 395 ? -103.252 -25.186 119.535 1.00 88.25 395 ARG A O 1
ATOM 3039 N N . ILE A 1 396 ? -101.405 -23.905 119.458 1.00 89.56 396 ILE A N 1
ATOM 3040 C CA . ILE A 1 396 ? -101.513 -23.452 120.849 1.00 89.56 396 ILE A CA 1
ATOM 3041 C C . ILE A 1 396 ? -102.783 -22.609 121.022 1.00 89.56 396 ILE A C 1
ATOM 3043 O O . ILE A 1 396 ? -103.492 -22.798 122.008 1.00 89.56 396 ILE A O 1
ATOM 3047 N N . ASN A 1 397 ? -103.109 -21.732 120.068 1.00 89.19 397 ASN A N 1
ATOM 3048 C CA . ASN A 1 397 ? -104.321 -20.920 120.133 1.00 89.19 397 ASN A CA 1
ATOM 3049 C C . ASN A 1 397 ? -105.605 -21.769 120.128 1.00 89.19 397 ASN A C 1
ATOM 3051 O O . ASN A 1 397 ? -106.485 -21.559 120.960 1.00 89.19 397 ASN A O 1
ATOM 3055 N N . ASP A 1 398 ? -105.679 -22.789 119.271 1.00 88.44 398 ASP A N 1
ATOM 3056 C CA . ASP A 1 398 ? -106.817 -23.716 119.228 1.00 88.44 398 ASP A CA 1
ATOM 3057 C C . ASP A 1 398 ? -106.997 -24.440 120.578 1.00 88.44 398 ASP A C 1
ATOM 3059 O O . ASP A 1 398 ? -108.109 -24.547 121.102 1.00 88.44 398 ASP A O 1
ATOM 3063 N N . VAL A 1 399 ? -105.892 -24.884 121.193 1.00 89.62 399 VAL A N 1
ATOM 3064 C CA . VAL A 1 399 ? -105.902 -25.504 122.530 1.00 89.62 399 VAL A CA 1
ATOM 3065 C C . VAL A 1 399 ? -106.365 -24.512 123.600 1.00 89.62 399 VAL A C 1
ATOM 3067 O O . VAL A 1 399 ? -107.173 -24.873 124.456 1.00 89.62 399 VAL A O 1
ATOM 3070 N N . LEU A 1 400 ? -105.897 -23.262 123.561 1.00 90.94 400 LEU A N 1
ATOM 3071 C CA . LEU A 1 400 ? -106.343 -22.215 124.486 1.00 90.94 400 LEU A CA 1
ATOM 3072 C C . LEU A 1 400 ? -107.825 -21.886 124.311 1.00 90.94 400 LEU A C 1
ATOM 3074 O O . LEU A 1 400 ? -108.494 -21.647 125.314 1.00 90.94 400 LEU A O 1
ATOM 3078 N N . GLY A 1 401 ? -108.344 -21.928 123.081 1.00 88.25 401 GLY A N 1
ATOM 3079 C CA . GLY A 1 401 ? -109.772 -21.813 122.792 1.00 88.25 401 GLY A CA 1
ATOM 3080 C C . GLY A 1 401 ? -110.580 -22.878 123.530 1.00 88.25 401 GLY A C 1
ATOM 3081 O O . GLY A 1 401 ? -111.495 -22.545 124.282 1.00 88.25 401 GLY A O 1
ATOM 3082 N N . VAL A 1 402 ? -110.170 -24.147 123.429 1.00 91.00 402 VAL A N 1
ATOM 3083 C CA . VAL A 1 402 ? -110.806 -25.261 124.157 1.00 91.00 402 VAL A CA 1
ATOM 3084 C C . VAL A 1 402 ? -110.695 -25.086 125.677 1.00 91.00 402 VAL A C 1
ATOM 3086 O O . VAL A 1 402 ? -111.671 -25.299 126.394 1.00 91.00 402 VAL A O 1
ATOM 3089 N N . ILE A 1 403 ? -109.537 -24.667 126.201 1.00 89.88 403 ILE A N 1
ATOM 3090 C CA . ILE A 1 403 ? -109.372 -24.407 127.644 1.00 89.88 403 ILE A CA 1
ATOM 3091 C C . ILE A 1 403 ? -110.285 -23.257 128.091 1.00 89.88 403 ILE A C 1
ATOM 3093 O O . ILE A 1 403 ? -110.913 -23.350 129.146 1.00 89.88 403 ILE A O 1
ATOM 3097 N N . GLY A 1 404 ? -110.393 -22.197 127.288 1.00 88.81 404 GLY A N 1
ATOM 3098 C CA . GLY A 1 404 ? -111.277 -21.062 127.534 1.00 88.81 404 GLY A CA 1
ATOM 3099 C C . GLY A 1 404 ? -112.754 -21.461 127.535 1.00 88.81 404 GLY A C 1
ATOM 3100 O O . GLY A 1 404 ? -113.509 -21.008 128.398 1.00 88.81 404 GLY A O 1
ATOM 3101 N N . GLU A 1 405 ? -113.163 -22.355 126.631 1.00 89.81 405 GLU A N 1
ATOM 3102 C CA . GLU A 1 405 ? -114.505 -22.947 126.605 1.00 89.81 405 GLU A CA 1
ATOM 3103 C C . GLU A 1 405 ? -114.774 -23.814 127.841 1.00 89.81 405 GLU A C 1
ATOM 3105 O O . GLU A 1 405 ? -115.811 -23.650 128.486 1.00 89.81 405 GLU A O 1
ATOM 3110 N N . ILE A 1 406 ? -113.833 -24.686 128.226 1.00 89.19 406 ILE A N 1
ATOM 3111 C CA . ILE A 1 406 ? -113.932 -25.512 129.441 1.00 89.19 406 ILE A CA 1
ATOM 3112 C C . ILE A 1 406 ? -114.028 -24.621 130.681 1.00 89.19 406 ILE A C 1
ATOM 3114 O O . ILE A 1 406 ? -114.866 -24.867 131.549 1.00 89.19 406 ILE A O 1
ATOM 3118 N N . ALA A 1 407 ? -113.213 -23.568 130.770 1.00 90.25 407 ALA A N 1
ATOM 3119 C CA . ALA A 1 407 ? -113.269 -22.597 131.856 1.00 90.25 407 ALA A CA 1
ATOM 3120 C C . ALA A 1 407 ? -114.629 -21.878 131.884 1.00 90.25 407 ALA A C 1
ATOM 3122 O O . ALA A 1 407 ? -115.247 -21.778 132.942 1.00 90.25 407 ALA A O 1
ATOM 3123 N N . GLY A 1 408 ? -115.159 -21.469 130.727 1.00 86.25 408 GLY A N 1
ATOM 3124 C CA . GLY A 1 408 ? -116.495 -20.881 130.607 1.00 86.25 408 GLY A CA 1
ATOM 3125 C C . GLY A 1 408 ? -117.615 -21.824 131.063 1.00 86.25 408 GLY A C 1
ATOM 3126 O O . GLY A 1 408 ? -118.483 -21.427 131.845 1.00 86.25 408 GLY A O 1
ATOM 3127 N N . GLN A 1 409 ? -117.572 -23.090 130.640 1.00 89.75 409 GLN A N 1
ATOM 3128 C CA . GLN A 1 409 ? -118.510 -24.127 131.081 1.00 89.75 409 GLN A CA 1
ATOM 3129 C C . GLN A 1 409 ? -118.385 -24.407 132.579 1.00 89.75 409 GLN A C 1
ATOM 3131 O O . GLN A 1 409 ? -119.398 -24.516 133.268 1.00 89.75 409 GLN A O 1
ATOM 3136 N N . THR A 1 410 ? -117.160 -24.474 133.101 1.00 91.56 410 THR A N 1
ATOM 3137 C CA . THR A 1 410 ? -116.884 -24.692 134.528 1.00 91.56 410 THR A CA 1
ATOM 3138 C C . THR A 1 410 ? -117.417 -23.534 135.364 1.00 91.56 410 THR A C 1
ATOM 3140 O O . THR A 1 410 ? -118.059 -23.764 136.383 1.00 91.56 410 THR A O 1
ATOM 3143 N N . ASN A 1 411 ? -117.241 -22.292 134.904 1.00 88.88 411 ASN A N 1
ATOM 3144 C CA . ASN A 1 411 ? -117.795 -21.097 135.538 1.00 88.88 411 ASN A CA 1
ATOM 3145 C C . ASN A 1 411 ? -119.337 -21.125 135.566 1.00 88.88 411 ASN A C 1
ATOM 3147 O O . ASN A 1 411 ? -119.937 -20.782 136.582 1.00 88.88 411 ASN A O 1
ATOM 3151 N N . LEU A 1 412 ? -119.983 -21.587 134.488 1.00 89.75 412 LEU A N 1
ATOM 3152 C CA . LEU A 1 412 ? -121.441 -21.770 134.411 1.00 89.75 412 LEU A CA 1
ATOM 3153 C C . LEU A 1 412 ? -121.952 -22.901 135.319 1.00 89.75 412 LEU A C 1
ATOM 3155 O O . LEU A 1 412 ? -122.943 -22.724 136.026 1.00 89.75 412 LEU A O 1
ATOM 3159 N N . LEU A 1 413 ? -121.270 -24.049 135.330 1.00 88.44 413 LEU A N 1
ATOM 3160 C CA . LEU A 1 413 ? -121.561 -25.178 136.221 1.00 88.44 413 LEU A CA 1
ATOM 3161 C C . LEU A 1 413 ? -121.432 -24.766 137.689 1.00 88.44 413 LEU A C 1
ATOM 3163 O O . LEU A 1 413 ? -122.320 -25.053 138.489 1.00 88.44 413 LEU A O 1
ATOM 3167 N N . ALA A 1 414 ? -120.356 -24.054 138.022 1.00 89.25 414 ALA A N 1
ATOM 3168 C CA . ALA A 1 414 ? -120.100 -23.531 139.354 1.00 89.25 414 ALA A CA 1
ATOM 3169 C C . ALA A 1 414 ? -121.141 -22.483 139.766 1.00 89.25 414 ALA A C 1
ATOM 3171 O O . ALA A 1 414 ? -121.637 -22.529 140.886 1.00 89.25 414 ALA A O 1
ATOM 3172 N N . LEU A 1 415 ? -121.550 -21.594 138.855 1.00 86.44 415 LEU A N 1
ATOM 3173 C CA . LEU A 1 415 ? -122.639 -20.645 139.096 1.00 86.44 415 LEU A CA 1
ATOM 3174 C C . LEU A 1 415 ? -123.961 -21.364 139.401 1.00 86.44 415 LEU A C 1
ATOM 3176 O O . LEU A 1 415 ? -124.625 -21.024 140.378 1.00 86.44 415 LEU A O 1
ATOM 3180 N N . ASN A 1 416 ? -124.329 -22.369 138.604 1.00 86.00 416 ASN A N 1
ATOM 3181 C CA . ASN A 1 416 ? -125.539 -23.160 138.843 1.00 86.00 416 ASN A CA 1
ATOM 3182 C C . ASN A 1 416 ? -125.470 -23.898 140.188 1.00 86.00 416 ASN A C 1
ATOM 3184 O O . ASN A 1 416 ? -126.450 -23.915 140.931 1.00 86.00 416 ASN A O 1
ATOM 3188 N N . ALA A 1 417 ? -124.305 -24.457 140.530 1.00 85.62 417 ALA A N 1
ATOM 3189 C CA . ALA A 1 417 ? -124.080 -25.104 141.818 1.00 85.62 417 ALA A CA 1
ATOM 3190 C C . ALA A 1 417 ? -124.174 -24.115 142.993 1.00 85.62 417 ALA A C 1
ATOM 3192 O O . ALA A 1 417 ? -124.801 -24.435 143.999 1.00 85.62 417 ALA A O 1
ATOM 3193 N N . ALA A 1 418 ? -123.614 -22.907 142.864 1.00 84.75 418 ALA A N 1
ATOM 3194 C CA . ALA A 1 418 ? -123.698 -21.855 143.877 1.00 84.75 418 ALA A CA 1
ATOM 3195 C C . ALA A 1 418 ? -125.150 -21.399 144.103 1.00 84.75 418 ALA A C 1
ATOM 3197 O O . ALA A 1 418 ? -125.575 -21.231 145.247 1.00 84.75 418 ALA A O 1
ATOM 3198 N N . ILE A 1 419 ? -125.933 -21.263 143.025 1.00 82.31 419 ILE A N 1
ATOM 3199 C CA . ILE A 1 419 ? -127.366 -20.939 143.089 1.00 82.31 419 ILE A CA 1
ATOM 3200 C C . ILE A 1 419 ? -128.140 -22.033 143.838 1.00 82.31 419 ILE A C 1
ATOM 3202 O O . ILE A 1 419 ? -128.910 -21.724 144.749 1.00 82.31 419 ILE A O 1
ATOM 3206 N N . GLU A 1 420 ? -127.931 -23.308 143.500 1.00 84.19 420 GLU A N 1
ATOM 3207 C CA . GLU A 1 420 ? -128.666 -24.404 144.141 1.00 84.19 420 GLU A CA 1
ATOM 3208 C C . GLU A 1 420 ? -128.226 -24.614 145.600 1.00 84.19 420 GLU A C 1
ATOM 3210 O O . GLU A 1 420 ? -129.053 -24.878 146.475 1.00 84.19 420 GLU A O 1
ATOM 3215 N N . ALA A 1 421 ? -126.942 -24.395 145.900 1.00 82.81 421 ALA A N 1
ATOM 3216 C CA . ALA A 1 421 ? -126.424 -24.399 147.264 1.00 82.81 421 ALA A CA 1
ATOM 3217 C C . ALA A 1 421 ? -127.042 -23.279 148.121 1.00 82.81 421 ALA A C 1
ATOM 3219 O O . ALA A 1 421 ? -127.424 -23.530 149.264 1.00 82.81 421 ALA A O 1
ATOM 3220 N N . ALA A 1 422 ? -127.217 -22.072 147.568 1.00 79.31 422 ALA A N 1
ATOM 3221 C CA . ALA A 1 422 ? -127.933 -20.987 148.241 1.00 79.31 422 ALA A CA 1
ATOM 3222 C C . ALA A 1 422 ? -129.412 -21.340 148.487 1.00 79.31 422 ALA A C 1
ATOM 3224 O O . ALA A 1 422 ? -129.978 -20.991 149.525 1.00 79.31 422 ALA A O 1
ATOM 3225 N N . ARG A 1 423 ? -130.032 -22.083 147.562 1.00 80.81 423 ARG A N 1
ATOM 3226 C CA . ARG A 1 423 ? -131.429 -22.529 147.656 1.00 80.81 423 ARG A CA 1
ATOM 3227 C C . ARG A 1 423 ? -131.661 -23.570 148.755 1.00 80.81 423 ARG A C 1
ATOM 3229 O O . ARG A 1 423 ? -132.717 -23.558 149.382 1.00 80.81 423 ARG A O 1
ATOM 3236 N N . ALA A 1 424 ? -130.679 -24.434 149.019 1.00 80.06 424 ALA A N 1
ATOM 3237 C CA . ALA A 1 424 ? -130.724 -25.434 150.090 1.00 80.06 424 ALA A CA 1
ATOM 3238 C C . ALA A 1 424 ? -130.569 -24.843 151.513 1.00 80.06 424 ALA A C 1
ATOM 3240 O O . ALA A 1 424 ? -130.679 -25.574 152.503 1.00 80.06 424 ALA A O 1
ATOM 3241 N N . GLY A 1 425 ? -130.336 -23.530 151.640 1.00 73.69 425 GLY A N 1
ATOM 3242 C CA . GLY A 1 425 ? -130.232 -22.835 152.926 1.00 73.69 425 GLY A CA 1
ATOM 3243 C C . GLY A 1 425 ? -129.047 -23.317 153.773 1.00 73.69 425 GLY A C 1
ATOM 3244 O O . GLY A 1 425 ? -127.966 -23.582 153.251 1.00 73.69 425 GLY A O 1
ATOM 3245 N N . GLU A 1 426 ? -129.239 -23.452 155.091 1.00 72.25 426 GLU A N 1
ATOM 3246 C CA . GLU A 1 426 ? -128.164 -23.816 156.039 1.00 72.25 426 GLU A CA 1
ATOM 3247 C C . GLU A 1 426 ? -127.476 -25.156 155.709 1.00 72.25 426 GLU A C 1
ATOM 3249 O O . GLU A 1 426 ? -126.278 -25.298 155.940 1.00 72.25 426 GLU A O 1
ATOM 3254 N N . GLN A 1 427 ? -128.185 -26.113 155.094 1.00 67.44 427 GLN A N 1
ATOM 3255 C CA . GLN A 1 427 ? -127.606 -27.405 154.691 1.00 67.44 427 GLN A CA 1
ATOM 3256 C C . GLN A 1 427 ? -126.669 -27.292 153.468 1.00 67.44 427 GLN A C 1
ATOM 3258 O O . GLN A 1 427 ? -125.843 -28.174 153.242 1.00 67.44 427 GLN A O 1
ATOM 3263 N N . GLY A 1 428 ? -126.767 -26.212 152.681 1.00 74.06 428 GLY A N 1
ATOM 3264 C CA . GLY A 1 428 ? -125.996 -25.990 151.449 1.00 74.06 428 GLY A CA 1
ATOM 3265 C C . GLY A 1 428 ? -124.731 -25.139 151.609 1.00 74.06 428 GLY A C 1
ATOM 3266 O O . GLY A 1 428 ? -123.967 -24.997 150.655 1.00 74.06 428 GLY A O 1
ATOM 3267 N N . ARG A 1 429 ? -124.459 -24.587 152.803 1.00 76.31 429 ARG A N 1
ATOM 3268 C CA . ARG A 1 429 ? -123.381 -23.597 153.023 1.00 76.31 429 ARG A CA 1
ATOM 3269 C C . ARG A 1 429 ? -121.988 -24.076 152.612 1.00 76.31 429 ARG A C 1
ATOM 3271 O O . ARG A 1 429 ? -121.232 -23.307 152.028 1.00 76.31 429 ARG A O 1
ATOM 3278 N N . GLY A 1 430 ? -121.647 -25.335 152.899 1.00 79.50 430 GLY A N 1
ATOM 3279 C CA . GLY A 1 430 ? -120.355 -25.913 152.510 1.00 79.50 430 GLY A CA 1
ATOM 3280 C C . GLY A 1 430 ? -120.207 -26.061 150.992 1.00 79.50 430 GLY A C 1
ATOM 3281 O O . GLY A 1 430 ? -119.145 -25.772 150.447 1.00 79.50 430 GLY A O 1
ATOM 3282 N N . PHE A 1 431 ? -121.291 -26.434 150.304 1.00 80.75 431 PHE A N 1
ATOM 3283 C CA . PHE A 1 431 ? -121.315 -26.533 148.843 1.00 80.75 431 PHE A CA 1
ATOM 3284 C C . PHE A 1 431 ? -121.211 -25.164 148.167 1.00 80.75 431 PHE A C 1
ATOM 3286 O O . PHE A 1 431 ? -120.520 -25.053 147.159 1.00 80.75 431 PHE A O 1
ATOM 3293 N N . ALA A 1 432 ? -121.827 -24.122 148.736 1.00 79.94 432 ALA A N 1
ATOM 3294 C CA . ALA A 1 432 ? -121.753 -22.764 148.194 1.00 79.94 432 ALA A CA 1
ATOM 3295 C C . ALA A 1 432 ? -120.309 -22.235 148.161 1.00 79.94 432 ALA A C 1
ATOM 3297 O O . ALA A 1 432 ? -119.881 -21.699 147.145 1.00 79.94 432 ALA A O 1
ATOM 3298 N N . VAL A 1 433 ? -119.530 -22.463 149.228 1.00 83.12 433 VAL A N 1
ATOM 3299 C CA . VAL A 1 433 ? -118.119 -22.035 149.292 1.00 83.12 433 VAL A CA 1
ATOM 3300 C C . VAL A 1 433 ? -117.269 -22.739 148.234 1.00 83.12 433 VAL A C 1
ATOM 3302 O O . VAL A 1 433 ? -116.471 -22.096 147.560 1.00 83.12 433 VAL A O 1
ATOM 3305 N N . VAL A 1 434 ? -117.452 -24.051 148.049 1.00 85.50 434 VAL A N 1
ATOM 3306 C CA . VAL A 1 434 ? -116.720 -24.797 147.011 1.00 85.50 434 VAL A CA 1
ATOM 3307 C C . VAL A 1 434 ? -117.133 -24.330 145.615 1.00 85.50 434 VAL A C 1
ATOM 3309 O O . VAL A 1 434 ? -116.278 -24.181 144.748 1.00 85.50 434 VAL A O 1
ATOM 3312 N N . ALA A 1 435 ? -118.421 -24.064 145.390 1.00 85.44 435 ALA A N 1
ATOM 3313 C CA . ALA A 1 435 ? -118.911 -23.565 144.111 1.00 85.44 435 ALA A CA 1
ATOM 3314 C C . ALA A 1 435 ? -118.334 -22.178 143.770 1.00 85.44 435 ALA A C 1
ATOM 3316 O O . ALA A 1 435 ? -117.884 -21.976 142.644 1.00 85.44 435 ALA A O 1
ATOM 3317 N N . ASP A 1 436 ? -118.262 -21.253 144.730 1.00 85.75 436 ASP A N 1
ATOM 3318 C CA . ASP A 1 436 ? -117.631 -19.943 144.521 1.00 85.75 436 ASP A CA 1
ATOM 3319 C C . ASP A 1 436 ? -116.114 -20.052 144.277 1.00 85.75 436 ASP A C 1
ATOM 3321 O O . ASP A 1 436 ? -115.585 -19.343 143.419 1.00 85.75 436 ASP A O 1
ATOM 3325 N N . GLU A 1 437 ? -115.415 -20.982 144.940 1.00 88.31 437 GLU A N 1
ATOM 3326 C CA . GLU A 1 437 ? -113.982 -21.224 144.705 1.00 88.31 437 GLU A CA 1
ATOM 3327 C C . GLU A 1 437 ? -113.725 -21.814 143.307 1.00 88.31 437 GLU A C 1
ATOM 3329 O O . GLU A 1 437 ? -112.836 -21.359 142.584 1.00 88.31 437 GLU A O 1
ATOM 3334 N N . VAL A 1 438 ? -114.546 -22.779 142.868 1.00 89.44 438 VAL A N 1
ATOM 3335 C CA . VAL A 1 438 ? -114.478 -23.334 141.503 1.00 89.44 438 VAL A CA 1
ATOM 3336 C C . VAL A 1 438 ? -114.780 -22.249 140.466 1.00 89.44 438 VAL A C 1
ATOM 3338 O O . VAL A 1 438 ? -114.115 -22.182 139.431 1.00 89.44 438 VAL A O 1
ATOM 3341 N N . ARG A 1 439 ? -115.739 -21.360 140.748 1.00 87.25 439 ARG A N 1
ATOM 3342 C CA . ARG A 1 439 ? -116.076 -20.226 139.883 1.00 87.25 439 ARG A CA 1
ATOM 3343 C C . ARG A 1 439 ? -114.914 -19.235 139.766 1.00 87.25 439 ARG A C 1
ATOM 3345 O O . ARG A 1 439 ? -114.577 -18.815 138.660 1.00 87.25 439 ARG A O 1
ATOM 3352 N N . ALA A 1 440 ? -114.277 -18.884 140.883 1.00 86.38 440 ALA A N 1
ATOM 3353 C CA . ALA A 1 440 ? -113.109 -18.008 140.898 1.00 86.38 440 ALA A CA 1
ATOM 3354 C C . ALA A 1 440 ? -111.919 -18.626 140.144 1.00 86.38 440 ALA A C 1
ATOM 3356 O O . ALA A 1 440 ? -111.248 -17.930 139.377 1.00 86.38 440 ALA A O 1
ATOM 3357 N N . LEU A 1 441 ? -111.686 -19.935 140.303 1.00 89.69 441 LEU A N 1
ATOM 3358 C CA . LEU A 1 441 ? -110.639 -20.656 139.578 1.00 89.69 441 LEU A CA 1
ATOM 3359 C C . LEU A 1 441 ? -110.907 -20.664 138.068 1.00 89.69 441 LEU A C 1
ATOM 3361 O O . LEU A 1 441 ? -110.012 -20.334 137.295 1.00 89.69 441 LEU A O 1
ATOM 3365 N N . ALA A 1 442 ? -112.144 -20.948 137.656 1.00 88.19 442 ALA A N 1
ATOM 3366 C CA . ALA A 1 442 ? -112.555 -20.902 136.256 1.00 88.19 442 ALA A CA 1
ATOM 3367 C C . ALA A 1 442 ? -112.393 -19.496 135.644 1.00 88.19 442 ALA A C 1
ATOM 3369 O O . ALA A 1 442 ? -111.870 -19.364 134.539 1.00 88.19 442 ALA A O 1
ATOM 3370 N N . GLY A 1 443 ? -112.755 -18.440 136.383 1.00 86.62 443 GLY A N 1
ATOM 3371 C CA . GLY A 1 443 ? -112.530 -17.052 135.967 1.00 86.62 443 GLY A CA 1
ATOM 3372 C C . GLY A 1 443 ? -111.046 -16.714 135.784 1.00 86.62 443 GLY A C 1
ATOM 3373 O O . GLY A 1 443 ? -110.670 -16.112 134.778 1.00 86.62 443 GLY A O 1
ATOM 3374 N N . ARG A 1 444 ? -110.180 -17.164 136.704 1.00 88.06 444 ARG A N 1
ATOM 3375 C CA . ARG A 1 444 ? -108.720 -17.011 136.569 1.00 88.06 444 ARG A CA 1
ATOM 3376 C C . ARG A 1 444 ? -108.167 -17.778 135.370 1.00 88.06 444 ARG A C 1
ATOM 3378 O O . ARG A 1 444 ? -107.341 -17.230 134.648 1.00 88.06 444 ARG A O 1
ATOM 3385 N N . THR A 1 445 ? -108.626 -19.007 135.127 1.00 90.25 445 THR A N 1
ATOM 3386 C CA . THR A 1 445 ? -108.224 -19.790 133.948 1.00 90.25 445 THR A CA 1
ATOM 3387 C C . THR A 1 445 ? -108.599 -19.069 132.657 1.00 90.25 445 THR A C 1
ATOM 3389 O O . THR A 1 445 ? -107.758 -18.957 131.772 1.00 90.25 445 THR A O 1
ATOM 3392 N N . GLN A 1 446 ? -109.813 -18.519 132.574 1.00 85.94 446 GLN A N 1
ATOM 3393 C CA . GLN A 1 446 ? -110.284 -17.796 131.393 1.00 85.94 446 GLN A CA 1
ATOM 3394 C C . GLN A 1 446 ? -109.485 -16.506 131.134 1.00 85.94 446 GLN A C 1
ATOM 3396 O O . GLN A 1 446 ? -109.133 -16.208 129.990 1.00 85.94 446 GLN A O 1
ATOM 3401 N N . GLN A 1 447 ? -109.133 -15.774 132.195 1.00 88.12 447 GLN A N 1
ATOM 3402 C CA . GLN A 1 447 ? -108.247 -14.615 132.090 1.00 88.12 447 GLN A CA 1
ATOM 3403 C C . GLN A 1 447 ? -106.853 -15.018 131.584 1.00 88.12 447 GLN A C 1
ATOM 3405 O O . GLN A 1 447 ? -106.362 -14.427 130.626 1.00 88.12 447 GLN A O 1
ATOM 3410 N N . SER A 1 448 ? -106.237 -16.056 132.160 1.00 88.75 448 SER A N 1
ATOM 3411 C CA . SER A 1 448 ? -104.915 -16.520 131.721 1.00 88.75 448 SER A CA 1
ATOM 3412 C C . SER A 1 448 ? -104.920 -17.031 130.278 1.00 88.75 448 SER A C 1
ATOM 3414 O O . SER A 1 448 ? -103.981 -16.749 129.540 1.00 88.75 448 SER A O 1
ATOM 3416 N N . THR A 1 449 ? -105.973 -17.725 129.829 1.00 89.69 449 THR A N 1
ATOM 3417 C CA . THR A 1 449 ? -106.087 -18.114 128.413 1.00 89.69 449 THR A CA 1
ATOM 3418 C C . THR A 1 449 ? -106.184 -16.905 127.486 1.00 89.69 449 THR A C 1
ATOM 3420 O O . THR A 1 449 ? -105.589 -16.923 126.413 1.00 89.69 449 THR A O 1
ATOM 3423 N N . SER A 1 450 ? -106.874 -15.838 127.909 1.00 86.56 450 SER A N 1
ATOM 3424 C CA . SER A 1 450 ? -106.970 -14.591 127.141 1.00 86.56 450 SER A CA 1
ATOM 3425 C C . SER A 1 450 ? -105.617 -13.885 127.038 1.00 86.56 450 SER A C 1
ATOM 3427 O O . SER A 1 450 ? -105.226 -13.471 125.953 1.00 86.56 450 SER A O 1
ATOM 3429 N N . GLU A 1 451 ? -104.874 -13.791 128.144 1.00 86.88 451 GLU A N 1
ATOM 3430 C CA . GLU A 1 451 ? -103.544 -13.169 128.168 1.00 86.88 451 GLU A CA 1
ATOM 3431 C C . GLU A 1 451 ? -102.537 -13.928 127.284 1.00 86.88 451 GLU A C 1
ATOM 3433 O O . GLU A 1 451 ? -101.727 -13.310 126.592 1.00 86.88 451 GLU A O 1
ATOM 3438 N N . ILE A 1 452 ? -102.593 -15.267 127.260 1.00 87.75 452 ILE A N 1
ATOM 3439 C CA . ILE A 1 452 ? -101.728 -16.071 126.380 1.00 87.75 452 ILE A CA 1
ATOM 3440 C C . ILE A 1 452 ? -102.132 -15.904 124.907 1.00 87.75 452 ILE A C 1
ATOM 3442 O O . ILE A 1 452 ? -101.253 -15.778 124.053 1.00 87.75 452 ILE A O 1
ATOM 3446 N N . ASN A 1 453 ? -103.431 -15.844 124.601 1.00 86.06 453 ASN A N 1
ATOM 3447 C CA . ASN A 1 453 ? -103.909 -15.590 123.240 1.00 86.06 453 ASN A CA 1
ATOM 3448 C C . ASN A 1 453 ? -103.434 -14.220 122.708 1.00 86.06 453 ASN A C 1
ATOM 3450 O O . ASN A 1 453 ? -102.958 -14.122 121.576 1.00 86.06 453 ASN A O 1
ATOM 3454 N N . ASP A 1 454 ? -103.451 -13.178 123.545 1.00 86.62 454 ASP A N 1
ATOM 3455 C CA . ASP A 1 454 ? -102.913 -11.856 123.190 1.00 86.62 454 ASP A CA 1
ATOM 3456 C C . ASP A 1 454 ? -101.401 -11.892 122.899 1.00 86.62 454 ASP A C 1
ATOM 3458 O O . ASP A 1 454 ? -100.912 -11.159 122.035 1.00 86.62 454 ASP A O 1
ATOM 3462 N N . MET A 1 455 ? -100.634 -12.733 123.603 1.00 85.56 455 MET A N 1
ATOM 3463 C CA . MET A 1 455 ? -99.202 -12.921 123.328 1.00 85.56 455 MET A CA 1
ATOM 3464 C C . MET A 1 455 ? -98.957 -13.675 122.016 1.00 85.56 455 MET A C 1
ATOM 3466 O O . MET A 1 455 ? -98.077 -13.280 121.253 1.00 85.56 455 MET A O 1
ATOM 3470 N N . LEU A 1 456 ? -99.744 -14.713 121.720 1.00 86.12 456 LEU A N 1
ATOM 3471 C CA . LEU A 1 456 ? -99.659 -15.459 120.457 1.00 86.12 456 LEU A CA 1
ATOM 3472 C C . LEU A 1 456 ? -100.084 -14.614 119.255 1.00 86.12 456 LEU A C 1
ATOM 3474 O O . LEU A 1 456 ? -99.462 -14.701 118.203 1.00 86.12 456 LEU A O 1
ATOM 3478 N N . SER A 1 457 ? -101.070 -13.733 119.429 1.00 81.12 457 SER A N 1
ATOM 3479 C CA . SER A 1 457 ? -101.517 -12.798 118.388 1.00 81.12 457 SER A CA 1
ATOM 3480 C C . SER A 1 457 ? -100.440 -11.784 117.980 1.00 81.12 457 SER A C 1
ATOM 3482 O O . SER A 1 457 ? -100.553 -11.172 116.928 1.00 81.12 457 SER A O 1
ATOM 3484 N N . LYS A 1 458 ? -99.392 -11.592 118.796 1.00 82.69 458 LYS A N 1
ATOM 3485 C CA . LYS A 1 458 ? -98.215 -10.774 118.442 1.00 82.69 458 LYS A CA 1
ATOM 3486 C C . LYS A 1 458 ? -97.130 -11.560 117.697 1.00 82.69 458 LYS A C 1
ATOM 3488 O O . LYS A 1 458 ? -96.184 -10.946 117.214 1.00 82.69 458 LYS A O 1
ATOM 3493 N N . LEU A 1 459 ? -97.214 -12.893 117.693 1.00 77.38 459 LEU A N 1
ATOM 3494 C CA . LEU A 1 459 ? -96.305 -13.793 116.973 1.00 77.38 459 LEU A CA 1
ATOM 3495 C C . LEU A 1 459 ? -96.830 -14.160 115.574 1.00 77.38 459 LEU A C 1
ATOM 3497 O O . LEU A 1 459 ? -96.052 -14.658 114.761 1.00 77.38 459 LEU A O 1
ATOM 3501 N N . GLN A 1 460 ? -98.125 -13.939 115.321 1.00 60.12 460 GLN A N 1
ATOM 3502 C CA . GLN A 1 460 ? -98.757 -13.970 113.997 1.00 60.12 460 GLN A CA 1
ATOM 3503 C C . GLN A 1 460 ? -98.553 -12.635 113.283 1.00 60.12 460 GLN A C 1
ATOM 3505 O O . GLN A 1 460 ? -98.404 -12.675 112.040 1.00 60.12 460 GLN A O 1
#

Sequence (460 aa):
MVPGLVDQYGDTKVFGGGIWPLPQKRSEQDKHSTFFHRDAGGKMTVNTYWNSAESLKYYEQPWHRAGMQAPRGQCASAAAYKDDASAQPRTNCAMAIMKDGAPFGVSTIDVTLGFFNQLVEEKEQEIQGEVMIIEPDGKILSNQACIGGEIVLKNVADLARQSVFVGEIQEGLGKIGRETLYKQEFDNDGEAWTFYQQPVEGTPWLLAENSSDVLKTLAIIQLPLVALLMLFAIRQLVQRLHVLRGNIDSLSAGDADLTRRIALKGEDEMDAVGESVNRFIAYLQNMIADVTQASAVIAEELAQLQQQSRHSNEVLPRHAAETDQAVTAITEMCSTADTVAPSATETASFTRDANDKAEQSRVVVAEASNSVLALVDEVDNATARVQEMQQDAQRINDVLGVIGEIAGQTNLLALNAAIEAARAGEQGRGFAVVADEVRALAGRTQQSTSEINDMLSKLQ

Organism: Aquipseudomonas alcaligenes (NCBI:txid43263)

Foldseek 3Di:
DDQCVQPVPLPLQFQKKWWFFQACLPHVGRFDIWIWGQAPVSDTDTDCPSVDPPDDRPCPDPLFVQQQVDPAPAWAKDDWDDDPRDPAIKIKTWHFDDDPNHTTTIIITIGGLAVQQVVQVVVCVVQVWWKFKAALQQATSYDTPVDDDPRHRPGLVVCLVVDVQSVVVVVVSVVQVPDQKDWDWDDDPNFIKIKIWHDDPSHSMIMIIMHTPVVVVVVVVVVVVVVVVVVVVVVVVVVLVVLVVVVVVCCVPDVNPLVDADDQDDDDPSSVVSVVVNVVSVVVVVVVVVVVVVVVVVVVVVVVVVVVVVVCVVCVVVVVVVVVVVVVVVVVVVVVVVVVVVVVVVVVVVVVVVVVVVVVVVVVVVVVVVVVVVVVVVVVVVVVVLVVVLVVLVVVLVVLVVQLVVLVVQLVVLVVQLVVLVVVPPVSVVSNVVSVVSNVVSVVSNVVSVVSNVVSVVSD